Protein AF-A0A169NFD3-F1 (afdb_monomer)

Sequence (484 aa):
MNQFDVLPVTAMCRRVFERGDHVLIGVSTGNSYFNQERLGALLVWAERHFSLIDVMYVDTHIDTMLVACGLTPDEARRRTKGMLKDVRRRLRRALERVAASEHPRFRVRPLSEYETLPGYQEVLRRAEPDLARSGLLSRAAEEQVHDLLMSQTPGPPGSASAAQWSAGLAYLRAELPFLLNTPGILDVPSSVACYHKSMPVVRELFQGLGSLDRDPRQGFLVVRPPAPAPSAGSQPAAPPLPGRNTVTLTAQYDEISSDYTDVERVFSTYRGLIEVPSLLHALGPVEGASVLDIGCGSGAYARLLRQQGAARVLGVDLSPGMIDTARRLEEADPLGVRYEVHDAADMPVLGAFDVAVAVAVLHYADSRETLARMLRRVRSNLADGGRFLAYVGNPRLPSGTAQMNGLVVNRPDDPRDGDPSPLTIPTTPPTTLPARYWSCETIEAALGETGFGPVVWEPMKGVPSYAGEPVNLLLSARAETVPA

Structure (mmCIF, N/CA/C/O backbone):
data_AF-A0A169NFD3-F1
#
_entry.id   AF-A0A169NFD3-F1
#
loop_
_atom_site.group_PDB
_atom_site.id
_atom_site.type_symbol
_atom_site.label_atom_id
_atom_site.label_alt_id
_atom_site.label_comp_id
_atom_site.label_asym_id
_atom_site.label_entity_id
_atom_site.label_seq_id
_atom_site.pdbx_PDB_ins_code
_atom_site.Cartn_x
_atom_site.Cartn_y
_atom_site.Cartn_z
_atom_site.occupancy
_atom_site.B_iso_or_equiv
_atom_site.auth_seq_id
_atom_site.auth_comp_id
_atom_site.auth_asym_id
_atom_site.auth_atom_id
_atom_site.pdbx_PDB_model_num
ATOM 1 N N . MET A 1 1 ? 32.217 -12.702 -15.961 1.00 43.69 1 MET A N 1
ATOM 2 C CA . MET A 1 1 ? 30.889 -13.247 -16.322 1.00 43.69 1 MET A CA 1
ATOM 3 C C . MET A 1 1 ? 29.863 -12.212 -15.902 1.00 43.69 1 MET A C 1
ATOM 5 O O . MET A 1 1 ? 29.781 -11.931 -14.717 1.00 43.69 1 MET A O 1
ATOM 9 N N . ASN A 1 2 ? 29.190 -11.566 -16.859 1.00 52.66 2 ASN A N 1
ATOM 10 C CA . ASN A 1 2 ? 28.282 -10.440 -16.607 1.00 52.66 2 ASN A CA 1
ATOM 11 C C . ASN A 1 2 ? 26.998 -10.941 -15.940 1.00 52.66 2 ASN A C 1
ATOM 13 O O . ASN A 1 2 ? 26.029 -11.272 -16.619 1.00 52.66 2 ASN A O 1
ATOM 17 N N . GLN A 1 3 ? 27.028 -11.070 -14.620 1.00 73.12 3 GLN A N 1
ATOM 18 C CA . GLN A 1 3 ? 25.873 -11.461 -13.828 1.00 73.12 3 GLN A CA 1
ATOM 19 C C . GLN A 1 3 ? 25.040 -10.202 -13.572 1.00 73.12 3 GLN A C 1
ATOM 21 O O . GLN A 1 3 ? 25.598 -9.173 -13.210 1.00 73.12 3 GLN A O 1
ATOM 26 N N . PHE A 1 4 ? 23.737 -10.256 -13.829 1.00 84.31 4 PHE A N 1
ATOM 27 C CA . PHE A 1 4 ? 22.779 -9.258 -13.357 1.00 84.31 4 PHE A CA 1
ATOM 28 C C . PHE A 1 4 ? 21.959 -9.895 -12.240 1.00 84.31 4 PHE A C 1
ATOM 30 O O . PHE A 1 4 ? 21.624 -11.079 -12.326 1.00 84.31 4 PHE A O 1
ATOM 37 N N . ASP A 1 5 ? 21.585 -9.098 -11.246 1.00 85.31 5 ASP A N 1
ATOM 38 C CA . ASP A 1 5 ? 20.490 -9.443 -10.351 1.00 85.31 5 ASP A CA 1
ATOM 39 C C . ASP A 1 5 ? 19.188 -9.240 -11.127 1.00 85.31 5 ASP A C 1
ATOM 41 O O . ASP A 1 5 ? 18.846 -8.114 -11.510 1.00 85.31 5 ASP A O 1
ATOM 45 N N . VAL A 1 6 ? 18.486 -10.343 -11.387 1.00 88.94 6 VAL A N 1
ATOM 46 C CA . VAL A 1 6 ? 17.196 -10.361 -12.083 1.00 88.94 6 VAL A CA 1
ATOM 47 C C . VAL A 1 6 ? 16.106 -10.615 -11.055 1.00 88.94 6 VAL A C 1
ATOM 49 O O . VAL A 1 6 ? 16.029 -11.694 -10.468 1.00 88.94 6 VAL A O 1
ATOM 52 N N . LEU A 1 7 ? 15.260 -9.615 -10.837 1.00 86.12 7 LEU A N 1
ATOM 53 C CA . LEU A 1 7 ? 14.230 -9.624 -9.806 1.00 86.12 7 LEU A CA 1
ATOM 54 C C . LEU A 1 7 ? 12.849 -9.516 -10.468 1.00 86.12 7 LEU A C 1
ATOM 56 O O . LEU A 1 7 ? 12.423 -8.414 -10.830 1.00 86.12 7 LEU A O 1
ATOM 60 N N . PRO A 1 8 ? 12.136 -10.642 -10.660 1.00 81.81 8 PRO A N 1
ATOM 61 C CA . PRO A 1 8 ? 10.745 -10.608 -11.082 1.00 81.81 8 PRO A CA 1
ATOM 62 C C . PRO A 1 8 ? 9.873 -9.970 -10.006 1.00 81.81 8 PRO A C 1
ATOM 64 O O . PRO A 1 8 ? 9.947 -10.345 -8.839 1.00 81.81 8 PRO A O 1
ATOM 67 N N . VAL A 1 9 ? 9.021 -9.030 -10.414 1.00 74.75 9 VAL A N 1
ATOM 68 C CA . VAL A 1 9 ? 8.203 -8.233 -9.482 1.00 74.75 9 VAL A CA 1
ATOM 69 C C . VAL A 1 9 ? 7.138 -9.078 -8.767 1.00 74.75 9 VAL A C 1
ATOM 71 O O . VAL A 1 9 ? 6.791 -8.791 -7.624 1.00 74.75 9 VAL A O 1
ATOM 74 N N . THR A 1 10 ? 6.653 -10.150 -9.402 1.00 75.38 10 THR A N 1
ATOM 75 C CA . THR A 1 10 ? 5.755 -11.149 -8.800 1.00 75.38 10 THR A CA 1
ATOM 76 C C . THR A 1 10 ? 6.086 -12.567 -9.254 1.00 75.38 10 THR A C 1
ATOM 78 O O . THR A 1 10 ? 6.840 -12.779 -10.209 1.00 75.38 10 THR A O 1
ATOM 81 N N . ALA A 1 11 ? 5.451 -13.561 -8.624 1.00 73.25 11 ALA A N 1
ATOM 82 C CA . ALA A 1 11 ? 5.491 -14.949 -9.082 1.00 73.25 11 ALA A CA 1
ATOM 83 C C . ALA A 1 11 ? 4.959 -15.117 -10.520 1.00 73.25 11 ALA A C 1
ATOM 85 O O . ALA A 1 11 ? 5.454 -15.963 -11.261 1.00 73.25 11 ALA A O 1
ATOM 86 N N . MET A 1 12 ? 3.995 -14.292 -10.953 1.00 76.25 12 MET A N 1
ATOM 87 C CA . MET A 1 12 ? 3.541 -14.301 -12.347 1.00 76.25 12 MET A CA 1
ATOM 88 C C . MET A 1 12 ? 4.632 -13.784 -13.288 1.00 76.25 12 MET A C 1
ATOM 90 O O . MET A 1 12 ? 4.921 -14.437 -14.287 1.00 76.25 12 MET A O 1
ATOM 94 N N . CYS A 1 13 ? 5.292 -12.672 -12.945 1.00 82.25 13 CYS A N 1
ATOM 95 C CA . CYS A 1 13 ? 6.423 -12.161 -13.725 1.00 82.25 13 CYS A CA 1
ATOM 96 C C . CYS A 1 13 ? 7.539 -13.201 -13.851 1.00 82.25 13 CYS A C 1
ATOM 98 O O . CYS A 1 13 ? 8.139 -13.318 -14.914 1.00 82.25 13 CYS A O 1
ATOM 100 N N . ARG A 1 14 ? 7.788 -13.980 -12.788 1.00 86.19 14 ARG A N 1
ATOM 101 C CA . ARG A 1 14 ? 8.749 -15.090 -12.810 1.00 86.19 14 ARG A CA 1
ATOM 102 C C . ARG A 1 14 ? 8.348 -16.158 -13.828 1.00 86.19 14 ARG A C 1
ATOM 104 O O . ARG A 1 14 ? 9.173 -16.523 -14.651 1.00 86.19 14 ARG A O 1
ATOM 111 N N . ARG A 1 15 ? 7.080 -16.584 -13.841 1.00 83.25 15 ARG A N 1
ATOM 112 C CA . ARG A 1 15 ? 6.584 -17.562 -14.826 1.00 83.25 15 ARG A CA 1
ATOM 113 C C . ARG A 1 15 ? 6.674 -17.061 -16.265 1.00 83.25 15 ARG A C 1
ATOM 115 O O . ARG A 1 15 ? 6.973 -17.846 -17.153 1.00 83.25 15 ARG A O 1
ATOM 122 N N . VAL A 1 16 ? 6.392 -15.779 -16.512 1.00 90.06 16 VAL A N 1
ATOM 123 C CA . VAL A 1 16 ? 6.540 -15.183 -17.853 1.00 90.06 16 VAL A CA 1
ATOM 124 C C . VAL A 1 16 ? 8.017 -15.122 -18.249 1.00 90.06 16 VAL A C 1
ATOM 126 O O . VAL A 1 16 ? 8.364 -15.474 -19.370 1.00 90.06 16 VAL A O 1
ATOM 129 N N . PHE A 1 17 ? 8.897 -14.746 -17.319 1.00 93.81 17 PHE A N 1
ATOM 130 C CA . PHE A 1 17 ? 10.342 -14.742 -17.540 1.00 93.81 17 PHE A CA 1
ATOM 131 C C . PHE A 1 17 ? 10.889 -16.132 -17.888 1.00 93.81 17 PHE A C 1
ATOM 133 O O . PHE A 1 17 ? 11.638 -16.261 -18.850 1.00 93.81 17 PHE A O 1
ATOM 140 N N . GLU A 1 18 ? 10.474 -17.168 -17.158 1.00 92.50 18 GLU A N 1
ATOM 141 C CA . GLU A 1 18 ? 10.912 -18.555 -17.368 1.00 92.50 18 GLU A CA 1
ATOM 142 C C . GLU A 1 18 ? 10.519 -19.125 -18.743 1.00 92.50 18 GLU A C 1
ATOM 144 O O . GLU A 1 18 ? 11.152 -20.074 -19.198 1.00 92.50 18 GLU A O 1
ATOM 149 N N . ARG A 1 19 ? 9.523 -18.544 -19.433 1.00 94.94 19 ARG A N 1
ATOM 150 C CA . ARG A 1 19 ? 9.173 -18.935 -20.812 1.00 94.94 19 ARG A CA 1
ATOM 151 C C . ARG A 1 19 ? 10.223 -18.504 -21.835 1.00 94.94 19 ARG A C 1
ATOM 153 O O . ARG A 1 19 ? 10.388 -19.184 -22.838 1.00 94.94 19 ARG A O 1
ATOM 160 N N . GLY A 1 20 ? 10.911 -17.383 -21.601 1.00 96.19 20 GLY A N 1
ATOM 161 C CA . GLY A 1 20 ? 11.964 -16.894 -22.498 1.00 96.19 20 GLY A CA 1
ATOM 162 C C . GLY A 1 20 ? 11.483 -16.483 -23.899 1.00 96.19 20 GLY A C 1
ATOM 163 O O . GLY A 1 20 ? 12.270 -16.488 -24.847 1.00 96.19 20 GLY A O 1
ATOM 164 N N . ASP A 1 21 ? 10.204 -16.129 -24.064 1.00 97.50 21 ASP A N 1
ATOM 165 C CA . ASP A 1 21 ? 9.649 -15.778 -25.380 1.00 97.50 21 ASP A CA 1
ATOM 166 C C . ASP A 1 21 ? 10.197 -14.430 -25.877 1.00 97.50 21 ASP A C 1
ATOM 168 O O . ASP A 1 21 ? 10.830 -14.349 -26.932 1.00 97.50 21 ASP A O 1
ATOM 172 N N . HIS A 1 22 ? 9.980 -13.365 -25.100 1.00 98.19 22 HIS A N 1
ATOM 173 C CA . HIS A 1 22 ? 10.340 -12.004 -25.486 1.00 98.19 22 HIS A CA 1
ATOM 174 C C . HIS A 1 22 ? 10.688 -11.117 -24.282 1.00 98.19 22 HIS A C 1
ATOM 176 O O . HIS A 1 22 ? 10.088 -11.230 -23.208 1.00 98.19 22 HIS A O 1
ATOM 182 N N . VAL A 1 23 ? 11.624 -10.185 -24.485 1.00 97.75 23 VAL A N 1
ATOM 183 C CA . VAL A 1 23 ? 11.928 -9.094 -23.547 1.00 97.75 23 VAL A CA 1
ATOM 184 C C . VAL A 1 23 ? 11.872 -7.738 -24.240 1.00 97.75 23 VAL A C 1
ATOM 186 O O . VAL A 1 23 ? 12.431 -7.560 -25.321 1.00 97.75 23 VAL A O 1
ATOM 189 N N . LEU A 1 24 ? 11.252 -6.766 -23.569 1.00 97.69 24 LEU A N 1
ATOM 190 C CA . LEU A 1 24 ? 11.317 -5.355 -23.930 1.00 97.69 24 LEU A CA 1
ATOM 191 C C . LEU A 1 24 ? 12.258 -4.608 -22.978 1.00 97.69 24 LEU A C 1
ATOM 193 O O . LEU A 1 24 ? 11.986 -4.473 -21.782 1.00 97.69 24 LEU A O 1
ATOM 197 N N . ILE A 1 25 ? 13.357 -4.085 -23.511 1.00 95.44 25 ILE A N 1
ATOM 198 C CA . ILE A 1 25 ? 14.355 -3.320 -22.761 1.00 95.44 25 ILE A CA 1
ATOM 199 C C . ILE A 1 25 ? 14.090 -1.825 -22.945 1.00 95.44 25 ILE A C 1
ATOM 201 O O . ILE A 1 25 ? 14.360 -1.272 -24.012 1.00 95.44 25 ILE A O 1
ATOM 205 N N . GLY A 1 26 ? 13.601 -1.163 -21.894 1.00 91.25 26 GLY A N 1
ATOM 206 C CA . GLY A 1 26 ? 13.402 0.287 -21.883 1.00 91.25 26 GLY A CA 1
ATOM 207 C C . GLY A 1 26 ? 14.703 1.048 -21.610 1.00 91.25 26 GLY A C 1
ATOM 208 O O . GLY A 1 26 ? 15.366 0.824 -20.595 1.00 91.25 26 GLY A O 1
ATOM 209 N N . VAL A 1 27 ? 15.067 1.977 -22.495 1.00 88.75 27 VAL A N 1
ATOM 210 C CA . VAL A 1 27 ? 16.268 2.818 -22.392 1.00 88.75 27 VAL A CA 1
ATOM 211 C C . VAL A 1 27 ? 15.863 4.286 -22.316 1.00 88.75 27 VAL A C 1
ATOM 213 O O . VAL A 1 27 ? 15.471 4.904 -23.306 1.00 88.75 27 VAL A O 1
ATOM 216 N N . SER A 1 28 ? 16.003 4.865 -21.125 1.00 83.38 28 SER A N 1
ATOM 217 C CA . SER A 1 28 ? 15.714 6.282 -20.900 1.00 83.38 28 SER A CA 1
ATOM 218 C C . SER A 1 28 ? 16.809 7.166 -21.507 1.00 83.38 28 SER A C 1
ATOM 220 O O . SER A 1 28 ? 18.003 7.025 -21.208 1.00 83.38 28 SER A O 1
ATOM 222 N N . THR A 1 29 ? 16.401 8.088 -22.376 1.00 80.38 29 THR A N 1
ATOM 223 C CA . THR A 1 29 ? 17.306 8.991 -23.089 1.00 80.38 29 THR A CA 1
ATOM 224 C C . THR A 1 29 ? 17.923 10.012 -22.131 1.00 80.38 29 THR A C 1
ATOM 226 O O . THR A 1 29 ? 17.227 10.746 -21.439 1.00 80.38 29 THR A O 1
ATOM 229 N N . GLY A 1 30 ? 19.258 10.078 -22.097 1.00 71.75 30 GLY A N 1
ATOM 230 C CA . GLY A 1 30 ? 20.009 10.973 -21.205 1.00 71.75 30 GLY A CA 1
ATOM 231 C C . GLY A 1 30 ? 20.330 10.408 -19.820 1.00 71.75 30 GLY A C 1
ATOM 232 O O . GLY A 1 30 ? 21.049 11.054 -19.062 1.00 71.75 30 GLY A O 1
ATOM 233 N N . ASN A 1 31 ? 19.876 9.197 -19.499 1.00 77.12 31 ASN A N 1
ATOM 234 C CA . ASN A 1 31 ? 20.186 8.551 -18.229 1.00 77.12 31 ASN A CA 1
ATOM 235 C C . ASN A 1 31 ? 21.605 7.938 -18.248 1.00 77.12 31 ASN A C 1
ATOM 237 O O . ASN A 1 31 ? 21.942 7.105 -19.097 1.00 77.12 31 ASN A O 1
ATOM 241 N N . SER A 1 32 ? 22.450 8.342 -17.293 1.00 78.19 32 SER A N 1
ATOM 242 C CA . SER A 1 32 ? 23.847 7.895 -17.172 1.00 78.19 32 SER A CA 1
ATOM 243 C C . SER A 1 32 ? 23.992 6.410 -16.827 1.00 78.19 32 SER A C 1
ATOM 245 O O . SER A 1 32 ? 25.041 5.824 -17.104 1.00 78.19 32 SER A O 1
ATOM 247 N N . TYR A 1 33 ? 22.939 5.777 -16.293 1.00 81.19 33 TYR A N 1
ATOM 248 C CA . TYR A 1 33 ? 22.897 4.339 -16.049 1.00 81.19 33 TYR A CA 1
ATOM 249 C C . TYR A 1 33 ? 23.160 3.544 -17.336 1.00 81.19 33 TYR A C 1
ATOM 251 O O . TYR A 1 33 ? 23.926 2.579 -17.317 1.00 81.19 33 TYR A O 1
ATOM 259 N N . PHE A 1 34 ? 22.577 3.966 -18.462 1.00 84.31 34 PHE A N 1
ATOM 260 C CA . PHE A 1 34 ? 22.719 3.317 -19.768 1.00 84.31 34 PHE A CA 1
ATOM 261 C C . PHE A 1 34 ? 24.000 3.771 -20.483 1.00 84.31 34 PHE A C 1
ATOM 263 O O . PHE A 1 34 ? 23.990 4.354 -21.574 1.00 84.31 34 PHE A O 1
ATOM 270 N N . ASN A 1 35 ? 25.141 3.533 -19.838 1.00 86.38 35 ASN A N 1
ATOM 271 C CA . ASN A 1 35 ? 26.441 3.669 -20.482 1.00 86.38 35 ASN A CA 1
ATOM 272 C C . ASN A 1 35 ? 26.688 2.501 -21.462 1.00 86.38 35 ASN A C 1
ATOM 274 O O . ASN A 1 35 ? 25.994 1.484 -21.441 1.00 86.38 35 ASN A O 1
ATOM 278 N N . GLN A 1 36 ? 27.672 2.658 -22.351 1.00 84.06 36 GLN A N 1
ATOM 279 C CA . GLN A 1 36 ? 27.926 1.697 -23.430 1.00 84.06 36 GLN A CA 1
ATOM 280 C C . GLN A 1 36 ? 28.286 0.292 -22.919 1.00 84.06 36 GLN A C 1
ATOM 282 O O . GLN A 1 36 ? 27.887 -0.703 -23.521 1.00 84.06 36 GLN A O 1
ATOM 287 N N . GLU A 1 37 ? 29.037 0.199 -21.822 1.00 86.25 37 GLU A N 1
ATOM 288 C CA . GLU A 1 37 ? 29.413 -1.079 -21.218 1.00 86.25 37 GLU A CA 1
ATOM 289 C C . GLU A 1 37 ? 28.190 -1.810 -20.668 1.00 86.25 37 GLU A C 1
ATOM 291 O O . GLU A 1 37 ? 27.961 -2.971 -21.007 1.00 86.25 37 GLU A O 1
ATOM 296 N N . ARG A 1 38 ? 27.362 -1.103 -19.893 1.00 88.12 38 ARG A N 1
ATOM 297 C CA . ARG A 1 38 ? 26.169 -1.665 -19.264 1.00 88.12 38 ARG A CA 1
ATOM 298 C C . ARG A 1 38 ? 25.118 -2.074 -20.284 1.00 88.12 38 ARG A C 1
ATOM 300 O O . ARG A 1 38 ? 24.544 -3.147 -20.146 1.00 88.12 38 ARG A O 1
ATOM 307 N N . LEU A 1 39 ? 24.909 -1.265 -21.324 1.00 89.06 39 LEU A N 1
ATOM 308 C CA . LEU A 1 39 ? 24.040 -1.634 -22.443 1.00 89.06 39 LEU A CA 1
ATOM 309 C C . LEU A 1 39 ? 24.542 -2.904 -23.135 1.00 89.06 39 LEU A C 1
ATOM 311 O O . LEU A 1 39 ? 23.761 -3.824 -23.334 1.00 89.06 39 LEU A O 1
ATOM 315 N N . GLY A 1 40 ? 25.840 -3.000 -23.440 1.00 89.12 40 GLY A N 1
ATOM 316 C CA . GLY A 1 40 ? 26.407 -4.214 -24.034 1.00 89.12 40 GLY A CA 1
ATOM 317 C C . GLY A 1 40 ? 26.205 -5.446 -23.146 1.00 89.12 40 GLY A C 1
ATOM 318 O O . GLY A 1 40 ? 25.756 -6.482 -23.623 1.00 89.12 40 GLY A O 1
ATOM 319 N N . ALA A 1 41 ? 26.468 -5.322 -21.843 1.00 89.44 41 ALA A N 1
ATOM 320 C CA . ALA A 1 41 ? 26.253 -6.406 -20.890 1.00 89.44 41 ALA A CA 1
ATOM 321 C C . ALA A 1 41 ? 24.781 -6.838 -20.813 1.00 89.44 41 ALA A C 1
ATOM 323 O O . ALA A 1 41 ? 24.503 -8.036 -20.793 1.00 89.44 41 ALA A O 1
ATOM 324 N N . LEU A 1 42 ? 23.853 -5.878 -20.792 1.00 91.00 42 LEU A N 1
ATOM 325 C CA . LEU A 1 42 ? 22.417 -6.136 -20.723 1.00 91.00 42 LEU A CA 1
ATOM 326 C C . LEU A 1 42 ? 21.910 -6.850 -21.981 1.00 91.00 42 LEU A C 1
ATOM 328 O O . LEU A 1 42 ? 21.117 -7.778 -21.874 1.00 91.00 42 LEU A O 1
ATOM 332 N N . LEU A 1 43 ? 22.408 -6.473 -23.162 1.00 90.69 43 LEU A N 1
ATOM 333 C CA . LEU A 1 43 ? 22.057 -7.142 -24.417 1.00 90.69 43 LEU A CA 1
ATOM 334 C C . LEU A 1 43 ? 22.601 -8.576 -24.480 1.00 90.69 43 LEU A C 1
ATOM 336 O O . LEU A 1 43 ? 21.872 -9.470 -24.894 1.00 90.69 43 LEU A O 1
ATOM 340 N N . VAL A 1 44 ? 23.829 -8.821 -24.005 1.00 89.69 44 VAL A N 1
ATOM 341 C CA . VAL A 1 44 ? 24.377 -10.189 -23.878 1.00 89.69 44 VAL A CA 1
ATOM 342 C C . VAL A 1 44 ? 23.559 -11.026 -22.893 1.00 89.69 44 VAL A C 1
ATOM 344 O O . VAL A 1 44 ? 23.352 -12.217 -23.112 1.00 89.69 44 VAL A O 1
ATOM 347 N N . TRP A 1 45 ? 23.102 -10.430 -21.789 1.00 91.25 45 TRP A N 1
ATOM 348 C CA . TRP A 1 45 ? 22.206 -11.111 -20.857 1.00 91.25 45 TRP A CA 1
ATOM 349 C C . TRP A 1 45 ? 20.876 -11.460 -21.533 1.00 91.25 45 TRP A C 1
ATOM 351 O O . TRP A 1 45 ? 20.460 -12.614 -21.468 1.00 91.25 45 TRP A O 1
ATOM 361 N N . ALA A 1 46 ? 20.253 -10.507 -22.226 1.00 92.31 46 ALA A N 1
ATOM 362 C CA . ALA A 1 46 ? 18.977 -10.715 -22.901 1.00 92.31 46 ALA A CA 1
ATOM 363 C C . ALA A 1 46 ? 19.063 -11.806 -23.983 1.00 92.31 46 ALA A C 1
ATOM 365 O O . ALA A 1 46 ? 18.214 -12.690 -24.026 1.00 92.31 46 ALA A O 1
ATOM 366 N N . GLU A 1 47 ? 20.136 -11.817 -24.781 1.00 90.44 47 GLU A N 1
ATOM 367 C CA . GLU A 1 47 ? 20.379 -12.832 -25.817 1.00 90.44 47 GLU A CA 1
ATOM 368 C C . GLU A 1 47 ? 20.356 -14.272 -25.285 1.00 90.44 47 GLU A C 1
ATOM 370 O O . GLU A 1 47 ? 19.960 -15.202 -25.985 1.00 90.44 47 GLU A O 1
ATOM 375 N N . ARG A 1 48 ? 20.809 -14.463 -24.041 1.00 90.38 48 ARG A N 1
ATOM 376 C CA . ARG A 1 48 ? 20.903 -15.781 -23.401 1.00 90.38 48 ARG A CA 1
ATOM 377 C C . ARG A 1 48 ? 19.576 -16.279 -22.842 1.00 90.38 48 ARG A C 1
ATOM 379 O O . ARG A 1 48 ? 19.468 -17.470 -22.576 1.00 90.38 48 ARG A O 1
ATOM 386 N N . HIS A 1 49 ? 18.620 -15.383 -22.605 1.00 92.88 49 HIS A N 1
ATOM 387 C CA . HIS A 1 49 ? 17.385 -15.699 -21.884 1.00 92.88 49 HIS A CA 1
ATOM 388 C C . HIS A 1 49 ? 16.132 -15.597 -22.753 1.00 92.88 49 HIS A C 1
ATOM 390 O O . HIS A 1 49 ? 15.107 -16.147 -22.363 1.00 92.88 49 HIS A O 1
ATOM 396 N N . PHE A 1 50 ? 16.190 -14.908 -23.898 1.00 94.94 50 PHE A N 1
ATOM 397 C CA . PHE A 1 50 ? 15.002 -14.622 -24.701 1.00 94.94 50 PHE A CA 1
ATOM 398 C C . PHE A 1 50 ? 15.188 -14.939 -26.183 1.00 94.94 50 PHE A C 1
ATOM 400 O O . PHE A 1 50 ? 16.258 -14.733 -26.760 1.00 94.94 50 PHE A O 1
ATOM 407 N N . SER A 1 51 ? 14.108 -15.406 -26.806 1.00 93.81 51 SER A N 1
ATOM 408 C CA . SER A 1 51 ? 14.064 -15.745 -28.232 1.00 93.81 51 SER A CA 1
ATOM 409 C C . SER A 1 51 ? 13.959 -14.504 -29.123 1.00 93.81 51 SER A C 1
ATOM 411 O O . SER A 1 51 ? 14.522 -14.481 -30.220 1.00 93.81 51 SER A O 1
ATOM 413 N N . LEU A 1 52 ? 13.281 -13.458 -28.638 1.00 95.00 52 LEU A N 1
ATOM 414 C CA . LEU A 1 52 ? 13.156 -12.159 -29.295 1.00 95.00 52 LEU A CA 1
ATOM 415 C C . LEU A 1 52 ? 13.439 -11.016 -28.305 1.00 95.00 52 LEU A C 1
ATOM 417 O O . LEU A 1 52 ? 13.000 -11.049 -27.156 1.00 95.00 52 LEU A O 1
ATOM 421 N N . ILE A 1 53 ? 14.181 -10.003 -28.750 1.00 95.06 53 ILE A N 1
ATOM 422 C CA . ILE A 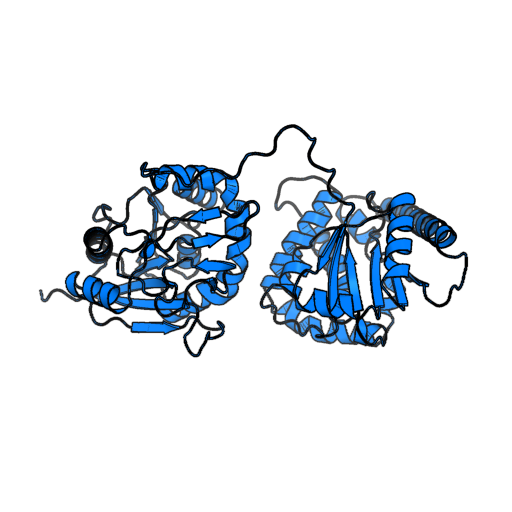1 53 ? 14.610 -8.871 -27.930 1.00 95.06 53 ILE A CA 1
ATOM 423 C C . ILE A 1 53 ? 14.255 -7.566 -28.638 1.00 95.06 53 ILE A C 1
ATOM 425 O O . ILE A 1 53 ? 14.864 -7.215 -29.653 1.00 95.06 53 ILE A O 1
ATOM 429 N N . ASP A 1 54 ? 13.346 -6.801 -28.046 1.00 95.25 54 ASP A N 1
ATOM 430 C CA . ASP A 1 54 ? 13.066 -5.433 -28.459 1.00 95.25 54 ASP A CA 1
ATOM 431 C C . ASP A 1 54 ? 13.736 -4.450 -27.486 1.00 95.25 54 ASP A C 1
ATOM 433 O O . ASP A 1 54 ? 13.630 -4.549 -26.264 1.00 95.25 54 ASP A O 1
ATOM 437 N N . VAL A 1 55 ? 14.460 -3.475 -28.031 1.00 94.50 55 VAL A N 1
ATOM 438 C CA . VAL A 1 55 ? 15.063 -2.370 -27.284 1.00 94.50 55 VAL A CA 1
ATOM 439 C C . VAL A 1 55 ? 14.343 -1.095 -27.679 1.00 94.50 55 VAL A C 1
ATOM 441 O O . VAL A 1 55 ? 14.430 -0.638 -28.822 1.00 94.50 55 VAL A O 1
ATOM 444 N N . MET A 1 56 ? 13.646 -0.511 -26.716 1.00 94.62 56 MET A N 1
ATOM 445 C CA . MET A 1 56 ? 12.895 0.720 -26.890 1.00 94.62 56 MET A CA 1
ATOM 446 C C . MET A 1 56 ? 13.654 1.866 -26.238 1.00 94.62 56 MET A C 1
ATOM 448 O O . MET A 1 56 ? 13.955 1.812 -25.046 1.00 94.62 56 MET A O 1
ATOM 452 N N . TYR A 1 57 ? 13.951 2.916 -26.999 1.00 90.94 57 TYR A N 1
ATOM 453 C CA . TYR A 1 57 ? 14.464 4.162 -26.431 1.00 90.94 57 TYR A CA 1
ATOM 454 C C . TYR A 1 57 ? 13.435 5.272 -26.577 1.00 90.94 57 TYR A C 1
ATOM 456 O O . TYR A 1 57 ? 12.785 5.400 -27.613 1.00 90.94 57 TYR A O 1
ATOM 464 N N . VAL A 1 58 ? 13.298 6.086 -25.537 1.00 85.06 58 VAL A N 1
ATOM 465 C CA . VAL A 1 58 ? 12.294 7.151 -25.528 1.00 85.06 58 VAL A CA 1
ATOM 466 C C . VAL A 1 58 ? 12.776 8.324 -26.362 1.00 85.06 58 VAL A C 1
ATOM 468 O O . VAL A 1 58 ? 13.891 8.810 -26.161 1.00 85.06 58 VAL A O 1
ATOM 471 N N . ASP A 1 59 ? 11.955 8.772 -27.303 1.00 87.94 59 ASP A N 1
ATOM 472 C CA . ASP A 1 59 ? 12.218 9.931 -28.156 1.00 87.94 59 ASP A CA 1
ATOM 473 C C . ASP A 1 59 ? 11.070 10.944 -28.209 1.00 87.94 59 ASP A C 1
ATOM 475 O O . ASP A 1 59 ? 11.248 12.027 -28.767 1.00 87.94 59 ASP A O 1
ATOM 479 N N . THR A 1 60 ? 9.939 10.630 -27.580 1.00 81.81 60 THR A N 1
ATOM 480 C CA . THR A 1 60 ? 8.782 11.514 -27.432 1.00 81.81 60 THR A CA 1
ATOM 481 C C . THR A 1 60 ? 8.815 12.249 -26.089 1.00 81.81 60 THR A C 1
ATOM 483 O O . THR A 1 60 ? 9.491 11.841 -25.145 1.00 81.81 60 THR A O 1
ATOM 486 N N . HIS A 1 61 ? 8.138 13.400 -26.019 1.00 79.56 61 HIS A N 1
ATOM 487 C CA . HIS A 1 61 ? 7.950 14.236 -24.818 1.00 79.56 61 HIS A CA 1
ATOM 488 C C . HIS A 1 61 ? 9.215 14.789 -24.116 1.00 79.56 61 HIS A C 1
ATOM 490 O O . HIS A 1 61 ? 9.091 15.530 -23.140 1.00 79.56 61 HIS A O 1
ATOM 496 N N . ILE A 1 62 ? 10.429 14.514 -24.612 1.00 78.06 62 ILE A N 1
ATOM 497 C CA . ILE A 1 62 ? 11.696 14.981 -24.011 1.00 78.06 62 ILE A CA 1
ATOM 498 C C . ILE A 1 62 ? 11.819 16.507 -24.056 1.00 78.06 62 ILE A C 1
ATOM 500 O O . ILE A 1 62 ? 12.185 17.136 -23.067 1.00 78.06 62 ILE A O 1
ATOM 504 N N . ASP A 1 63 ? 11.538 17.115 -25.204 1.00 78.56 63 ASP A N 1
ATOM 505 C CA . ASP A 1 63 ? 11.627 18.562 -25.384 1.00 78.56 63 ASP A CA 1
ATOM 506 C C . ASP A 1 63 ? 10.580 19.300 -24.544 1.00 78.56 63 ASP A C 1
ATOM 508 O O . ASP A 1 63 ? 10.905 20.290 -23.895 1.00 78.56 63 ASP A O 1
ATOM 512 N N . THR A 1 64 ? 9.360 18.766 -24.486 1.00 76.94 64 THR A N 1
ATOM 513 C CA . THR A 1 64 ? 8.258 19.266 -23.655 1.00 76.94 64 THR A CA 1
ATOM 514 C C . THR A 1 64 ? 8.643 19.233 -22.177 1.00 76.94 64 THR A C 1
ATOM 516 O O . THR A 1 64 ? 8.471 20.228 -21.475 1.00 76.94 64 THR A O 1
ATOM 519 N N . MET A 1 65 ? 9.246 18.132 -21.720 1.00 72.81 65 MET A N 1
ATOM 520 C CA . MET A 1 65 ? 9.776 18.004 -20.363 1.00 72.81 65 MET A CA 1
ATOM 521 C C . MET A 1 65 ? 10.886 19.025 -20.081 1.00 72.81 65 MET A C 1
ATOM 523 O O . MET A 1 65 ? 10.863 19.706 -19.062 1.00 72.81 65 MET A O 1
ATOM 527 N N . LEU A 1 66 ? 11.843 19.186 -20.999 1.00 77.00 66 LEU A N 1
ATOM 528 C CA . LEU A 1 66 ? 12.938 20.146 -20.843 1.00 77.00 66 LEU A CA 1
ATOM 529 C C . LEU A 1 66 ? 12.442 21.599 -20.796 1.00 77.00 66 LEU A C 1
ATOM 531 O O . LEU A 1 66 ? 12.961 22.383 -20.003 1.00 77.00 66 LEU A O 1
ATOM 535 N N . VAL A 1 67 ? 11.438 21.951 -21.606 1.00 76.81 67 VAL A N 1
ATOM 536 C CA . VAL A 1 67 ? 10.782 23.268 -21.548 1.00 76.81 67 VAL A CA 1
ATOM 537 C C . VAL A 1 67 ? 10.083 23.459 -20.206 1.00 76.81 67 VAL A C 1
ATOM 539 O O . VAL A 1 67 ? 10.239 24.504 -19.581 1.00 76.81 67 VAL A O 1
ATOM 542 N N . ALA A 1 68 ? 9.368 22.442 -19.722 1.00 68.81 68 ALA A N 1
ATOM 543 C CA . ALA A 1 68 ? 8.717 22.500 -18.419 1.00 68.81 68 ALA A CA 1
ATOM 544 C C . ALA A 1 68 ? 9.728 22.639 -17.262 1.00 68.81 68 ALA A C 1
ATOM 546 O O . ALA A 1 68 ? 9.447 23.301 -16.268 1.00 68.81 68 ALA A O 1
ATOM 547 N N . CYS A 1 69 ? 10.935 22.090 -17.413 1.00 68.38 69 CYS A N 1
ATOM 548 C CA . CYS A 1 69 ? 12.070 22.284 -16.505 1.00 68.38 69 CYS A CA 1
ATOM 549 C C . CYS A 1 69 ? 12.808 23.630 -16.684 1.00 68.38 69 CYS A C 1
ATOM 551 O O . CYS A 1 69 ? 13.859 23.828 -16.077 1.00 68.38 69 CYS A O 1
ATOM 553 N N . GLY A 1 70 ? 12.286 24.559 -17.493 1.00 74.44 70 GLY A N 1
ATOM 554 C CA . GLY A 1 70 ? 12.776 25.939 -17.585 1.00 74.44 70 GLY A CA 1
ATOM 555 C C . GLY A 1 70 ? 13.722 26.242 -18.750 1.00 74.44 70 GLY A C 1
ATOM 556 O O . GLY A 1 70 ? 14.272 27.341 -18.798 1.00 74.44 70 GLY A O 1
ATOM 557 N N . LEU A 1 71 ? 13.927 25.318 -19.699 1.00 78.69 71 LEU A N 1
ATOM 558 C CA . LEU A 1 71 ? 14.686 25.618 -20.921 1.00 78.69 71 LEU A CA 1
ATOM 559 C C . LEU A 1 71 ? 13.823 26.379 -21.931 1.00 78.69 71 LEU A C 1
ATOM 561 O O . LEU A 1 71 ? 12.625 26.131 -22.070 1.00 78.69 71 LEU A O 1
ATOM 565 N N . THR A 1 72 ? 14.448 27.242 -22.735 1.00 87.25 72 THR A N 1
ATOM 566 C CA . THR A 1 72 ? 13.752 27.802 -23.900 1.00 87.25 72 THR A CA 1
ATOM 567 C C . THR A 1 72 ? 13.451 26.696 -24.927 1.00 87.25 72 THR A C 1
ATOM 569 O O . THR A 1 72 ? 14.214 25.727 -25.034 1.00 87.25 72 THR A O 1
ATOM 572 N N . PRO A 1 73 ? 12.392 26.823 -25.751 1.00 89.00 73 PRO A N 1
ATOM 573 C CA . PRO A 1 73 ? 12.075 25.827 -26.777 1.00 89.00 73 PRO A CA 1
ATOM 574 C C . PRO A 1 73 ? 13.244 25.504 -27.724 1.00 89.00 73 PRO A C 1
ATOM 576 O O . PRO A 1 73 ? 13.433 24.350 -28.108 1.00 89.00 73 PRO A O 1
ATOM 579 N N . ASP A 1 74 ? 14.071 26.492 -28.079 1.00 88.56 74 ASP A N 1
ATOM 580 C CA . ASP A 1 74 ? 15.252 26.282 -28.928 1.00 88.56 74 ASP A CA 1
ATOM 581 C C . ASP A 1 74 ? 16.378 25.512 -28.228 1.00 88.56 74 ASP A C 1
ATOM 583 O O . ASP A 1 74 ? 17.065 24.691 -28.847 1.00 88.56 74 ASP A O 1
ATOM 587 N N . GLU A 1 75 ? 16.598 25.757 -26.939 1.00 86.25 75 GLU A N 1
ATOM 588 C CA . GLU A 1 75 ? 17.562 25.000 -26.138 1.00 86.25 75 GLU A CA 1
ATOM 589 C C . GLU A 1 75 ? 17.089 23.566 -25.911 1.00 86.25 75 GLU A C 1
ATOM 591 O O . GLU A 1 75 ? 17.867 22.631 -26.120 1.00 86.25 75 GLU A O 1
ATOM 596 N N . ALA A 1 76 ? 15.810 23.379 -25.576 1.00 83.31 76 ALA A N 1
ATOM 597 C CA . ALA A 1 76 ? 15.193 22.069 -25.404 1.00 83.31 76 ALA A CA 1
ATOM 598 C C . ALA A 1 76 ? 15.287 21.225 -26.686 1.00 83.31 76 ALA A C 1
ATOM 600 O O . ALA A 1 76 ? 15.738 20.077 -26.634 1.00 83.31 76 ALA A O 1
ATOM 601 N N . ARG A 1 77 ? 14.980 21.803 -27.858 1.00 89.31 77 ARG A N 1
ATOM 602 C CA . ARG A 1 77 ? 15.143 21.136 -29.164 1.00 89.31 77 ARG A CA 1
ATOM 603 C C . ARG A 1 77 ? 16.590 20.724 -29.435 1.00 89.31 77 ARG A C 1
ATOM 605 O O . ARG A 1 77 ? 16.853 19.579 -29.815 1.00 89.31 77 ARG A O 1
ATOM 612 N N . ARG A 1 78 ? 17.549 21.638 -29.237 1.00 88.94 78 ARG A N 1
ATOM 613 C CA . ARG A 1 78 ? 18.981 21.361 -29.463 1.00 88.94 78 ARG A CA 1
ATOM 614 C C . ARG A 1 78 ? 19.499 20.266 -28.530 1.00 88.94 78 ARG A C 1
ATOM 616 O O . ARG A 1 78 ? 20.179 19.348 -28.994 1.00 88.94 78 ARG A O 1
ATOM 623 N N . ARG A 1 79 ? 19.143 20.327 -27.244 1.00 85.88 79 ARG A N 1
ATOM 624 C CA . ARG A 1 79 ? 19.535 19.337 -26.232 1.00 85.88 79 ARG A CA 1
ATOM 625 C C . ARG A 1 79 ? 18.927 17.965 -26.521 1.00 85.88 79 ARG A C 1
ATOM 627 O O . ARG A 1 79 ? 19.670 16.986 -26.559 1.00 85.88 79 ARG A O 1
ATOM 634 N N . THR A 1 80 ? 17.635 17.907 -26.842 1.00 85.44 80 THR A N 1
ATOM 635 C CA . THR A 1 80 ? 16.935 16.673 -27.241 1.00 85.44 80 THR A CA 1
ATOM 636 C C . THR A 1 80 ? 17.614 16.014 -28.439 1.00 85.44 80 THR A C 1
ATOM 638 O O . THR A 1 80 ? 17.972 14.837 -28.385 1.00 85.44 80 THR A O 1
ATOM 641 N N . LYS A 1 81 ? 17.916 16.783 -29.496 1.00 90.81 81 LYS A N 1
ATOM 642 C CA . LYS A 1 81 ? 18.645 16.280 -30.674 1.00 90.81 81 LYS A CA 1
ATOM 643 C C . LYS A 1 81 ? 20.010 15.683 -30.304 1.00 90.81 81 LYS A C 1
ATOM 645 O O . LYS A 1 81 ? 20.396 14.646 -30.847 1.00 90.81 81 LYS A O 1
ATOM 650 N N . GLY A 1 82 ? 20.737 16.321 -29.385 1.00 89.06 82 GLY A N 1
ATOM 651 C CA . GLY A 1 82 ? 22.010 15.822 -28.861 1.00 89.06 82 GLY A CA 1
ATOM 652 C C . GLY A 1 82 ? 21.865 14.499 -28.104 1.00 89.06 82 GLY A C 1
ATOM 653 O O . GLY A 1 82 ? 22.578 13.540 -28.409 1.00 89.06 82 GLY A O 1
ATOM 654 N N . MET A 1 83 ? 20.909 14.423 -27.175 1.00 87.25 83 MET A N 1
ATOM 655 C CA . MET A 1 83 ? 20.636 13.221 -26.378 1.00 87.25 83 MET A CA 1
ATOM 656 C C . MET A 1 83 ? 20.205 12.039 -27.260 1.00 87.25 83 MET A C 1
ATOM 658 O O . MET A 1 83 ? 20.723 10.934 -27.098 1.00 87.25 83 MET A O 1
ATOM 662 N N . LEU A 1 84 ? 19.344 12.278 -28.257 1.00 91.12 84 LEU A N 1
ATOM 663 C CA . LEU A 1 84 ? 18.908 11.254 -29.214 1.00 91.12 84 LEU A CA 1
ATOM 664 C C . LEU A 1 84 ? 20.052 10.749 -30.099 1.00 91.12 84 LEU A C 1
ATOM 666 O O . LEU A 1 84 ? 20.169 9.549 -30.359 1.00 91.12 84 LEU A O 1
ATOM 670 N N . LYS A 1 85 ? 20.939 11.644 -30.552 1.00 92.06 85 LYS A N 1
ATOM 671 C CA . LYS A 1 85 ? 22.135 11.241 -31.306 1.00 92.06 85 LYS A CA 1
ATOM 672 C C . LYS A 1 85 ? 23.040 10.342 -30.461 1.00 92.06 85 LYS A C 1
ATOM 674 O O . LYS A 1 85 ? 23.587 9.368 -30.982 1.00 92.06 85 LYS A O 1
ATOM 679 N N . ASP A 1 86 ? 23.195 10.659 -29.178 1.00 88.81 86 ASP A N 1
ATOM 680 C CA . ASP A 1 86 ? 24.048 9.902 -28.270 1.00 88.81 86 ASP A CA 1
ATOM 681 C C . ASP A 1 86 ? 23.464 8.529 -27.908 1.00 88.81 86 ASP A C 1
ATOM 683 O O . ASP A 1 86 ? 24.160 7.526 -28.068 1.00 88.81 86 ASP A O 1
ATOM 687 N N . VAL A 1 87 ? 22.185 8.443 -27.518 1.00 89.62 87 VAL A N 1
ATOM 688 C CA . VAL A 1 87 ? 21.551 7.153 -27.180 1.00 89.62 87 VAL A CA 1
ATOM 689 C C . VAL A 1 87 ? 21.564 6.196 -28.378 1.00 89.62 87 VAL A C 1
ATOM 691 O O . VAL A 1 87 ? 21.995 5.052 -28.241 1.00 89.62 87 VAL A O 1
ATOM 694 N N . ARG A 1 88 ? 21.251 6.684 -29.590 1.00 91.94 88 ARG A N 1
ATOM 695 C CA . ARG A 1 88 ? 21.331 5.893 -30.834 1.00 91.94 88 ARG A CA 1
ATOM 696 C C . ARG A 1 88 ? 22.748 5.398 -31.111 1.00 91.94 88 ARG A C 1
ATOM 698 O O . ARG A 1 88 ? 22.940 4.264 -31.543 1.00 91.94 88 ARG A O 1
ATOM 705 N N . ARG A 1 89 ? 23.763 6.237 -30.868 1.00 92.31 89 ARG A N 1
ATOM 706 C CA . ARG A 1 89 ? 25.173 5.848 -31.013 1.00 92.31 89 ARG A CA 1
ATOM 707 C C . ARG A 1 89 ? 25.554 4.758 -30.015 1.00 92.31 89 ARG A C 1
ATOM 709 O O . ARG A 1 89 ? 26.181 3.785 -30.426 1.00 92.31 89 ARG A O 1
ATOM 716 N N . ARG A 1 90 ? 25.189 4.909 -28.739 1.00 90.75 90 ARG A N 1
ATOM 717 C CA . ARG A 1 90 ? 25.479 3.919 -27.691 1.00 90.75 90 ARG A CA 1
ATOM 718 C C . ARG A 1 90 ? 24.810 2.581 -27.988 1.00 90.75 90 ARG A C 1
ATOM 720 O O . ARG A 1 90 ? 25.485 1.562 -27.913 1.00 90.75 90 ARG A O 1
ATOM 727 N N . LEU A 1 91 ? 23.538 2.592 -28.391 1.00 90.12 91 LEU A N 1
ATOM 728 C CA . LEU A 1 91 ? 22.797 1.388 -28.770 1.00 90.12 91 LEU A CA 1
ATOM 729 C C . LEU A 1 91 ? 23.432 0.678 -29.966 1.00 90.12 91 LEU A C 1
ATOM 731 O O . LEU A 1 91 ? 23.692 -0.517 -29.884 1.00 90.12 91 LEU A O 1
ATOM 735 N N . ARG A 1 92 ? 23.788 1.412 -31.030 1.00 89.44 92 ARG A N 1
ATOM 736 C CA . ARG A 1 92 ? 24.504 0.838 -32.182 1.00 89.44 92 ARG A CA 1
ATOM 737 C C . ARG A 1 92 ? 25.798 0.142 -31.756 1.00 89.44 92 ARG A C 1
ATOM 739 O O . ARG A 1 92 ? 26.020 -1.009 -32.106 1.00 89.44 92 ARG A O 1
ATOM 746 N N . ARG A 1 93 ? 26.623 0.818 -30.950 1.00 88.38 93 ARG A N 1
ATOM 747 C CA . ARG A 1 93 ? 27.886 0.259 -30.441 1.00 88.38 93 ARG A CA 1
ATOM 748 C C . ARG A 1 93 ? 27.688 -0.919 -29.486 1.00 88.38 93 ARG A C 1
ATOM 750 O O . ARG A 1 93 ? 28.551 -1.786 -29.413 1.00 88.38 93 ARG A O 1
ATOM 757 N N . ALA A 1 94 ? 26.604 -0.931 -28.716 1.00 88.19 94 ALA A N 1
ATOM 758 C CA . ALA A 1 94 ? 26.274 -2.042 -27.833 1.00 88.19 94 ALA A CA 1
ATOM 759 C C . ALA A 1 94 ? 25.844 -3.276 -28.641 1.00 88.19 94 ALA A C 1
ATOM 761 O O . ALA A 1 94 ? 26.312 -4.370 -28.347 1.00 88.19 94 ALA A O 1
ATOM 762 N N . LEU A 1 95 ? 25.045 -3.093 -29.698 1.00 85.56 95 LEU A N 1
ATOM 763 C CA . LEU A 1 95 ? 24.628 -4.167 -30.607 1.00 85.56 95 LEU A CA 1
ATOM 764 C C . LEU A 1 95 ? 25.805 -4.775 -31.379 1.00 85.56 95 LEU A C 1
ATOM 766 O O . LEU A 1 95 ? 25.865 -5.991 -31.513 1.00 85.56 95 LEU A O 1
ATOM 770 N N . GLU A 1 96 ? 26.778 -3.961 -31.812 1.00 83.81 96 GLU A N 1
ATOM 771 C CA . GLU A 1 96 ? 28.021 -4.441 -32.451 1.00 83.81 96 GLU A CA 1
ATOM 772 C C . GLU A 1 96 ? 28.773 -5.479 -31.590 1.00 83.81 96 GLU A C 1
ATOM 774 O O . GLU A 1 96 ? 29.505 -6.302 -32.128 1.00 83.81 96 GLU A O 1
ATOM 779 N N . ARG A 1 97 ? 28.593 -5.471 -30.258 1.00 74.44 97 ARG A N 1
ATOM 780 C CA . ARG A 1 97 ? 29.237 -6.427 -29.336 1.00 74.44 97 ARG A CA 1
ATOM 781 C C . ARG A 1 97 ? 28.502 -7.760 -29.196 1.00 74.44 97 ARG A C 1
ATOM 783 O O . ARG A 1 97 ? 29.097 -8.707 -28.694 1.00 74.44 97 ARG A O 1
ATOM 790 N N . VAL A 1 98 ? 27.230 -7.815 -29.579 1.00 74.81 98 VAL A N 1
ATOM 791 C CA . VAL A 1 98 ? 26.366 -9.005 -29.458 1.00 74.81 98 VAL A CA 1
ATOM 792 C C . VAL A 1 98 ? 26.138 -9.651 -30.833 1.00 74.81 98 VAL A C 1
ATOM 794 O O . VAL A 1 98 ? 25.906 -10.846 -30.942 1.00 74.81 98 VAL A O 1
ATOM 797 N N . ALA A 1 99 ? 26.311 -8.886 -31.914 1.00 59.34 99 ALA A N 1
ATOM 798 C CA . ALA A 1 99 ? 26.043 -9.302 -33.286 1.00 59.34 99 ALA A CA 1
ATOM 799 C C . ALA A 1 99 ? 27.256 -9.930 -34.008 1.00 59.34 99 ALA A C 1
ATOM 801 O O . ALA A 1 99 ? 27.663 -9.451 -35.065 1.00 59.34 99 ALA A O 1
ATOM 802 N N . ALA A 1 100 ? 27.820 -11.022 -33.476 1.00 54.22 100 ALA A N 1
ATOM 803 C CA . ALA A 1 100 ? 28.695 -11.897 -34.275 1.00 54.22 100 ALA A CA 1
ATOM 804 C C . ALA A 1 100 ? 27.908 -12.966 -35.066 1.00 54.22 100 ALA A C 1
ATOM 806 O O . ALA A 1 100 ? 28.437 -13.537 -36.016 1.00 54.22 100 ALA A O 1
ATOM 807 N N . SER A 1 101 ? 26.635 -13.206 -34.736 1.00 47.38 101 SER A N 1
ATOM 808 C CA . SER A 1 101 ? 25.769 -14.121 -35.486 1.00 47.38 101 SER A CA 1
ATOM 809 C C . SER A 1 101 ? 24.291 -13.762 -35.302 1.00 47.38 101 SER A C 1
ATOM 811 O O . SER A 1 101 ? 23.744 -13.892 -34.213 1.00 47.38 101 SER A O 1
ATOM 813 N N . GLU A 1 102 ? 23.669 -13.345 -36.406 1.00 51.47 102 GLU A N 1
ATOM 814 C CA . GLU A 1 102 ? 22.223 -13.220 -36.641 1.00 51.47 102 GLU A CA 1
ATOM 815 C C . GLU A 1 102 ? 21.497 -12.006 -36.013 1.00 51.47 102 GLU A C 1
ATOM 817 O O . GLU A 1 102 ? 21.031 -11.993 -34.874 1.00 51.47 102 GLU A O 1
ATOM 822 N N . HIS A 1 103 ? 21.254 -11.010 -36.874 1.00 56.03 103 HIS A N 1
ATOM 823 C CA . HIS A 1 103 ? 20.410 -9.834 -36.642 1.00 56.03 103 HIS A CA 1
ATOM 824 C C . HIS A 1 103 ? 18.881 -10.042 -36.449 1.00 56.03 103 HIS A C 1
ATOM 826 O O . HIS A 1 103 ? 18.255 -9.070 -36.026 1.00 56.03 103 HIS A O 1
ATOM 832 N N . PRO A 1 104 ? 18.209 -11.190 -36.717 1.00 64.19 104 PRO A N 1
ATOM 833 C CA . PRO A 1 104 ? 16.745 -11.229 -36.704 1.00 64.19 104 PRO A CA 1
ATOM 834 C C . PRO A 1 104 ? 16.135 -11.208 -35.292 1.00 64.19 104 PRO A C 1
ATOM 836 O O . PRO A 1 104 ? 14.949 -10.906 -35.161 1.00 64.19 104 PRO A O 1
ATOM 839 N N . ARG A 1 105 ? 16.921 -11.490 -34.239 1.00 85.19 105 ARG A N 1
ATOM 840 C CA . ARG A 1 105 ? 16.433 -11.545 -32.846 1.00 85.19 105 ARG A CA 1
ATOM 841 C C . ARG A 1 105 ? 16.399 -10.193 -32.132 1.00 85.19 105 ARG A C 1
ATOM 843 O O . ARG A 1 105 ? 15.700 -10.077 -31.134 1.00 85.19 105 ARG A O 1
ATOM 850 N N . PHE A 1 106 ? 17.130 -9.187 -32.619 1.00 89.31 106 PHE A N 1
ATOM 851 C CA . PHE A 1 106 ? 17.192 -7.861 -31.997 1.00 89.31 106 PHE A CA 1
ATOM 852 C C . PHE A 1 106 ? 16.464 -6.820 -32.837 1.00 89.31 106 PHE A C 1
ATOM 854 O O . PHE A 1 106 ? 16.793 -6.595 -34.002 1.00 89.31 106 PHE A O 1
ATOM 861 N N . ARG A 1 107 ? 15.528 -6.112 -32.214 1.00 91.50 107 ARG A N 1
ATOM 862 C CA . ARG A 1 107 ? 14.799 -4.994 -32.812 1.00 91.50 107 ARG A CA 1
ATOM 863 C C . ARG A 1 107 ? 15.032 -3.762 -31.958 1.00 91.50 107 ARG A C 1
ATOM 865 O O . ARG A 1 107 ? 14.814 -3.789 -30.757 1.00 91.50 107 ARG A O 1
ATOM 872 N N . VAL A 1 108 ? 15.517 -2.678 -32.553 1.00 92.50 108 VAL A N 1
ATOM 873 C CA . VAL A 1 108 ? 15.741 -1.424 -31.823 1.00 92.50 108 VAL A CA 1
ATOM 874 C C . VAL A 1 108 ? 14.920 -0.335 -32.468 1.00 92.50 108 VAL A C 1
ATOM 876 O O . VAL A 1 108 ? 15.148 -0.010 -33.632 1.00 92.50 108 VAL A O 1
ATOM 879 N N . ARG A 1 109 ? 13.973 0.216 -31.711 1.00 92.88 109 ARG A N 1
ATOM 880 C CA . ARG A 1 109 ? 13.016 1.201 -32.216 1.00 92.88 109 ARG A CA 1
ATOM 881 C C . ARG A 1 109 ? 12.820 2.338 -31.210 1.00 92.88 109 ARG A C 1
ATOM 883 O O . ARG A 1 109 ? 12.895 2.102 -30.001 1.00 92.88 109 ARG A O 1
ATOM 890 N N . PRO A 1 110 ? 12.625 3.576 -31.684 1.00 95.00 110 PRO A N 1
ATOM 891 C CA . PRO A 1 110 ? 12.139 4.657 -30.840 1.00 95.00 110 PRO A CA 1
ATOM 892 C C . PRO A 1 110 ? 10.716 4.377 -30.336 1.00 95.00 110 PRO A C 1
ATOM 894 O O . PRO A 1 110 ? 9.958 3.661 -30.991 1.00 95.00 110 PRO A O 1
ATOM 897 N N . LEU A 1 111 ? 10.341 4.981 -29.207 1.00 92.94 111 LEU A N 1
ATOM 898 C CA . LEU A 1 111 ? 8.975 4.918 -28.675 1.00 92.94 111 LEU A CA 1
ATOM 899 C C . LEU A 1 111 ? 7.940 5.431 -29.695 1.00 92.94 111 LEU A C 1
ATOM 901 O O . LEU A 1 111 ? 6.914 4.784 -29.897 1.00 92.94 111 LEU A O 1
ATOM 905 N N . SER A 1 112 ? 8.257 6.520 -30.403 1.00 93.38 112 SER A N 1
ATOM 906 C CA . SER A 1 112 ? 7.387 7.132 -31.420 1.00 93.38 112 SER A CA 1
ATOM 907 C C . SER A 1 112 ? 6.945 6.179 -32.538 1.00 93.38 112 SER A C 1
ATOM 909 O O . SER A 1 112 ? 5.845 6.314 -33.069 1.00 93.38 112 SER A O 1
ATOM 911 N N . GLU A 1 113 ? 7.761 5.184 -32.898 1.00 94.31 113 GLU A N 1
ATOM 912 C CA . GLU A 1 113 ? 7.378 4.193 -33.909 1.00 94.31 113 GLU A CA 1
ATOM 913 C C . GLU A 1 113 ? 6.268 3.268 -33.399 1.00 94.31 113 GLU A C 1
ATOM 915 O O . GLU A 1 113 ? 5.353 2.927 -34.152 1.00 94.31 113 GLU A O 1
ATOM 920 N N . TYR A 1 114 ? 6.302 2.890 -32.118 1.00 93.50 114 TYR A N 1
ATOM 921 C CA . TYR A 1 114 ? 5.272 2.034 -31.534 1.00 93.50 114 TYR A CA 1
ATOM 922 C C . TYR A 1 114 ? 3.945 2.756 -31.336 1.00 93.50 114 TYR A C 1
ATOM 924 O O . TYR A 1 114 ? 2.899 2.120 -31.442 1.00 93.50 114 TYR A O 1
ATOM 932 N N . GLU A 1 115 ? 3.970 4.073 -31.117 1.00 91.00 115 GLU A N 1
ATOM 933 C CA . GLU A 1 115 ? 2.757 4.889 -31.005 1.00 91.00 115 GLU A CA 1
ATOM 934 C C . GLU A 1 115 ? 1.873 4.781 -32.256 1.00 91.00 115 GLU A C 1
ATOM 936 O O . GLU A 1 115 ? 0.660 4.939 -32.176 1.00 91.00 115 GLU A O 1
ATOM 941 N N . THR A 1 116 ? 2.442 4.442 -33.414 1.00 91.81 116 THR A N 1
ATOM 942 C CA . THR A 1 116 ? 1.675 4.254 -34.655 1.00 91.81 116 THR A CA 1
ATOM 943 C C . THR A 1 116 ? 1.014 2.877 -34.781 1.00 91.81 116 THR A C 1
ATOM 945 O O . THR A 1 116 ? 0.196 2.670 -35.679 1.00 91.81 116 THR A O 1
ATOM 948 N N . LEU A 1 117 ? 1.341 1.921 -33.902 1.00 93.88 117 LEU A N 1
ATOM 949 C CA . LEU A 1 117 ? 0.831 0.555 -33.992 1.00 93.88 117 LEU A CA 1
ATOM 950 C C . LEU A 1 117 ? -0.625 0.462 -33.502 1.00 93.88 117 LEU A C 1
ATOM 952 O O . LEU A 1 117 ? -0.936 0.950 -32.411 1.00 93.88 117 LEU A O 1
ATOM 956 N N . PRO A 1 118 ? -1.513 -0.254 -34.222 1.00 94.06 118 PRO A N 1
ATOM 957 C CA . PRO A 1 118 ? -2.898 -0.447 -33.790 1.00 94.06 118 PRO A CA 1
ATOM 958 C C . PRO A 1 118 ? -3.020 -1.083 -32.399 1.00 94.06 118 PRO A C 1
ATOM 960 O O . PRO A 1 118 ? -3.850 -0.655 -31.601 1.00 94.06 118 PRO A O 1
ATOM 963 N N . GLY A 1 119 ? -2.165 -2.063 -32.081 1.00 92.62 119 GLY A N 1
ATOM 964 C CA . GLY A 1 119 ? -2.156 -2.717 -30.769 1.00 92.62 119 GLY A CA 1
ATOM 965 C C . GLY A 1 119 ? -1.793 -1.762 -29.630 1.00 92.62 119 GLY A C 1
ATOM 966 O O . GLY A 1 119 ? -2.397 -1.823 -28.564 1.00 92.62 119 GLY A O 1
ATOM 967 N N . TYR A 1 120 ? -0.868 -0.826 -29.866 1.00 94.06 120 TYR A N 1
ATOM 968 C CA . TYR A 1 120 ? -0.504 0.203 -28.890 1.00 94.06 120 TYR A CA 1
ATOM 969 C C . TYR A 1 120 ? -1.677 1.153 -28.616 1.00 94.06 120 TYR A C 1
ATOM 971 O O . TYR A 1 120 ? -2.038 1.388 -27.462 1.00 94.06 120 TYR A O 1
ATOM 979 N N . GLN A 1 121 ? -2.312 1.648 -29.682 1.00 93.56 121 GLN A N 1
ATOM 980 C CA . GLN A 1 121 ? -3.458 2.554 -29.582 1.00 93.56 121 GLN A CA 1
ATOM 981 C C . GLN A 1 121 ? -4.661 1.889 -28.903 1.00 93.56 121 GLN A C 1
ATOM 983 O O . GLN A 1 121 ? -5.329 2.511 -28.080 1.00 93.56 121 GLN A O 1
ATOM 988 N N . GLU A 1 122 ? -4.911 0.609 -29.182 1.00 91.06 122 GLU A N 1
ATOM 989 C CA . GLU A 1 122 ? -5.989 -0.143 -28.538 1.00 91.06 122 GLU A CA 1
ATOM 990 C C . GLU A 1 122 ? -5.755 -0.323 -27.033 1.00 91.06 122 GLU A C 1
ATOM 992 O O . GLU A 1 122 ? -6.688 -0.159 -26.245 1.00 91.06 122 GLU A O 1
ATOM 997 N N . VAL A 1 123 ? -4.520 -0.615 -26.611 1.00 89.56 123 VAL A N 1
ATOM 998 C CA . VAL A 1 123 ? -4.181 -0.723 -25.183 1.00 89.56 123 VAL A CA 1
ATOM 999 C C . VAL A 1 123 ? -4.382 0.617 -24.476 1.00 89.56 123 VAL A C 1
ATOM 1001 O O . VAL A 1 123 ? -5.002 0.644 -23.414 1.00 89.56 123 VAL A O 1
ATOM 1004 N N . LEU A 1 124 ? -3.939 1.731 -25.074 1.00 86.06 124 LEU A N 1
ATOM 1005 C CA . LEU A 1 124 ? -4.197 3.065 -24.520 1.00 86.06 124 LEU A CA 1
ATOM 1006 C C . LEU A 1 124 ? -5.692 3.356 -24.400 1.00 86.06 124 LEU A C 1
ATOM 1008 O O . LEU A 1 124 ? -6.147 3.748 -23.328 1.00 86.06 124 LEU A O 1
ATOM 1012 N N . ARG A 1 125 ? -6.463 3.111 -25.463 1.00 86.94 125 ARG A N 1
ATOM 1013 C CA . ARG A 1 125 ? -7.911 3.353 -25.492 1.00 86.94 125 ARG A CA 1
ATOM 1014 C C . ARG A 1 125 ? -8.654 2.560 -24.413 1.00 86.94 125 ARG A 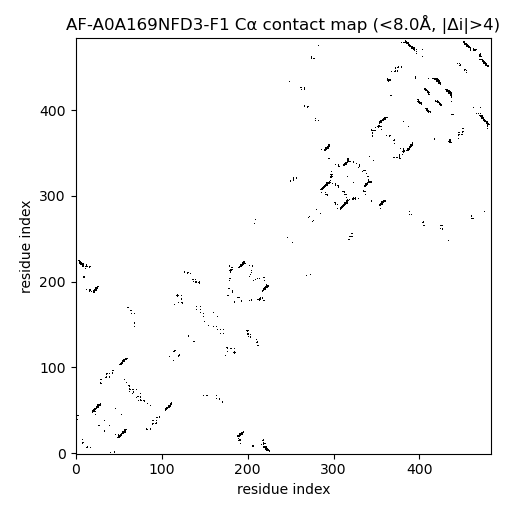C 1
ATOM 1016 O O . ARG A 1 125 ? -9.633 3.049 -23.854 1.00 86.94 125 ARG A O 1
ATOM 1023 N N . ARG A 1 126 ? -8.215 1.329 -24.121 1.00 83.19 126 ARG A N 1
ATOM 1024 C CA . ARG A 1 126 ? -8.774 0.506 -23.033 1.00 83.19 126 ARG A CA 1
ATOM 1025 C C . ARG A 1 126 ? -8.363 1.003 -21.655 1.00 83.19 126 ARG A C 1
ATOM 1027 O O . ARG A 1 126 ? -9.185 0.983 -20.749 1.00 83.19 126 ARG A O 1
ATOM 1034 N N . ALA A 1 127 ? -7.118 1.444 -21.509 1.00 75.62 127 ALA A N 1
ATOM 1035 C CA . ALA A 1 127 ? -6.591 1.921 -20.239 1.00 75.62 127 ALA A CA 1
ATOM 1036 C C . ALA A 1 127 ? -7.118 3.315 -19.858 1.00 75.62 127 ALA A C 1
ATOM 1038 O O . ALA A 1 127 ? -7.203 3.632 -18.677 1.00 75.62 127 ALA A O 1
ATOM 1039 N N . GLU A 1 128 ? -7.486 4.155 -20.828 1.00 74.00 128 GLU A N 1
ATOM 1040 C CA . GLU A 1 128 ? -7.876 5.555 -20.611 1.00 74.00 128 GLU A CA 1
ATOM 1041 C C . GLU A 1 128 ? -9.032 5.774 -19.621 1.00 74.00 128 GLU A C 1
ATOM 1043 O O . GLU A 1 128 ? -8.867 6.593 -18.713 1.00 74.00 128 GLU A O 1
ATOM 1048 N N . PRO A 1 129 ? -10.182 5.077 -19.729 1.00 67.94 129 PRO A N 1
ATOM 1049 C CA . PRO A 1 129 ? -11.278 5.244 -18.777 1.00 67.94 129 PRO A CA 1
ATOM 1050 C C . PRO A 1 129 ? -10.873 4.897 -17.344 1.00 67.94 129 PRO A C 1
ATOM 1052 O O . PRO A 1 129 ? -11.360 5.505 -16.394 1.00 67.94 129 PRO A O 1
ATOM 1055 N N . ASP A 1 130 ? -9.982 3.924 -17.179 1.00 60.91 130 ASP A N 1
ATOM 1056 C CA . ASP A 1 130 ? -9.536 3.468 -15.868 1.00 60.91 130 ASP A CA 1
ATOM 1057 C C . ASP A 1 130 ? -8.423 4.354 -15.323 1.00 60.91 130 ASP A C 1
ATOM 1059 O O . ASP A 1 130 ? -8.451 4.679 -14.146 1.00 60.91 130 ASP A O 1
ATOM 1063 N N . LEU A 1 131 ? -7.530 4.871 -16.168 1.00 61.41 131 LEU A N 1
ATOM 1064 C CA . LEU A 1 131 ? -6.588 5.930 -15.800 1.00 61.41 131 LEU A CA 1
ATOM 1065 C C . LEU A 1 131 ? -7.302 7.207 -15.342 1.00 61.41 131 LEU A C 1
ATOM 1067 O O . LEU A 1 131 ? -6.845 7.860 -14.411 1.00 61.41 131 LEU A O 1
ATOM 1071 N N . ALA A 1 132 ? -8.434 7.548 -15.961 1.00 56.84 132 ALA A N 1
ATOM 1072 C CA . ALA A 1 132 ? -9.238 8.705 -15.574 1.00 56.84 132 ALA A CA 1
ATOM 1073 C C . ALA A 1 132 ? -10.014 8.498 -14.257 1.00 56.84 132 ALA A C 1
ATOM 1075 O O . ALA A 1 132 ? -10.370 9.474 -13.600 1.00 56.84 132 ALA A O 1
ATOM 1076 N N . ARG A 1 133 ? -10.295 7.243 -13.873 1.00 48.41 133 ARG A N 1
ATOM 1077 C CA . ARG A 1 133 ? -11.084 6.884 -12.676 1.00 48.41 133 ARG A CA 1
ATOM 1078 C C . ARG A 1 133 ? -10.238 6.388 -11.500 1.00 48.41 133 ARG A C 1
ATOM 1080 O O . ARG A 1 133 ? -10.681 6.466 -10.357 1.00 48.41 133 ARG A O 1
ATOM 1087 N N . SER A 1 134 ? -9.042 5.868 -11.757 1.00 48.28 134 SER A N 1
ATOM 1088 C CA . SER A 1 134 ? -8.188 5.224 -10.761 1.00 48.28 134 SER A CA 1
ATOM 1089 C C . SER A 1 134 ? -7.312 6.242 -10.032 1.00 48.28 134 SER A C 1
ATOM 1091 O O . SER A 1 134 ? -6.209 6.556 -10.477 1.00 48.28 134 SER A O 1
ATOM 1093 N N . GLY A 1 135 ? -7.726 6.646 -8.830 1.00 46.06 135 GLY A N 1
ATOM 1094 C CA . GLY A 1 135 ? -6.912 7.489 -7.944 1.00 46.06 135 GLY A CA 1
ATOM 1095 C C . GLY A 1 135 ? -5.548 6.895 -7.535 1.00 46.06 135 GLY A C 1
ATOM 1096 O O . GLY A 1 135 ? -4.663 7.643 -7.134 1.00 46.06 135 GLY A O 1
ATOM 1097 N N . LEU A 1 136 ? -5.339 5.577 -7.657 1.00 39.19 136 LEU A N 1
ATOM 1098 C CA . LEU A 1 136 ? -4.095 4.891 -7.255 1.00 39.19 136 LEU A CA 1
ATOM 1099 C C . LEU A 1 136 ? -3.004 4.947 -8.313 1.00 39.19 136 LEU A C 1
ATOM 1101 O O . LEU A 1 136 ? -1.876 5.326 -8.014 1.00 39.19 136 LEU A O 1
ATOM 1105 N N . LEU A 1 137 ? -3.357 4.646 -9.564 1.00 49.25 137 LEU A N 1
ATOM 1106 C CA . LEU A 1 137 ? -2.503 4.948 -10.710 1.00 49.25 137 LEU A CA 1
ATOM 1107 C C . LEU A 1 137 ? -2.194 6.440 -10.790 1.00 49.25 137 LEU A C 1
ATOM 1109 O O . LEU A 1 137 ? -1.069 6.766 -11.135 1.00 49.25 137 LEU A O 1
ATOM 1113 N N . SER A 1 138 ? -3.118 7.326 -10.397 1.00 49.66 138 SER A N 1
ATOM 1114 C CA . SER A 1 138 ? -2.836 8.761 -10.282 1.00 49.66 138 SER A CA 1
ATOM 1115 C C . SER A 1 138 ? -1.779 9.067 -9.221 1.00 49.66 138 SER A C 1
ATOM 1117 O O . SER A 1 138 ? -0.831 9.766 -9.539 1.00 49.66 138 SER A O 1
ATOM 1119 N N . ARG A 1 139 ? -1.838 8.482 -8.014 1.00 53.72 139 ARG A N 1
ATOM 1120 C CA . ARG A 1 139 ? -0.810 8.695 -6.970 1.00 53.72 139 ARG A CA 1
ATOM 1121 C C . ARG A 1 139 ? 0.542 8.049 -7.285 1.00 53.72 139 ARG A C 1
ATOM 1123 O O . ARG A 1 139 ? 1.582 8.654 -7.053 1.00 53.72 139 ARG A O 1
ATOM 1130 N N . ALA A 1 140 ? 0.553 6.839 -7.841 1.00 57.09 140 ALA A N 1
ATOM 1131 C CA . ALA A 1 140 ? 1.786 6.192 -8.293 1.00 57.09 140 ALA A CA 1
ATOM 1132 C C . ALA A 1 140 ? 2.387 6.921 -9.509 1.00 57.09 140 ALA A C 1
ATOM 1134 O O . ALA A 1 140 ? 3.608 7.028 -9.631 1.00 57.09 140 ALA A O 1
ATOM 1135 N N . ALA A 1 141 ? 1.536 7.463 -10.387 1.00 57.06 141 ALA A N 1
ATOM 1136 C CA . ALA A 1 141 ? 1.949 8.387 -11.433 1.00 57.06 141 ALA A CA 1
ATOM 1137 C C . ALA A 1 141 ? 2.478 9.696 -10.841 1.00 57.06 141 ALA A C 1
ATOM 1139 O O . ALA A 1 141 ? 3.483 10.187 -11.332 1.00 57.06 141 ALA A O 1
ATOM 1140 N N . GLU A 1 142 ? 1.872 10.230 -9.777 1.00 56.72 142 GLU A N 1
ATOM 1141 C CA . GLU A 1 142 ? 2.345 11.414 -9.045 1.00 56.72 142 GLU A CA 1
ATOM 1142 C C . GLU A 1 142 ? 3.736 11.215 -8.466 1.00 56.72 142 GLU A C 1
ATOM 1144 O O . GLU A 1 142 ? 4.628 12.010 -8.760 1.00 56.72 142 GLU A O 1
ATOM 1149 N N . GLU A 1 143 ? 3.957 10.121 -7.741 1.00 61.00 143 GLU A N 1
ATOM 1150 C CA . GLU A 1 143 ? 5.270 9.759 -7.203 1.00 61.00 143 GLU A CA 1
ATOM 1151 C C . GLU A 1 143 ? 6.296 9.580 -8.331 1.00 61.00 143 GLU A C 1
ATOM 1153 O O . GLU A 1 143 ? 7.389 10.143 -8.288 1.00 61.00 143 GLU A O 1
ATOM 1158 N N . GLN A 1 144 ? 5.938 8.857 -9.394 1.00 61.97 144 GLN A N 1
ATOM 1159 C CA . GLN A 1 144 ? 6.859 8.600 -10.498 1.00 61.97 144 GLN A CA 1
ATOM 1160 C C . GLN A 1 144 ? 7.182 9.851 -11.322 1.00 61.97 144 GLN A C 1
ATOM 1162 O O . GLN A 1 144 ? 8.324 10.029 -11.750 1.00 61.97 144 GLN A O 1
ATOM 1167 N N . VAL A 1 145 ? 6.199 10.717 -11.560 1.00 61.12 145 VAL A N 1
ATOM 1168 C CA . VAL A 1 145 ? 6.397 11.997 -12.245 1.00 61.12 145 VAL A CA 1
ATOM 1169 C C . VAL A 1 145 ? 7.215 12.938 -11.369 1.00 61.12 145 VAL A C 1
ATOM 1171 O O . VAL A 1 145 ? 8.115 13.600 -11.881 1.00 61.12 145 VAL A O 1
ATOM 1174 N N . HIS A 1 146 ? 6.981 12.954 -10.057 1.00 62.47 146 HIS A N 1
ATOM 1175 C CA . HIS A 1 146 ? 7.805 13.704 -9.116 1.00 62.47 146 HIS A CA 1
ATOM 1176 C C . HIS A 1 146 ? 9.268 13.235 -9.154 1.00 62.47 146 HIS A C 1
ATOM 1178 O O . HIS A 1 146 ? 10.163 14.055 -9.357 1.00 62.47 146 HIS A O 1
ATOM 1184 N N . ASP A 1 147 ? 9.525 11.928 -9.059 1.00 63.41 147 ASP A N 1
ATOM 1185 C CA . ASP A 1 147 ? 10.874 11.355 -9.154 1.00 63.41 147 ASP A CA 1
ATOM 1186 C C . ASP A 1 147 ? 11.557 11.687 -10.490 1.00 63.41 147 ASP A C 1
ATOM 1188 O O . ASP A 1 147 ? 12.748 12.025 -10.535 1.00 63.41 147 ASP A O 1
ATOM 1192 N N . LEU A 1 148 ? 10.801 11.624 -11.591 1.00 64.06 148 LEU A N 1
ATOM 1193 C CA . LEU A 1 148 ? 11.279 11.988 -12.921 1.00 64.06 148 LEU A CA 1
ATOM 1194 C C . LEU A 1 148 ? 11.692 13.466 -12.976 1.00 64.06 148 LEU A C 1
ATOM 1196 O O . LEU A 1 148 ? 12.785 13.772 -13.459 1.00 64.06 148 LEU A O 1
ATOM 1200 N N . LEU A 1 149 ? 10.865 14.369 -12.445 1.00 62.03 149 LEU A N 1
ATOM 1201 C CA . LEU A 1 149 ? 11.126 15.810 -12.410 1.00 62.03 149 LEU A CA 1
ATOM 1202 C C . LEU A 1 149 ? 12.322 16.157 -11.516 1.00 62.03 149 LEU A C 1
ATOM 1204 O O . LEU A 1 149 ? 13.215 16.890 -11.947 1.00 62.03 149 LEU A O 1
ATOM 1208 N N . MET A 1 150 ? 12.401 15.576 -10.315 1.00 61.00 150 MET A N 1
ATOM 1209 C CA . MET A 1 150 ? 13.501 15.820 -9.373 1.00 61.00 150 MET A CA 1
ATOM 1210 C C . MET A 1 150 ? 14.851 15.331 -9.904 1.00 61.00 150 MET A C 1
ATOM 1212 O O . MET A 1 150 ? 15.892 15.902 -9.577 1.00 61.00 150 MET A O 1
ATOM 1216 N N . SER A 1 151 ? 14.855 14.315 -10.774 1.00 62.59 151 SER A N 1
ATOM 1217 C CA . SER A 1 151 ? 16.077 13.859 -11.446 1.00 62.59 151 SER A CA 1
ATOM 1218 C C . SER A 1 151 ? 16.628 14.860 -12.476 1.00 62.59 151 SER A C 1
ATOM 1220 O O . SER A 1 151 ? 17.820 14.820 -12.784 1.00 62.59 151 SER A O 1
ATOM 1222 N N . GLN A 1 152 ? 15.782 15.756 -13.001 1.00 58.34 152 GLN A N 1
ATOM 1223 C CA . GLN A 1 152 ? 16.146 16.765 -14.004 1.00 58.34 152 GLN A CA 1
ATOM 1224 C C . GLN A 1 152 ? 16.394 18.144 -13.380 1.00 58.34 152 GLN A C 1
ATOM 1226 O O . GLN A 1 152 ? 17.226 18.907 -13.879 1.00 58.34 152 GLN A O 1
ATOM 1231 N N . THR A 1 153 ? 15.672 18.493 -12.312 1.00 59.69 153 THR A N 1
ATOM 1232 C CA . THR A 1 153 ? 15.782 19.788 -11.626 1.00 59.69 153 THR A CA 1
ATOM 1233 C C . THR A 1 153 ? 15.497 19.604 -10.131 1.00 59.69 153 THR A C 1
ATOM 1235 O O . THR A 1 153 ? 14.335 19.470 -9.752 1.00 59.69 153 THR A O 1
ATOM 1238 N N . PRO A 1 154 ? 16.525 19.579 -9.265 1.00 53.25 154 PRO A N 1
ATOM 1239 C CA . PRO A 1 154 ? 16.327 19.427 -7.826 1.00 53.25 154 PRO A CA 1
ATOM 1240 C C . PRO A 1 154 ? 15.582 20.636 -7.239 1.00 53.25 154 PRO A C 1
ATOM 1242 O O . PRO A 1 154 ? 16.015 21.773 -7.425 1.00 53.25 154 PRO A O 1
ATOM 1245 N N . GLY A 1 155 ? 14.488 20.396 -6.514 1.00 48.44 155 GLY A N 1
ATOM 1246 C CA . GLY A 1 155 ? 13.695 21.418 -5.825 1.00 48.44 155 GLY A CA 1
ATOM 1247 C C . GLY A 1 155 ? 12.979 20.849 -4.591 1.00 48.44 155 GLY A C 1
ATOM 1248 O O . GLY A 1 155 ? 13.035 19.640 -4.364 1.00 48.44 155 GLY A O 1
ATOM 1249 N N . PRO A 1 156 ? 12.340 21.687 -3.754 1.00 39.53 156 PRO A N 1
ATOM 1250 C CA . PRO A 1 156 ? 11.602 21.207 -2.587 1.00 39.53 156 PRO A CA 1
ATOM 1251 C C . PRO A 1 156 ? 10.388 20.340 -3.000 1.00 39.53 156 PRO A C 1
ATOM 1253 O O . PRO A 1 156 ? 9.784 20.615 -4.045 1.00 39.53 156 PRO A O 1
ATOM 1256 N N . PRO A 1 157 ? 10.007 19.316 -2.206 1.00 39.00 157 PRO A N 1
ATOM 1257 C CA . PRO A 1 157 ? 8.872 18.433 -2.501 1.00 39.00 157 PRO A CA 1
ATOM 1258 C C . PRO A 1 157 ? 7.570 19.220 -2.724 1.00 39.00 157 PRO A C 1
ATOM 1260 O O . PRO A 1 157 ? 7.279 20.149 -1.974 1.00 39.00 157 PRO A O 1
ATOM 1263 N N . GLY A 1 158 ? 6.789 18.870 -3.754 1.00 43.12 158 GLY A N 1
ATOM 1264 C CA . GLY A 1 158 ? 5.494 19.516 -4.049 1.00 43.12 158 GLY A CA 1
ATOM 1265 C C . GLY A 1 158 ? 5.552 20.827 -4.854 1.00 43.12 158 GLY A C 1
ATOM 1266 O O . GLY A 1 158 ? 4.530 21.480 -5.035 1.00 43.12 158 GLY A O 1
ATOM 1267 N N . SER A 1 159 ? 6.721 21.212 -5.376 1.00 48.16 159 SER A N 1
ATOM 1268 C CA . SER A 1 159 ? 6.937 22.467 -6.125 1.00 48.16 159 SER A CA 1
ATOM 1269 C C . SER A 1 159 ? 6.703 22.396 -7.646 1.00 48.16 159 SER A C 1
ATOM 1271 O O . SER A 1 159 ? 6.962 23.372 -8.354 1.00 48.16 159 SER A O 1
ATOM 1273 N N . ALA A 1 160 ? 6.234 21.262 -8.179 1.00 54.88 160 ALA A N 1
ATOM 1274 C CA . ALA A 1 160 ? 6.058 21.086 -9.620 1.00 54.88 160 ALA A CA 1
ATOM 1275 C C . ALA A 1 160 ? 4.905 21.952 -10.163 1.00 54.88 160 ALA A C 1
ATOM 1277 O O . ALA A 1 160 ? 3.763 21.855 -9.721 1.00 54.88 160 ALA A O 1
ATOM 1278 N N . SER A 1 161 ? 5.193 22.779 -11.167 1.00 59.66 161 SER A N 1
ATOM 1279 C CA . SER A 1 161 ? 4.180 23.551 -11.893 1.00 59.66 161 SER A CA 1
ATOM 1280 C C . SER A 1 161 ? 3.234 22.646 -12.694 1.00 59.66 161 SER A C 1
ATOM 1282 O O . SER A 1 161 ? 3.596 21.541 -13.102 1.00 59.66 161 SER A O 1
ATOM 1284 N N . ALA A 1 162 ? 2.039 23.145 -13.024 1.00 54.34 162 ALA A N 1
ATOM 1285 C CA . ALA A 1 162 ? 1.072 22.423 -13.859 1.00 54.34 162 ALA A CA 1
ATOM 1286 C C . ALA A 1 162 ? 1.647 21.994 -15.229 1.00 54.34 162 ALA A C 1
ATOM 1288 O O . ALA A 1 162 ? 1.278 20.947 -15.761 1.00 54.34 162 ALA A O 1
ATOM 1289 N N . ALA A 1 163 ? 2.587 22.768 -15.786 1.00 59.25 163 ALA A N 1
ATOM 1290 C CA . ALA A 1 163 ? 3.281 22.424 -17.027 1.00 59.25 163 ALA A CA 1
ATOM 1291 C C . ALA A 1 163 ? 4.250 21.239 -16.848 1.00 59.25 163 ALA A C 1
ATOM 1293 O O . ALA A 1 163 ? 4.279 20.342 -17.689 1.00 59.25 163 ALA A O 1
ATOM 1294 N N . GLN A 1 164 ? 5.002 21.203 -15.742 1.00 61.84 164 GLN A N 1
ATOM 1295 C CA . GLN A 1 164 ? 5.891 20.085 -15.382 1.00 61.84 164 GLN A CA 1
ATOM 1296 C C . GLN A 1 164 ? 5.105 18.808 -15.109 1.00 61.84 164 GLN A C 1
ATOM 1298 O O . GLN A 1 164 ? 5.470 17.735 -15.587 1.00 61.84 164 GLN A O 1
ATOM 1303 N N . TRP A 1 165 ? 3.986 18.950 -14.407 1.00 57.53 165 TRP A N 1
ATOM 1304 C CA . TRP A 1 165 ? 3.053 17.868 -14.144 1.00 57.53 165 TRP A CA 1
ATOM 1305 C C . TRP A 1 165 ? 2.499 17.253 -15.438 1.00 57.53 165 TRP A C 1
ATOM 1307 O O . TRP A 1 165 ? 2.630 16.052 -15.671 1.00 57.53 165 TRP A O 1
ATOM 1317 N N . SER A 1 166 ? 1.956 18.093 -16.325 1.00 59.09 166 SER A N 1
ATOM 1318 C CA . SER A 1 166 ? 1.406 17.665 -17.617 1.00 59.09 166 SER A CA 1
ATOM 1319 C C . SER A 1 166 ? 2.453 16.966 -18.496 1.00 59.09 166 SER A C 1
ATOM 1321 O O . SER A 1 166 ? 2.185 15.907 -19.068 1.00 59.09 166 SER A O 1
ATOM 1323 N N . ALA A 1 167 ? 3.679 17.500 -18.546 1.00 63.78 167 ALA A N 1
ATOM 1324 C CA . ALA A 1 167 ? 4.776 16.898 -19.302 1.00 63.78 167 ALA A CA 1
ATOM 1325 C C . ALA A 1 167 ? 5.189 15.520 -18.753 1.00 63.78 167 ALA A C 1
ATOM 1327 O O . ALA A 1 167 ? 5.437 14.595 -19.529 1.00 63.78 167 ALA A O 1
ATOM 1328 N N . GLY A 1 168 ? 5.245 15.360 -17.428 1.00 63.88 168 GLY A N 1
ATOM 1329 C CA . GLY A 1 168 ? 5.557 14.076 -16.798 1.00 63.88 168 GLY A CA 1
ATOM 1330 C C . GLY A 1 168 ? 4.476 13.027 -16.990 1.00 63.88 168 GLY A C 1
ATOM 1331 O O . GLY A 1 168 ? 4.794 11.877 -17.297 1.00 63.88 168 GLY A O 1
ATOM 1332 N N . LEU A 1 169 ? 3.207 13.418 -16.891 1.00 66.31 169 LEU A N 1
ATOM 1333 C CA . LEU A 1 169 ? 2.098 12.501 -17.127 1.00 66.31 169 LEU A CA 1
ATOM 1334 C C . LEU A 1 169 ? 2.070 12.015 -18.582 1.00 66.31 169 LEU A C 1
ATOM 1336 O O . LEU A 1 169 ? 1.845 10.831 -18.822 1.00 66.31 169 LEU A O 1
ATOM 1340 N N . ALA A 1 170 ? 2.351 12.897 -19.547 1.00 68.06 170 ALA A N 1
ATOM 1341 C CA . ALA A 1 170 ? 2.467 12.520 -20.955 1.00 68.06 170 ALA A CA 1
ATOM 1342 C C . ALA A 1 170 ? 3.592 11.494 -21.184 1.00 68.06 170 ALA A C 1
ATOM 1344 O O . ALA A 1 170 ? 3.377 10.492 -21.862 1.00 68.06 170 ALA A O 1
ATOM 1345 N N . TYR A 1 171 ? 4.756 11.698 -20.554 1.00 68.88 171 TYR A N 1
ATOM 1346 C CA . TYR A 1 171 ? 5.879 10.757 -20.610 1.00 68.88 171 TYR A CA 1
ATOM 1347 C C . TYR A 1 171 ? 5.494 9.376 -20.053 1.00 68.88 171 TYR A C 1
ATOM 1349 O O . TYR A 1 171 ? 5.714 8.356 -20.702 1.00 68.88 171 TYR A O 1
ATOM 1357 N N . LEU A 1 172 ? 4.871 9.331 -18.871 1.00 74.44 172 LEU A N 1
ATOM 1358 C CA . LEU A 1 172 ? 4.438 8.079 -18.247 1.00 74.44 172 LEU A CA 1
ATOM 1359 C C . LEU A 1 172 ? 3.366 7.359 -19.076 1.00 74.44 172 LEU A C 1
ATOM 1361 O O . LEU A 1 172 ? 3.423 6.143 -19.263 1.00 74.44 172 LEU A O 1
ATOM 1365 N N . ARG A 1 173 ? 2.391 8.117 -19.589 1.00 78.00 173 ARG A N 1
ATOM 1366 C CA . ARG A 1 173 ? 1.295 7.600 -20.412 1.00 78.00 173 ARG A CA 1
ATOM 1367 C C . ARG A 1 173 ? 1.812 6.941 -21.690 1.00 78.00 173 ARG A C 1
ATOM 1369 O O . ARG A 1 173 ? 1.224 5.953 -22.115 1.00 78.00 173 ARG A O 1
ATOM 1376 N N . ALA A 1 174 ? 2.902 7.444 -22.268 1.00 82.25 174 ALA A N 1
ATOM 1377 C CA . ALA A 1 174 ? 3.506 6.858 -23.460 1.00 82.25 174 ALA A CA 1
ATOM 1378 C C . ALA A 1 174 ? 4.189 5.496 -23.188 1.00 82.25 174 ALA A C 1
ATOM 1380 O O . ALA A 1 174 ? 4.231 4.624 -24.050 1.00 82.25 174 ALA A O 1
ATOM 1381 N N . GLU A 1 175 ? 4.694 5.257 -21.976 1.00 85.62 175 GLU A N 1
ATOM 1382 C CA . GLU A 1 175 ? 5.330 3.975 -21.625 1.00 85.62 175 GLU A CA 1
ATOM 1383 C C . GLU A 1 175 ? 4.333 2.925 -21.098 1.00 85.62 175 GLU A C 1
ATOM 1385 O O . GLU A 1 175 ? 4.587 1.719 -21.185 1.00 85.62 175 GLU A O 1
ATOM 1390 N N . LEU A 1 176 ? 3.182 3.363 -20.575 1.00 85.56 176 LEU A N 1
ATOM 1391 C CA . LEU A 1 176 ? 2.191 2.503 -19.923 1.00 85.56 176 LEU A CA 1
ATOM 1392 C C . LEU A 1 176 ? 1.728 1.291 -20.759 1.00 85.56 176 LEU A C 1
ATOM 1394 O O . LEU A 1 176 ? 1.627 0.204 -20.182 1.00 85.56 176 LEU A O 1
ATOM 1398 N N . PRO A 1 177 ? 1.477 1.390 -22.081 1.00 91.50 177 PRO A N 1
ATOM 1399 C CA . PRO A 1 177 ? 0.987 0.253 -22.864 1.00 91.50 177 PRO A CA 1
ATOM 1400 C C . PRO A 1 177 ? 1.883 -0.983 -22.789 1.00 91.50 177 PRO A C 1
ATOM 1402 O O . PRO A 1 177 ? 1.390 -2.111 -22.752 1.00 91.50 177 PRO A O 1
ATOM 1405 N N . PHE A 1 178 ? 3.196 -0.787 -22.677 1.00 93.19 178 PHE A N 1
ATOM 1406 C CA . PHE A 1 178 ? 4.159 -1.880 -22.565 1.00 93.19 178 PHE A CA 1
ATOM 1407 C C . PHE A 1 178 ? 4.181 -2.540 -21.189 1.00 93.19 178 PHE A C 1
ATOM 1409 O O . PHE A 1 178 ? 4.570 -3.702 -21.065 1.00 93.19 178 PHE A O 1
ATOM 1416 N N . LEU A 1 179 ? 3.737 -1.827 -20.154 1.00 89.75 179 LEU A N 1
ATOM 1417 C CA . LEU A 1 179 ? 3.535 -2.398 -18.825 1.00 89.75 179 LEU A CA 1
ATOM 1418 C C . LEU A 1 179 ? 2.251 -3.234 -18.759 1.00 89.75 179 LEU A C 1
ATOM 1420 O O . LEU A 1 179 ? 2.161 -4.139 -17.932 1.00 89.75 179 LEU A O 1
ATOM 1424 N N . LEU A 1 180 ? 1.282 -2.952 -19.635 1.00 89.25 180 LEU A N 1
ATOM 1425 C CA . LEU A 1 180 ? -0.024 -3.607 -19.647 1.00 89.25 180 LEU A CA 1
ATOM 1426 C C . LEU A 1 180 ? -0.087 -4.809 -20.592 1.00 89.25 180 LEU A C 1
ATOM 1428 O O . LEU A 1 180 ? -0.563 -5.871 -20.190 1.00 89.25 180 LEU A O 1
ATOM 1432 N N . ASN A 1 181 ? 0.357 -4.657 -21.844 1.00 93.88 181 ASN A N 1
ATOM 1433 C CA . ASN A 1 181 ? 0.145 -5.677 -22.870 1.00 93.88 181 ASN A CA 1
ATOM 1434 C C . ASN A 1 181 ? 1.125 -5.587 -24.056 1.00 93.88 181 ASN A C 1
ATOM 1436 O O . ASN A 1 181 ? 0.721 -5.487 -25.214 1.00 93.88 181 ASN A O 1
ATOM 1440 N N . THR A 1 182 ? 2.430 -5.692 -23.799 1.00 97.12 182 THR A N 1
ATOM 1441 C CA . THR A 1 182 ? 3.412 -5.896 -24.880 1.00 97.12 182 THR A CA 1
ATOM 1442 C C . THR A 1 182 ? 3.079 -7.106 -25.778 1.00 97.12 182 THR A C 1
ATOM 1444 O O . THR A 1 182 ? 3.238 -6.964 -26.991 1.00 97.12 182 THR A O 1
ATOM 1447 N N . PRO A 1 183 ? 2.581 -8.260 -25.265 1.00 96.38 183 PRO A N 1
ATOM 1448 C CA . PRO A 1 183 ? 2.182 -9.399 -26.096 1.00 96.38 183 PRO A CA 1
ATOM 1449 C C . PRO A 1 183 ? 1.203 -9.042 -27.215 1.00 96.38 183 PRO A C 1
ATOM 1451 O O . PRO A 1 183 ? 1.423 -9.425 -28.357 1.00 96.38 183 PRO A O 1
ATOM 1454 N N . GLY A 1 184 ? 0.155 -8.275 -26.909 1.00 94.50 184 GLY A N 1
ATOM 1455 C CA . GLY A 1 184 ? -0.828 -7.821 -27.891 1.00 94.50 184 GLY A CA 1
ATOM 1456 C C . GLY A 1 184 ? -0.333 -6.684 -28.787 1.00 94.50 184 GLY A C 1
ATOM 1457 O O . GLY A 1 184 ? -0.778 -6.575 -29.925 1.00 94.50 184 GLY A O 1
ATOM 1458 N N . ILE A 1 185 ? 0.595 -5.848 -28.308 1.00 95.88 185 ILE A N 1
ATOM 1459 C CA . ILE A 1 185 ? 1.167 -4.746 -29.102 1.00 95.88 185 ILE A CA 1
ATOM 1460 C C . ILE A 1 185 ? 2.101 -5.275 -30.193 1.00 95.88 185 ILE A C 1
ATOM 1462 O O . ILE A 1 185 ? 2.070 -4.778 -31.319 1.00 95.88 185 ILE A O 1
ATOM 1466 N N . LEU A 1 186 ? 2.942 -6.255 -29.853 1.00 95.00 186 LEU A N 1
ATOM 1467 C CA . LEU A 1 186 ? 4.000 -6.769 -30.731 1.00 95.00 186 LEU A CA 1
ATOM 1468 C C . LEU A 1 186 ? 3.690 -8.137 -31.342 1.00 95.00 186 LEU A C 1
ATOM 1470 O O . LEU A 1 186 ? 4.525 -8.654 -32.082 1.00 95.00 186 LEU A O 1
ATOM 1474 N N . ASP A 1 187 ? 2.519 -8.696 -31.037 1.00 94.50 187 ASP A N 1
ATOM 1475 C CA . ASP A 1 187 ? 2.092 -10.035 -31.451 1.00 94.50 187 ASP A CA 1
ATOM 1476 C C . ASP A 1 187 ? 3.121 -11.116 -31.069 1.00 94.50 187 ASP A C 1
ATOM 1478 O O . ASP A 1 187 ? 3.647 -11.858 -31.899 1.00 94.50 187 ASP A O 1
ATOM 1482 N N . VAL A 1 188 ? 3.463 -11.160 -29.776 1.00 96.06 188 VAL A N 1
ATOM 1483 C CA . VAL A 1 188 ? 4.409 -12.134 -29.202 1.00 96.06 188 VAL A CA 1
ATOM 1484 C C . VAL A 1 188 ? 3.720 -13.042 -28.174 1.00 96.06 188 VAL A C 1
ATOM 1486 O O . VAL A 1 188 ? 2.781 -12.600 -27.505 1.00 96.06 188 VAL A O 1
ATOM 1489 N N . PRO A 1 189 ? 4.165 -14.305 -27.990 1.00 96.50 189 PRO A N 1
ATOM 1490 C CA . PRO A 1 189 ? 3.478 -15.260 -27.111 1.00 96.50 189 PRO A CA 1
ATOM 1491 C C . PRO A 1 189 ? 3.404 -14.822 -25.643 1.00 96.50 189 PRO A C 1
ATOM 1493 O O . PRO A 1 189 ? 2.368 -14.981 -24.995 1.00 96.50 189 PRO A O 1
ATOM 1496 N N . SER A 1 190 ? 4.489 -14.259 -25.115 1.00 97.38 190 SER A N 1
ATOM 1497 C CA . SER A 1 190 ? 4.557 -13.621 -23.802 1.00 97.38 190 SER A CA 1
ATOM 1498 C C . SER A 1 190 ? 5.718 -12.632 -23.773 1.00 97.38 190 SER A C 1
ATOM 1500 O O . SER A 1 190 ? 6.586 -12.691 -24.637 1.00 97.38 190 SER A O 1
ATOM 1502 N N . SER A 1 191 ? 5.721 -11.680 -22.841 1.00 98.19 191 SER A N 1
ATOM 1503 C CA . SER A 1 191 ? 6.747 -10.634 -22.803 1.00 98.19 191 SER A CA 1
ATOM 1504 C C . SER A 1 191 ? 7.039 -10.186 -21.382 1.00 98.19 191 SER A C 1
ATOM 1506 O O . SER A 1 191 ? 6.115 -9.970 -20.598 1.00 98.19 191 SER A O 1
ATOM 1508 N N . VAL A 1 192 ? 8.312 -9.952 -21.072 1.00 96.88 192 VAL A N 1
ATOM 1509 C CA . VAL A 1 192 ? 8.709 -9.181 -19.890 1.00 96.88 192 VAL A CA 1
ATOM 1510 C C . VAL A 1 192 ? 9.256 -7.815 -20.291 1.00 96.88 192 VAL A C 1
ATOM 1512 O O . VAL A 1 192 ? 10.174 -7.715 -21.098 1.00 96.88 192 VAL A O 1
ATOM 1515 N N . ALA A 1 193 ? 8.729 -6.746 -19.699 1.00 95.50 193 ALA A N 1
ATOM 1516 C CA . ALA A 1 193 ? 9.400 -5.449 -19.723 1.00 95.50 193 ALA A CA 1
ATOM 1517 C C . ALA A 1 193 ? 10.510 -5.449 -18.662 1.00 95.50 193 ALA A C 1
ATOM 1519 O O . ALA A 1 193 ? 10.319 -5.984 -17.569 1.00 95.50 193 ALA A O 1
ATOM 1520 N N . CYS A 1 194 ? 11.674 -4.873 -18.955 1.00 91.56 194 CYS A N 1
ATOM 1521 C CA . CYS A 1 194 ? 12.758 -4.806 -17.979 1.00 91.56 194 CYS A CA 1
ATOM 1522 C C . CYS A 1 194 ? 13.337 -3.401 -17.826 1.00 91.56 194 CYS A C 1
ATOM 1524 O O . CYS A 1 194 ? 13.532 -2.668 -18.801 1.00 91.56 194 CYS A O 1
ATOM 1526 N N . TYR A 1 195 ? 13.641 -3.050 -16.578 1.00 88.38 195 TYR A N 1
ATOM 1527 C CA . TYR A 1 195 ? 14.278 -1.791 -16.219 1.00 88.38 195 TYR A CA 1
ATOM 1528 C C . TYR A 1 195 ? 15.166 -1.962 -14.987 1.00 88.38 195 TYR A C 1
ATOM 1530 O O . TYR A 1 195 ? 15.069 -2.940 -14.258 1.00 88.38 195 TYR A O 1
ATOM 1538 N N . HIS A 1 196 ? 16.047 -1.004 -14.724 1.00 83.12 196 HIS A N 1
ATOM 1539 C CA . HIS A 1 196 ? 17.048 -1.126 -13.659 1.00 83.12 196 HIS A CA 1
ATOM 1540 C C . HIS A 1 196 ? 16.589 -0.687 -12.270 1.00 83.12 196 HIS A C 1
ATOM 1542 O O . HIS A 1 196 ? 17.322 -0.844 -11.292 1.00 83.12 196 HIS A O 1
ATOM 1548 N N . LYS A 1 197 ? 15.390 -0.111 -12.187 1.00 80.69 197 LYS A N 1
ATOM 1549 C CA . LYS A 1 197 ? 14.761 0.356 -10.954 1.00 80.69 197 LYS A CA 1
ATOM 1550 C C . LYS A 1 197 ? 13.348 -0.197 -10.874 1.00 80.69 197 LYS A C 1
ATOM 1552 O O . LYS A 1 197 ? 12.687 -0.358 -11.898 1.00 80.69 197 LYS A O 1
ATOM 1557 N N . SER A 1 198 ? 12.890 -0.429 -9.649 1.00 73.81 198 SER A N 1
ATOM 1558 C CA . SER A 1 198 ? 11.465 -0.585 -9.375 1.00 73.81 198 SER A CA 1
ATOM 1559 C C . SER A 1 198 ? 10.801 0.784 -9.490 1.00 73.81 198 SER A C 1
ATOM 1561 O O . SER A 1 198 ? 11.272 1.732 -8.868 1.00 73.81 198 SER A O 1
ATOM 1563 N N . MET A 1 199 ? 9.735 0.889 -10.281 1.00 74.81 199 MET A N 1
ATOM 1564 C CA . MET A 1 199 ? 8.985 2.136 -10.471 1.00 74.81 199 MET A CA 1
ATOM 1565 C C . MET A 1 199 ? 7.680 2.081 -9.668 1.00 74.81 199 MET A C 1
ATOM 1567 O O . MET A 1 199 ? 7.085 1.000 -9.608 1.00 74.81 199 MET A O 1
ATOM 1571 N N . PRO A 1 200 ? 7.209 3.196 -9.079 1.00 68.00 200 PRO A N 1
ATOM 1572 C CA . PRO A 1 200 ? 5.940 3.229 -8.355 1.00 68.00 200 PRO A CA 1
ATOM 1573 C C . PRO A 1 200 ? 4.771 2.662 -9.169 1.00 68.00 200 PRO A C 1
ATOM 1575 O O . PRO A 1 200 ? 4.090 1.760 -8.687 1.00 68.00 200 PRO A O 1
ATOM 1578 N N . VAL A 1 201 ? 4.626 3.061 -10.443 1.00 70.31 201 VAL A N 1
ATOM 1579 C CA . VAL A 1 201 ? 3.571 2.531 -11.327 1.00 70.31 201 VAL A CA 1
ATOM 1580 C C . VAL A 1 201 ? 3.687 1.021 -11.546 1.00 70.31 201 VAL A C 1
ATOM 1582 O O . VAL A 1 201 ? 2.685 0.332 -11.656 1.00 70.31 201 VAL A O 1
ATOM 1585 N N . VAL A 1 202 ? 4.906 0.473 -11.594 1.00 74.38 202 VAL A N 1
ATOM 1586 C CA . VAL A 1 202 ? 5.131 -0.964 -11.808 1.00 74.38 202 VAL A CA 1
ATOM 1587 C C . VAL A 1 202 ? 4.751 -1.750 -10.565 1.00 74.38 202 VAL A C 1
ATOM 1589 O O . VAL A 1 202 ? 4.156 -2.817 -10.686 1.00 74.38 202 VAL A O 1
ATOM 1592 N N . ARG A 1 203 ? 5.068 -1.235 -9.373 1.00 70.94 203 ARG A N 1
ATOM 1593 C CA . ARG A 1 203 ? 4.602 -1.849 -8.125 1.00 70.94 203 ARG A CA 1
ATOM 1594 C C . ARG A 1 203 ? 3.079 -1.864 -8.092 1.00 70.94 203 ARG A C 1
ATOM 1596 O O . ARG A 1 203 ? 2.506 -2.923 -7.887 1.00 70.94 203 ARG A O 1
ATOM 1603 N N . GLU A 1 204 ? 2.436 -0.746 -8.412 1.00 68.50 204 GLU A N 1
ATOM 1604 C CA . GLU A 1 204 ? 0.973 -0.665 -8.423 1.00 68.50 204 GLU A CA 1
ATOM 1605 C C . GLU A 1 204 ? 0.340 -1.604 -9.465 1.00 68.50 204 GLU A C 1
ATOM 1607 O O . GLU A 1 204 ? -0.582 -2.349 -9.152 1.00 68.50 204 GLU A O 1
ATOM 1612 N N . LEU A 1 205 ? 0.875 -1.651 -10.689 1.00 69.94 205 LEU A N 1
ATOM 1613 C CA . LEU A 1 205 ? 0.341 -2.483 -11.776 1.00 69.94 205 LEU A CA 1
ATOM 1614 C C . LEU A 1 205 ? 0.549 -3.989 -11.580 1.00 69.94 205 LEU A C 1
ATOM 1616 O O . LEU A 1 205 ? -0.254 -4.791 -12.056 1.00 69.94 205 LEU A O 1
ATOM 1620 N N . PHE A 1 206 ? 1.666 -4.394 -10.970 1.00 68.38 206 PHE A N 1
ATOM 1621 C CA . PHE A 1 206 ? 2.035 -5.809 -10.871 1.00 68.38 206 PHE A CA 1
ATOM 1622 C C . PHE A 1 206 ? 1.822 -6.395 -9.478 1.00 68.38 206 PHE A C 1
ATOM 1624 O O . PHE A 1 206 ? 1.618 -7.602 -9.389 1.00 68.38 206 PHE A O 1
ATOM 1631 N N . GLN A 1 207 ? 1.888 -5.586 -8.421 1.00 61.69 207 GLN A N 1
ATOM 1632 C CA . GLN A 1 207 ? 1.736 -6.002 -7.020 1.00 61.69 207 GLN A CA 1
ATOM 1633 C C . GLN A 1 207 ? 0.480 -5.408 -6.362 1.00 61.69 207 GLN A C 1
ATOM 1635 O O . GLN A 1 207 ? 0.033 -5.949 -5.354 1.00 61.69 207 GLN A O 1
ATOM 1640 N N . GLY A 1 208 ? -0.077 -4.321 -6.908 1.00 44.91 208 GLY A N 1
ATOM 1641 C CA . GLY A 1 208 ? -1.297 -3.676 -6.417 1.00 44.91 208 GLY A CA 1
ATOM 1642 C C . GLY A 1 208 ? -2.589 -4.303 -6.957 1.00 44.91 208 GLY A C 1
ATOM 1643 O O . GLY A 1 208 ? -2.575 -5.159 -7.842 1.00 44.91 208 GLY A O 1
ATOM 1644 N N . LEU A 1 209 ? -3.731 -3.857 -6.420 1.00 41.03 209 LEU A N 1
ATOM 1645 C CA . LEU A 1 209 ? -5.092 -4.267 -6.818 1.00 41.03 209 LEU A CA 1
ATOM 1646 C C . LEU A 1 209 ? -5.640 -3.411 -7.981 1.00 41.03 209 LEU A C 1
ATOM 1648 O O . LEU A 1 209 ? -6.847 -3.183 -8.071 1.00 41.03 209 LEU A O 1
ATOM 1652 N N . GLY A 1 210 ? -4.760 -2.870 -8.832 1.00 43.34 210 GLY A N 1
ATOM 1653 C CA . GLY A 1 210 ? -5.132 -1.932 -9.891 1.00 43.34 210 GLY A CA 1
ATOM 1654 C C . GLY A 1 210 ? -6.235 -2.474 -10.810 1.00 43.34 210 GLY A C 1
ATOM 1655 O O . GLY A 1 210 ? -6.229 -3.642 -11.188 1.00 43.34 210 GLY A O 1
ATOM 1656 N N . SER A 1 211 ? -7.173 -1.606 -11.202 1.00 47.34 211 SER A N 1
ATOM 1657 C CA . SER A 1 211 ? -8.294 -1.942 -12.094 1.00 47.34 211 SER A CA 1
ATOM 1658 C C . SER A 1 211 ? -7.904 -2.061 -13.570 1.00 47.34 211 SER A C 1
ATOM 1660 O O . SER A 1 211 ? -8.759 -2.369 -14.395 1.00 47.34 211 SER A O 1
ATOM 1662 N N . LEU A 1 212 ? -6.646 -1.769 -13.922 1.00 60.03 212 LEU A N 1
ATOM 1663 C CA . LEU A 1 212 ? -6.180 -1.859 -15.301 1.00 60.03 212 LEU A CA 1
ATOM 1664 C C . LEU A 1 212 ? -6.014 -3.324 -15.701 1.00 60.03 212 LEU A C 1
ATOM 1666 O O . LEU A 1 212 ? -5.169 -4.034 -15.157 1.00 60.03 212 LEU A O 1
ATOM 1670 N N . ASP A 1 213 ? -6.812 -3.740 -16.683 1.00 66.31 213 ASP A N 1
ATOM 1671 C CA . ASP A 1 213 ? -6.775 -5.077 -17.271 1.00 66.31 213 ASP A CA 1
ATOM 1672 C C . ASP A 1 213 ? -5.414 -5.326 -17.944 1.00 66.31 213 ASP A C 1
ATOM 1674 O O . ASP A 1 213 ? -5.144 -4.912 -19.076 1.00 66.31 213 ASP A O 1
ATOM 1678 N N . ARG A 1 214 ? -4.507 -5.942 -17.183 1.00 83.88 214 ARG A N 1
ATOM 1679 C CA . ARG A 1 214 ? -3.161 -6.313 -17.618 1.00 83.88 214 ARG A CA 1
ATOM 1680 C C . ARG A 1 214 ? -3.201 -7.708 -18.222 1.00 83.88 214 ARG A C 1
ATOM 1682 O O . ARG A 1 214 ? -3.675 -8.652 -17.590 1.00 83.88 214 ARG A O 1
ATOM 1689 N N . ASP A 1 215 ? -2.584 -7.871 -19.390 1.00 86.88 215 ASP A N 1
ATOM 1690 C CA . ASP A 1 215 ? -2.499 -9.184 -20.024 1.00 86.88 215 ASP A CA 1
ATOM 1691 C C . ASP A 1 215 ? -1.696 -10.146 -19.118 1.00 86.88 215 ASP A C 1
ATOM 1693 O O . ASP A 1 215 ? -0.576 -9.827 -18.697 1.00 86.88 215 ASP A O 1
ATOM 1697 N N . PRO A 1 216 ? -2.220 -11.341 -18.791 1.00 84.69 216 PRO A N 1
ATOM 1698 C CA . PRO A 1 216 ? -1.541 -12.292 -17.911 1.00 84.69 216 PRO A CA 1
ATOM 1699 C C . PRO A 1 216 ? -0.207 -12.803 -18.479 1.00 84.69 216 PRO A C 1
ATOM 1701 O O . PRO A 1 216 ? 0.602 -13.348 -17.728 1.00 84.69 216 PRO A O 1
ATOM 1704 N N . ARG A 1 217 ? 0.040 -12.618 -19.782 1.00 93.50 217 ARG A N 1
ATOM 1705 C CA . ARG A 1 217 ? 1.284 -12.960 -20.488 1.00 93.50 217 ARG A CA 1
ATOM 1706 C C . ARG A 1 217 ? 2.316 -11.825 -20.445 1.00 93.50 217 ARG A C 1
ATOM 1708 O O . ARG A 1 217 ? 3.408 -11.989 -20.985 1.00 93.50 217 ARG A O 1
ATOM 1715 N N . GLN A 1 218 ? 1.990 -10.693 -19.822 1.00 94.44 218 GLN A N 1
ATOM 1716 C CA . GLN A 1 218 ? 2.907 -9.585 -19.563 1.00 94.44 218 GLN A CA 1
ATOM 1717 C C . GLN A 1 218 ? 3.586 -9.750 -18.194 1.00 94.44 218 GLN A C 1
ATOM 1719 O O . GLN A 1 218 ? 2.932 -10.030 -17.192 1.00 94.44 218 GLN A O 1
ATOM 1724 N N . GLY A 1 219 ? 4.896 -9.523 -18.121 1.00 90.75 219 GLY A N 1
ATOM 1725 C CA . GLY A 1 219 ? 5.672 -9.492 -16.879 1.00 90.75 219 GLY A CA 1
ATOM 1726 C C . GLY A 1 219 ? 6.539 -8.238 -16.753 1.00 90.75 219 GLY A C 1
ATOM 1727 O O . GLY A 1 219 ? 6.700 -7.480 -17.710 1.00 90.75 219 GLY A O 1
ATOM 1728 N N . PHE A 1 220 ? 7.135 -8.038 -15.577 1.00 93.44 220 PHE A N 1
ATOM 1729 C CA . PHE A 1 220 ? 8.147 -7.006 -15.351 1.00 93.44 220 PHE A CA 1
ATOM 1730 C C . PHE A 1 220 ? 9.332 -7.546 -14.547 1.00 93.44 220 PHE A C 1
ATOM 1732 O O . PHE A 1 220 ? 9.146 -8.250 -13.546 1.00 93.44 220 PHE A O 1
ATOM 1739 N N . LEU A 1 221 ? 10.542 -7.184 -14.973 1.00 90.44 221 LEU A N 1
ATOM 1740 C CA . LEU A 1 221 ? 11.804 -7.526 -14.323 1.00 90.44 221 LEU A CA 1
ATOM 1741 C C . LEU A 1 221 ? 12.564 -6.266 -13.910 1.00 90.44 221 LEU A C 1
ATOM 1743 O O . LEU A 1 221 ? 12.827 -5.388 -14.735 1.00 90.44 221 LEU A O 1
ATOM 1747 N N . VAL A 1 222 ? 13.008 -6.223 -12.655 1.00 89.25 222 VAL A N 1
ATOM 1748 C CA . VAL A 1 222 ? 14.070 -5.300 -12.253 1.00 89.25 222 VAL A CA 1
ATOM 1749 C C . VAL A 1 222 ? 15.413 -5.977 -12.523 1.00 89.25 222 VAL A C 1
ATOM 1751 O O . VAL A 1 222 ? 15.695 -7.033 -11.961 1.00 89.25 222 VAL A O 1
ATOM 1754 N N . VAL A 1 223 ? 16.228 -5.387 -13.399 1.00 87.75 223 VAL A N 1
ATOM 1755 C CA . VAL A 1 223 ? 17.515 -5.943 -13.848 1.00 87.75 223 VAL A CA 1
ATOM 1756 C C . VAL A 1 223 ? 18.631 -4.956 -13.537 1.00 87.75 223 VAL A C 1
ATOM 1758 O O . VAL A 1 223 ? 18.732 -3.892 -14.149 1.00 87.75 223 VAL A O 1
ATOM 1761 N N . ARG A 1 224 ? 19.486 -5.288 -12.568 1.00 85.38 224 ARG A N 1
ATOM 1762 C CA . ARG A 1 224 ? 20.550 -4.391 -12.089 1.00 85.38 224 ARG A CA 1
ATOM 1763 C C . ARG A 1 224 ? 21.878 -5.128 -11.898 1.00 85.38 224 ARG A C 1
ATOM 1765 O O . ARG A 1 224 ? 21.867 -6.349 -11.781 1.00 85.38 224 ARG A O 1
ATOM 1772 N N . PRO A 1 225 ? 23.026 -4.425 -11.902 1.00 79.62 225 PRO A N 1
ATOM 1773 C CA . PRO A 1 225 ? 24.297 -5.055 -11.571 1.00 79.62 225 PRO A CA 1
ATOM 1774 C C . PRO A 1 225 ? 24.234 -5.695 -10.174 1.00 79.62 225 PRO A C 1
ATOM 1776 O O . PRO A 1 225 ? 23.499 -5.171 -9.331 1.00 79.62 225 PRO A O 1
ATOM 1779 N N . PRO A 1 226 ? 25.000 -6.768 -9.918 1.00 73.06 226 PRO A N 1
ATOM 1780 C CA . PRO A 1 226 ? 25.030 -7.423 -8.621 1.00 73.06 226 PRO A CA 1
ATOM 1781 C C . PRO A 1 226 ? 25.505 -6.432 -7.570 1.00 73.06 226 PRO A C 1
ATOM 1783 O O . PRO A 1 226 ? 26.414 -5.634 -7.833 1.00 73.06 226 PRO A O 1
ATOM 1786 N N . ALA A 1 227 ? 24.913 -6.481 -6.380 1.00 55.53 227 ALA A N 1
ATOM 1787 C CA . ALA A 1 227 ? 25.474 -5.753 -5.252 1.00 55.53 227 ALA A CA 1
ATOM 1788 C C . ALA A 1 227 ? 26.937 -6.203 -5.029 1.00 55.53 227 ALA A C 1
ATOM 1790 O O . ALA A 1 227 ? 27.231 -7.396 -5.168 1.00 55.53 227 ALA A O 1
ATOM 1791 N N . PRO A 1 228 ? 27.875 -5.289 -4.715 1.00 42.22 228 PRO A N 1
ATOM 1792 C CA . PRO A 1 228 ? 29.218 -5.699 -4.329 1.00 42.22 228 PRO A CA 1
ATOM 1793 C C . PRO A 1 228 ? 29.120 -6.673 -3.151 1.00 42.22 228 PRO A C 1
ATOM 1795 O O . PRO A 1 228 ? 28.352 -6.441 -2.216 1.00 42.22 228 PRO A O 1
ATOM 1798 N N . ALA A 1 229 ? 29.868 -7.778 -3.219 1.00 36.62 229 ALA A N 1
ATOM 1799 C CA . ALA A 1 229 ? 29.903 -8.749 -2.135 1.00 36.62 229 ALA A CA 1
ATOM 1800 C C . ALA A 1 229 ? 30.277 -8.030 -0.826 1.00 36.62 229 ALA A C 1
ATOM 1802 O O . ALA A 1 229 ? 31.196 -7.202 -0.845 1.00 36.62 229 ALA A O 1
ATOM 1803 N N . PRO A 1 230 ? 29.596 -8.314 0.298 1.00 32.78 230 PRO A N 1
ATOM 1804 C CA . PRO A 1 230 ? 29.999 -7.762 1.581 1.00 32.78 230 PRO A CA 1
ATOM 1805 C C . PRO A 1 230 ? 31.458 -8.149 1.842 1.00 32.78 230 PRO A C 1
ATOM 1807 O O . PRO A 1 230 ? 31.854 -9.300 1.643 1.00 32.78 230 PRO A O 1
ATOM 1810 N N . SER A 1 231 ? 32.275 -7.174 2.241 1.00 31.72 231 SER A N 1
ATOM 1811 C CA . SER A 1 231 ? 33.672 -7.398 2.607 1.00 31.72 231 SER A CA 1
ATOM 1812 C C . SER A 1 231 ? 33.756 -8.513 3.648 1.00 31.72 231 SER A C 1
ATOM 1814 O O . SER A 1 231 ? 33.081 -8.451 4.676 1.00 31.72 231 SER A O 1
ATOM 1816 N N . ALA A 1 232 ? 34.575 -9.532 3.382 1.00 33.94 232 ALA A N 1
ATOM 1817 C CA . ALA A 1 232 ? 34.853 -10.619 4.312 1.00 33.94 232 ALA A CA 1
ATOM 1818 C C . ALA A 1 232 ? 35.492 -10.049 5.589 1.00 33.94 232 ALA A C 1
ATOM 1820 O O . ALA A 1 232 ? 36.695 -9.813 5.643 1.00 33.94 232 ALA A O 1
ATOM 1821 N N . GLY A 1 233 ? 34.662 -9.747 6.585 1.00 33.06 233 GLY A N 1
ATOM 1822 C CA . GLY A 1 233 ? 35.113 -9.076 7.801 1.00 33.06 233 GLY A CA 1
ATOM 1823 C C . GLY A 1 233 ? 34.009 -8.571 8.726 1.00 33.06 233 GLY A C 1
ATOM 1824 O O . GLY A 1 233 ? 34.283 -7.681 9.514 1.00 33.06 233 GLY A O 1
ATOM 1825 N N . SER A 1 234 ? 32.787 -9.100 8.628 1.00 27.95 234 SER A N 1
ATOM 1826 C CA . SER A 1 234 ? 31.735 -8.992 9.653 1.00 27.95 234 SER A CA 1
ATOM 1827 C C . SER A 1 234 ? 30.474 -9.705 9.161 1.00 27.95 234 SER A C 1
ATOM 1829 O O . SER A 1 234 ? 29.517 -9.091 8.701 1.00 27.95 234 SER A O 1
ATOM 1831 N N . GLN A 1 235 ? 30.455 -11.037 9.241 1.00 25.31 235 GLN A N 1
ATOM 1832 C CA . GLN A 1 235 ? 29.168 -11.715 9.390 1.00 25.31 235 GLN A CA 1
ATOM 1833 C C . GLN A 1 235 ? 28.698 -11.425 10.819 1.00 25.31 235 GLN A C 1
ATOM 1835 O O . GLN A 1 235 ? 29.389 -11.846 11.751 1.00 25.31 235 GLN A O 1
ATOM 1840 N N . PRO A 1 236 ? 27.572 -10.728 11.048 1.00 28.22 236 PRO A N 1
ATOM 1841 C CA . PRO A 1 236 ? 26.909 -10.889 12.322 1.00 28.22 236 PRO A CA 1
ATOM 1842 C C . PRO A 1 236 ? 26.450 -12.346 12.374 1.00 28.22 236 PRO A C 1
ATOM 1844 O O . PRO A 1 236 ? 25.744 -12.828 11.484 1.00 28.22 236 PRO A O 1
ATOM 1847 N N . ALA A 1 237 ? 26.921 -13.069 13.387 1.00 27.52 237 ALA A N 1
ATOM 1848 C CA . ALA A 1 237 ? 26.344 -14.348 13.755 1.00 27.52 237 ALA A CA 1
ATOM 1849 C C . ALA A 1 237 ? 24.820 -14.188 13.868 1.00 27.52 237 ALA A C 1
ATOM 1851 O O . ALA A 1 237 ? 24.342 -13.132 14.293 1.00 27.52 237 ALA A O 1
ATOM 1852 N N . ALA A 1 238 ? 24.066 -15.230 13.505 1.00 26.14 238 ALA A N 1
ATOM 1853 C CA . ALA A 1 238 ? 22.655 -15.304 13.858 1.00 26.14 238 ALA A CA 1
ATOM 1854 C C . ALA A 1 238 ? 22.523 -14.948 15.350 1.00 26.14 238 ALA A C 1
ATOM 1856 O O . ALA A 1 238 ? 23.221 -15.566 16.165 1.00 26.14 238 ALA A O 1
ATOM 1857 N N . PRO A 1 239 ? 21.725 -13.929 15.721 1.00 27.12 239 PRO A N 1
ATOM 1858 C CA . PRO A 1 239 ? 21.602 -13.572 17.119 1.00 27.12 239 PRO A CA 1
ATOM 1859 C C . PRO A 1 239 ? 21.046 -14.795 17.859 1.00 27.12 239 PRO A C 1
ATOM 1861 O O . PRO A 1 239 ? 20.103 -15.428 17.369 1.00 27.12 239 PRO A O 1
ATOM 1864 N N . PRO A 1 240 ? 21.632 -15.183 19.005 1.00 23.58 240 PRO A N 1
ATOM 1865 C CA . PRO A 1 240 ? 21.010 -16.189 19.846 1.00 23.58 240 PRO A CA 1
ATOM 1866 C C . PRO A 1 240 ? 19.610 -15.693 20.209 1.00 23.58 240 PRO A C 1
ATOM 1868 O O . PRO A 1 240 ? 19.420 -14.496 20.435 1.00 23.58 240 PRO A O 1
ATOM 1871 N N . LEU A 1 241 ? 18.638 -16.608 20.260 1.00 23.14 241 LEU A N 1
ATOM 1872 C CA . LEU A 1 241 ? 17.313 -16.325 20.809 1.00 23.14 241 LEU A CA 1
ATOM 1873 C C . LEU A 1 241 ? 17.499 -15.577 22.141 1.00 23.14 241 LEU A C 1
ATOM 1875 O O . LEU A 1 241 ? 18.122 -16.143 23.048 1.00 23.14 241 LEU A O 1
ATOM 1879 N N . PRO A 1 242 ? 17.031 -14.323 22.280 1.00 24.59 242 PRO A N 1
ATOM 1880 C CA . PRO A 1 242 ? 17.177 -13.618 23.536 1.00 24.59 242 PRO A CA 1
ATOM 1881 C C . PRO A 1 242 ? 16.328 -14.337 24.582 1.00 24.59 242 PRO A C 1
ATOM 1883 O O . PRO A 1 242 ? 15.102 -14.418 24.494 1.00 24.59 242 PRO A O 1
ATOM 1886 N N . GLY A 1 243 ? 17.014 -14.896 25.577 1.00 24.06 243 GLY A N 1
ATOM 1887 C CA . GLY A 1 243 ? 16.393 -15.303 26.824 1.00 24.06 243 GLY A CA 1
ATOM 1888 C C . GLY A 1 243 ? 15.692 -14.106 27.464 1.00 24.06 243 GLY A C 1
ATOM 1889 O O . GLY A 1 243 ? 16.166 -12.978 27.346 1.00 24.06 243 GLY A O 1
ATOM 1890 N N . ARG A 1 244 ? 14.555 -14.390 28.113 1.00 24.89 244 ARG A N 1
ATOM 1891 C CA . ARG A 1 244 ? 13.739 -13.502 28.961 1.00 24.89 244 ARG A CA 1
ATOM 1892 C C . ARG A 1 244 ? 14.467 -12.216 29.379 1.00 24.89 244 ARG A C 1
ATOM 1894 O O . ARG A 1 244 ? 15.146 -12.229 30.395 1.00 24.89 244 ARG A O 1
ATOM 1901 N N . ASN A 1 245 ? 14.291 -11.130 28.630 1.00 22.56 245 ASN A N 1
ATOM 1902 C CA . ASN A 1 245 ? 14.554 -9.770 29.090 1.00 22.56 245 ASN A CA 1
ATOM 1903 C C . ASN A 1 245 ? 13.606 -8.812 28.362 1.00 22.56 245 ASN A C 1
ATOM 1905 O O . ASN A 1 245 ? 13.500 -8.808 27.138 1.00 22.56 245 ASN A O 1
ATOM 1909 N N . THR A 1 246 ? 12.867 -8.062 29.167 1.00 26.55 246 THR A N 1
ATOM 1910 C CA . THR A 1 246 ? 11.757 -7.177 28.826 1.00 26.55 246 THR A CA 1
ATOM 1911 C C . THR A 1 246 ? 12.264 -5.950 28.061 1.00 26.55 246 THR A C 1
ATOM 1913 O O . THR A 1 246 ? 12.775 -5.016 28.671 1.00 26.55 246 THR A O 1
ATOM 1916 N N . VAL A 1 247 ? 12.141 -5.943 26.732 1.00 25.62 247 VAL A N 1
ATOM 1917 C CA . VAL A 1 247 ? 12.227 -4.713 25.924 1.00 25.62 247 VAL A CA 1
ATOM 1918 C C . VAL A 1 247 ? 10.821 -4.114 25.876 1.00 25.62 247 VAL A C 1
ATOM 1920 O O . VAL A 1 247 ? 9.869 -4.798 25.503 1.00 25.62 247 VAL A O 1
ATOM 1923 N N . THR A 1 248 ? 10.660 -2.875 26.336 1.00 31.17 248 THR A N 1
ATOM 1924 C CA . THR A 1 248 ? 9.364 -2.189 26.431 1.00 31.17 248 THR A CA 1
ATOM 1925 C C . THR A 1 248 ? 8.864 -1.766 25.047 1.00 31.17 248 THR A C 1
ATOM 1927 O O . THR A 1 248 ? 9.628 -1.211 24.261 1.00 31.17 248 THR A O 1
ATOM 1930 N N . LEU A 1 249 ? 7.566 -1.972 24.776 1.00 33.81 249 LEU A N 1
ATOM 1931 C CA . LEU A 1 249 ? 6.870 -1.598 23.528 1.00 33.81 249 LEU A CA 1
ATOM 1932 C C . LEU A 1 249 ? 7.210 -0.175 23.043 1.00 33.81 249 LEU A C 1
ATOM 1934 O O . LEU A 1 249 ? 7.410 0.037 21.850 1.00 33.81 249 LEU A O 1
ATOM 1938 N N . THR A 1 250 ? 7.342 0.781 23.967 1.00 30.03 250 THR A N 1
ATOM 1939 C CA . THR A 1 250 ? 7.686 2.185 23.685 1.00 30.03 250 THR A CA 1
ATOM 1940 C C . THR A 1 250 ? 9.042 2.340 22.989 1.00 30.03 250 THR A C 1
ATOM 1942 O O . THR A 1 250 ? 9.141 3.070 22.010 1.00 30.03 250 THR A O 1
ATOM 1945 N N . ALA A 1 251 ? 10.072 1.608 23.432 1.00 29.39 251 ALA A N 1
ATOM 1946 C CA . ALA A 1 251 ? 11.419 1.711 22.867 1.00 29.39 251 ALA A CA 1
ATOM 1947 C C . ALA A 1 251 ? 11.483 1.165 21.432 1.00 29.39 251 ALA A C 1
ATOM 1949 O O . ALA A 1 251 ? 12.166 1.726 20.583 1.00 29.39 251 ALA A O 1
ATOM 1950 N N . GLN A 1 252 ? 10.714 0.111 21.142 1.00 41.28 252 GLN A N 1
ATOM 1951 C CA . GLN A 1 252 ? 10.665 -0.486 19.811 1.00 41.28 252 GLN A CA 1
ATOM 1952 C C . GLN A 1 252 ? 9.926 0.414 18.805 1.00 41.28 252 GLN A C 1
ATOM 1954 O O . GLN A 1 252 ? 10.342 0.507 17.655 1.00 41.28 252 GLN A O 1
ATOM 1959 N N . TYR A 1 253 ? 8.867 1.118 19.222 1.00 39.41 253 TYR A N 1
ATOM 1960 C CA . TYR A 1 253 ? 8.169 2.080 18.358 1.00 39.41 253 TYR A CA 1
ATOM 1961 C C . TYR A 1 253 ? 8.959 3.366 18.113 1.00 39.41 253 TYR A C 1
ATOM 1963 O O . TYR A 1 253 ? 8.926 3.888 16.999 1.00 39.41 253 TYR A O 1
ATOM 1971 N N . ASP A 1 254 ? 9.702 3.849 19.109 1.00 35.50 254 ASP A N 1
ATOM 1972 C CA . ASP A 1 254 ? 10.591 5.000 18.933 1.00 35.50 254 ASP A CA 1
ATOM 1973 C C . ASP A 1 254 ? 11.773 4.660 17.998 1.00 35.50 254 ASP A C 1
ATOM 1975 O O . ASP A 1 254 ? 12.200 5.514 17.220 1.00 35.50 254 ASP A O 1
ATOM 1979 N N . GLU A 1 255 ? 12.234 3.402 17.972 1.00 36.41 255 GLU A N 1
ATOM 1980 C CA . GLU A 1 255 ? 13.176 2.897 16.959 1.00 36.41 255 GLU A CA 1
ATOM 1981 C C . GLU A 1 255 ? 12.516 2.753 15.570 1.00 36.41 255 GLU A C 1
ATOM 1983 O O . GLU A 1 255 ? 13.071 3.222 14.573 1.00 36.41 255 GLU A O 1
ATOM 1988 N N . ILE A 1 256 ? 11.291 2.210 15.487 1.00 42.16 256 ILE A N 1
ATOM 1989 C CA . ILE A 1 256 ? 10.518 2.078 14.231 1.00 42.16 256 ILE A CA 1
ATOM 1990 C C . ILE A 1 256 ? 10.112 3.443 13.646 1.00 42.16 256 ILE A C 1
ATOM 1992 O O . ILE A 1 256 ? 9.925 3.552 12.437 1.00 42.16 256 ILE A O 1
ATOM 1996 N N . SER A 1 257 ? 10.033 4.507 14.451 1.00 39.81 257 SER A N 1
ATOM 1997 C CA . SER A 1 257 ? 9.796 5.883 13.981 1.00 39.81 257 SER A CA 1
ATOM 1998 C C . SER A 1 257 ? 10.820 6.320 12.921 1.00 39.81 257 SER A C 1
ATOM 2000 O O . SER A 1 257 ? 10.475 7.023 11.970 1.00 39.81 257 SER A O 1
ATOM 2002 N N . SER A 1 258 ? 12.065 5.832 13.021 1.00 35.09 258 SER A N 1
ATOM 2003 C CA . SER A 1 258 ? 13.111 6.097 12.024 1.00 35.09 258 SER A CA 1
ATOM 2004 C C . SER A 1 258 ? 12.940 5.320 10.703 1.00 35.09 258 SER A C 1
ATOM 2006 O O . SER A 1 258 ? 13.407 5.789 9.665 1.00 35.09 258 SER A O 1
ATOM 2008 N N . ASP A 1 259 ? 12.159 4.230 10.714 1.00 47.09 259 ASP A N 1
ATOM 2009 C CA . ASP A 1 259 ? 11.848 3.340 9.579 1.00 47.09 259 ASP A CA 1
ATOM 2010 C C . ASP A 1 259 ? 10.375 3.431 9.112 1.00 47.09 259 ASP A C 1
ATOM 2012 O O . ASP A 1 259 ? 9.926 2.664 8.251 1.00 47.09 259 ASP A O 1
ATOM 2016 N N . TYR A 1 260 ? 9.602 4.388 9.645 1.00 45.38 260 TYR A N 1
ATOM 2017 C CA . TYR A 1 260 ? 8.163 4.550 9.393 1.00 45.38 260 TYR A CA 1
ATOM 2018 C C . TYR A 1 260 ? 7.820 4.606 7.897 1.00 45.38 260 TYR A C 1
ATOM 2020 O O . TYR A 1 260 ? 6.798 4.080 7.466 1.00 45.38 260 TYR A O 1
ATOM 2028 N N . THR A 1 261 ? 8.716 5.166 7.081 1.00 47.88 261 THR A N 1
ATOM 2029 C CA . THR A 1 261 ? 8.577 5.249 5.621 1.00 47.88 261 THR A CA 1
ATOM 2030 C C . THR A 1 261 ? 8.478 3.884 4.939 1.00 47.88 261 THR A C 1
ATOM 2032 O O . THR A 1 261 ? 7.725 3.745 3.978 1.00 47.88 261 THR A O 1
ATOM 2035 N N . ASP A 1 262 ? 9.220 2.875 5.405 1.00 48.62 262 ASP A N 1
ATOM 2036 C CA . ASP A 1 262 ? 9.221 1.542 4.793 1.00 48.62 262 ASP A CA 1
ATOM 2037 C C . ASP A 1 262 ? 8.053 0.684 5.291 1.00 48.62 262 ASP A C 1
ATOM 2039 O O . ASP A 1 262 ? 7.472 -0.072 4.514 1.00 48.62 262 ASP A O 1
ATOM 2043 N N . VAL A 1 263 ? 7.643 0.864 6.549 1.00 50.56 263 VAL A N 1
ATOM 2044 C CA . VAL A 1 263 ? 6.431 0.249 7.107 1.00 50.56 263 VAL A CA 1
ATOM 2045 C C . VAL A 1 263 ? 5.178 0.816 6.427 1.00 50.56 263 VAL A C 1
ATOM 2047 O O . VAL A 1 263 ? 4.381 0.058 5.874 1.00 50.56 263 VAL A O 1
ATOM 2050 N N . GLU A 1 264 ? 5.029 2.141 6.355 1.00 52.28 264 GLU A N 1
ATOM 2051 C CA . GLU A 1 264 ? 3.929 2.785 5.621 1.00 52.28 264 GLU A CA 1
ATOM 2052 C C . GLU A 1 264 ? 3.938 2.440 4.128 1.00 52.28 264 GLU A C 1
ATOM 2054 O O . GLU A 1 264 ? 2.881 2.258 3.521 1.00 52.28 264 GLU A O 1
ATOM 2059 N N . ARG A 1 265 ? 5.115 2.263 3.518 1.00 49.34 265 ARG A N 1
ATOM 2060 C CA . ARG A 1 265 ? 5.229 1.806 2.126 1.00 49.34 265 ARG A CA 1
ATOM 2061 C C . ARG A 1 265 ? 4.644 0.406 1.916 1.00 49.34 265 ARG A C 1
ATOM 2063 O O . ARG A 1 265 ? 4.090 0.163 0.849 1.00 49.34 265 ARG A O 1
ATOM 2070 N N . VAL A 1 266 ? 4.741 -0.497 2.896 1.00 47.62 266 VAL A N 1
ATOM 2071 C CA . VAL A 1 266 ? 4.125 -1.836 2.823 1.00 47.62 266 VAL A CA 1
ATOM 2072 C C . VAL A 1 266 ? 2.601 -1.752 2.979 1.00 47.62 266 VAL A C 1
ATOM 2074 O O . VAL A 1 266 ? 1.871 -2.445 2.272 1.00 47.62 266 VAL A O 1
ATOM 2077 N N . PHE A 1 267 ? 2.111 -0.880 3.865 1.00 51.31 267 PHE A N 1
ATOM 2078 C CA . PHE A 1 267 ? 0.696 -0.851 4.249 1.00 51.31 267 PHE A CA 1
ATOM 2079 C C . PHE A 1 267 ? -0.188 0.095 3.440 1.00 51.31 267 PHE A C 1
ATOM 2081 O O . PHE A 1 267 ? -1.381 -0.174 3.304 1.00 51.31 267 PHE A O 1
ATOM 2088 N N . SER A 1 268 ? 0.357 1.182 2.894 1.00 47.38 268 SER A N 1
ATOM 2089 C CA . SER A 1 268 ? -0.418 2.281 2.297 1.00 47.38 268 SER A CA 1
ATOM 2090 C C . SER A 1 268 ? -1.368 1.843 1.171 1.00 47.38 268 SER A C 1
ATOM 2092 O O . SER A 1 268 ? -2.506 2.317 1.124 1.00 47.38 268 SER A O 1
ATOM 2094 N N . THR A 1 269 ? -0.963 0.896 0.316 1.00 46.78 269 THR A N 1
ATOM 2095 C CA . THR A 1 269 ? -1.798 0.373 -0.784 1.00 46.78 269 THR A CA 1
ATOM 2096 C C . THR A 1 269 ? -2.962 -0.478 -0.266 1.00 46.78 269 THR A C 1
ATOM 2098 O O . THR A 1 269 ? -4.114 -0.219 -0.614 1.00 46.78 269 THR A O 1
ATOM 2101 N N . TYR A 1 270 ? -2.697 -1.453 0.614 1.00 53.25 270 TYR A N 1
ATOM 2102 C CA . TYR A 1 270 ? -3.752 -2.240 1.272 1.00 53.25 270 TYR A CA 1
ATOM 2103 C C . TYR A 1 270 ? -4.704 -1.333 2.059 1.00 53.25 270 TYR A C 1
ATOM 2105 O O . TYR A 1 270 ? -5.928 -1.480 1.984 1.00 53.25 270 TYR A O 1
ATOM 2113 N N . ARG A 1 271 ? -4.140 -0.346 2.764 1.00 62.03 271 ARG A N 1
ATOM 2114 C CA . ARG A 1 271 ? -4.896 0.604 3.569 1.00 62.03 271 ARG A CA 1
ATOM 2115 C C . ARG A 1 271 ? -5.882 1.397 2.718 1.00 62.03 271 ARG A C 1
ATOM 2117 O O . ARG A 1 271 ? -7.056 1.441 3.052 1.00 62.03 271 ARG A O 1
ATOM 2124 N N . GLY A 1 272 ? -5.445 1.976 1.601 1.00 47.94 272 GLY A N 1
ATOM 2125 C CA . GLY A 1 272 ? -6.313 2.793 0.744 1.00 47.94 272 GLY A CA 1
ATOM 2126 C C . GLY A 1 272 ? -7.406 2.015 -0.000 1.00 47.94 272 GLY A C 1
ATOM 2127 O O . GLY A 1 272 ? -8.477 2.564 -0.248 1.00 47.94 272 GLY A O 1
ATOM 2128 N N . LEU A 1 273 ? -7.152 0.752 -0.354 1.00 46.09 273 LEU A N 1
ATOM 2129 C CA . LEU A 1 273 ? -8.029 -0.048 -1.222 1.00 46.09 273 LEU A CA 1
ATOM 2130 C C . LEU A 1 273 ? -9.006 -0.955 -0.488 1.00 46.09 273 LEU A C 1
ATOM 2132 O O . LEU A 1 273 ? -10.089 -1.242 -0.995 1.00 46.09 273 LEU A O 1
ATOM 2136 N N . ILE A 1 274 ? -8.594 -1.446 0.674 1.00 56.75 274 ILE A N 1
ATOM 2137 C CA . ILE A 1 274 ? -9.276 -2.530 1.373 1.00 56.75 274 ILE A CA 1
ATOM 2138 C C . ILE A 1 274 ? -9.631 -2.078 2.773 1.00 56.75 274 ILE A C 1
ATOM 2140 O O . ILE A 1 274 ? -10.810 -2.070 3.122 1.00 56.75 274 ILE A O 1
ATOM 2144 N N . GLU A 1 275 ? -8.630 -1.662 3.551 1.00 70.50 275 GLU A N 1
ATOM 2145 C CA . GLU A 1 275 ? -8.814 -1.320 4.962 1.00 70.50 275 GLU A CA 1
ATOM 2146 C C . GLU A 1 275 ? -9.751 -0.120 5.107 1.00 70.50 275 GLU A C 1
ATOM 2148 O O . GLU A 1 275 ? -10.803 -0.242 5.722 1.00 7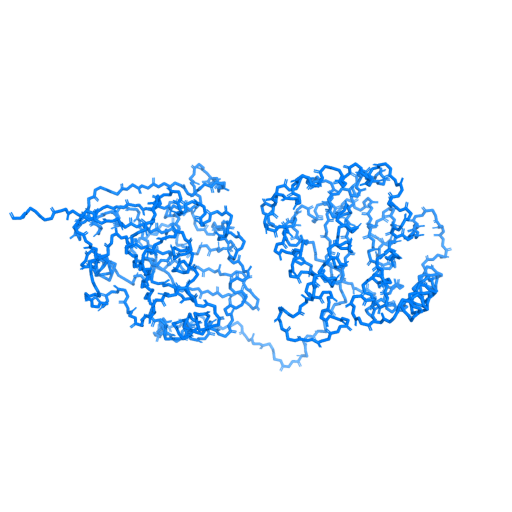0.50 275 GLU A O 1
ATOM 2153 N N . VAL A 1 276 ? -9.432 1.006 4.464 1.00 71.81 276 VAL A N 1
ATOM 2154 C CA . VAL A 1 276 ? -10.196 2.255 4.554 1.00 71.81 276 VAL A CA 1
ATOM 2155 C C . VAL A 1 276 ? -11.614 2.106 3.998 1.00 71.81 276 VAL A C 1
ATOM 2157 O O . VAL A 1 276 ? -12.545 2.444 4.727 1.00 71.81 276 VAL A O 1
ATOM 2160 N N . PRO A 1 277 ? -11.854 1.584 2.778 1.00 63.69 277 PRO A N 1
ATOM 2161 C CA . PRO A 1 277 ? -13.219 1.429 2.279 1.00 63.69 277 PRO A CA 1
ATOM 2162 C C . PRO A 1 277 ? -14.054 0.456 3.116 1.00 63.69 277 PRO A C 1
ATOM 2164 O O . PRO A 1 277 ? -15.235 0.713 3.343 1.00 63.69 277 PRO A O 1
ATOM 2167 N N . SER A 1 278 ? -13.454 -0.635 3.609 1.00 77.19 278 SER A N 1
ATOM 2168 C CA . SER A 1 278 ? -14.150 -1.580 4.492 1.00 77.19 278 SER A CA 1
ATOM 2169 C C . SER A 1 278 ? -14.463 -0.949 5.843 1.00 77.19 278 SER A C 1
ATOM 2171 O O . SER A 1 278 ? -15.582 -1.082 6.330 1.00 77.19 278 SER A O 1
ATOM 2173 N N . LEU A 1 279 ? -13.502 -0.220 6.416 1.00 83.88 279 LEU A N 1
ATOM 2174 C CA . LEU A 1 279 ? -13.655 0.479 7.684 1.00 83.88 279 LEU A CA 1
ATOM 2175 C C . LEU A 1 279 ? -14.734 1.550 7.575 1.00 83.88 279 LEU A C 1
ATOM 2177 O O . LEU A 1 279 ? -15.643 1.548 8.388 1.00 83.88 279 LEU A O 1
ATOM 2181 N N . LEU A 1 280 ? -14.700 2.417 6.560 1.00 78.94 280 LEU A N 1
ATOM 2182 C CA . LEU A 1 280 ? -15.729 3.443 6.356 1.00 78.94 280 LEU A CA 1
ATOM 2183 C C . LEU A 1 280 ? -17.109 2.832 6.089 1.00 78.94 280 LEU A C 1
ATOM 2185 O O . LEU A 1 280 ? -18.114 3.369 6.551 1.00 78.94 280 LEU A O 1
ATOM 2189 N N . HIS A 1 281 ? -17.170 1.699 5.381 1.00 81.44 281 HIS A N 1
ATOM 2190 C CA . HIS A 1 281 ? -18.422 0.980 5.175 1.00 81.44 281 HIS A CA 1
ATOM 2191 C C . HIS A 1 281 ? -19.007 0.452 6.490 1.00 81.44 281 HIS A C 1
ATOM 2193 O O . HIS A 1 281 ? -20.176 0.708 6.765 1.00 81.44 281 HIS A O 1
ATOM 2199 N N . ALA A 1 282 ? -18.201 -0.251 7.290 1.00 87.38 282 ALA A N 1
ATOM 2200 C CA . ALA A 1 282 ? -18.626 -0.815 8.571 1.00 87.38 282 ALA A CA 1
ATOM 2201 C C . ALA A 1 282 ? -18.903 0.276 9.617 1.00 87.38 282 ALA A C 1
ATOM 2203 O O . ALA A 1 282 ? -19.833 0.171 10.414 1.00 87.38 282 ALA A O 1
ATOM 2204 N N . LEU A 1 283 ? -18.115 1.355 9.600 1.00 87.06 283 LEU A N 1
ATOM 2205 C CA . LEU A 1 283 ? -18.294 2.493 10.489 1.00 87.06 283 LEU A CA 1
ATOM 2206 C C . LEU A 1 283 ? -19.602 3.215 10.184 1.00 87.06 283 LEU A C 1
ATOM 2208 O O . LEU A 1 283 ? -20.306 3.612 11.109 1.00 87.06 283 LEU A O 1
ATOM 2212 N N . GLY A 1 284 ? -19.934 3.376 8.901 1.00 86.62 284 GLY A N 1
ATOM 2213 C CA . GLY A 1 284 ? -21.015 4.236 8.437 1.00 86.62 284 GLY A CA 1
ATOM 2214 C C . GLY A 1 284 ? -20.661 5.729 8.535 1.00 86.62 284 GLY A C 1
ATOM 2215 O O . GLY A 1 284 ? -19.522 6.086 8.839 1.00 86.62 284 GLY A O 1
ATOM 2216 N N . PRO A 1 285 ? -21.629 6.632 8.292 1.00 86.00 285 PRO A N 1
ATOM 2217 C CA . PRO A 1 285 ? -21.383 8.072 8.290 1.00 86.00 285 PRO A CA 1
ATOM 2218 C C . PRO A 1 285 ? -20.820 8.589 9.622 1.00 86.00 285 PRO A C 1
ATOM 2220 O O . PRO A 1 285 ? -21.233 8.159 10.709 1.00 86.00 285 PRO A O 1
ATOM 2223 N N . VAL A 1 286 ? -19.894 9.543 9.518 1.00 92.06 286 VAL A N 1
ATOM 2224 C CA . VAL A 1 286 ? -19.270 10.251 10.651 1.00 92.06 286 VAL A CA 1
ATOM 2225 C C . VAL A 1 286 ? -19.435 11.767 10.558 1.00 92.06 286 VAL A C 1
ATOM 2227 O O . VAL A 1 286 ? -18.852 12.495 11.354 1.00 92.06 286 VAL A O 1
ATOM 2230 N N . GLU A 1 287 ? -20.228 12.258 9.605 1.00 93.56 287 GLU A N 1
ATOM 2231 C CA . GLU A 1 287 ? -20.476 13.688 9.443 1.00 93.56 287 GLU A CA 1
ATOM 2232 C C . GLU A 1 287 ? -21.066 14.286 10.727 1.00 93.56 287 GLU A C 1
ATOM 2234 O O . GLU A 1 287 ? -22.029 13.767 11.291 1.00 93.56 287 GLU A O 1
ATOM 2239 N N . GLY A 1 288 ? -20.437 15.346 11.235 1.00 96.12 288 GLY A N 1
ATOM 2240 C CA . GLY A 1 288 ? -20.821 15.990 12.491 1.00 96.12 288 GLY A CA 1
ATOM 2241 C C . GLY A 1 288 ? -20.428 15.231 13.767 1.00 96.12 288 GLY A C 1
ATOM 2242 O O . GLY A 1 288 ? -20.577 15.783 14.854 1.00 96.12 288 GLY A O 1
ATOM 2243 N N . ALA A 1 289 ? -19.893 14.011 13.668 1.00 97.75 289 ALA A N 1
ATOM 2244 C CA . ALA A 1 289 ? -19.581 13.180 14.828 1.00 97.75 289 ALA A CA 1
ATOM 2245 C C . ALA A 1 289 ? -18.290 13.613 15.539 1.00 97.75 289 ALA A C 1
ATOM 2247 O O . ALA A 1 289 ? -17.350 14.138 14.931 1.00 97.75 289 ALA A O 1
ATOM 2248 N N . SER A 1 290 ? -18.225 13.330 16.836 1.00 98.56 290 SER A N 1
ATOM 2249 C CA . SER A 1 290 ? -16.994 13.339 17.618 1.00 98.56 290 SER A CA 1
ATOM 2250 C C . SER A 1 290 ? -16.350 11.948 17.613 1.00 98.56 290 SER A C 1
ATOM 2252 O O . SER A 1 290 ? -16.988 10.948 17.941 1.00 98.56 290 SER A O 1
ATOM 2254 N N . VAL A 1 291 ? -15.075 11.882 17.230 1.00 98.56 291 VAL A N 1
ATOM 2255 C CA . VAL A 1 291 ? -14.345 10.628 17.002 1.00 98.56 291 VAL A CA 1
ATOM 2256 C C . VAL A 1 291 ? -13.098 10.543 17.884 1.00 98.56 291 VAL A C 1
ATOM 2258 O O . VAL A 1 291 ? -12.326 11.503 17.962 1.00 98.56 291 VAL A O 1
ATOM 2261 N N . LEU A 1 292 ? -12.892 9.384 18.509 1.00 98.69 292 LEU A N 1
ATOM 2262 C CA . LEU A 1 292 ? -11.656 8.991 19.184 1.00 98.69 292 LEU A CA 1
ATOM 2263 C C . LEU A 1 292 ? -10.936 7.914 18.357 1.00 98.69 292 LEU A C 1
ATOM 2265 O O . LEU A 1 292 ? -11.488 6.840 18.132 1.00 98.69 292 LEU A O 1
ATOM 2269 N N . ASP A 1 293 ? -9.718 8.194 17.906 1.00 98.00 293 ASP A N 1
ATOM 2270 C CA . ASP A 1 293 ? -8.856 7.249 17.184 1.00 98.00 293 ASP A CA 1
ATOM 2271 C C . ASP A 1 293 ? -7.796 6.696 18.148 1.00 98.00 293 ASP A C 1
ATOM 2273 O O . ASP A 1 293 ? -6.933 7.435 18.621 1.00 98.00 293 ASP A O 1
ATOM 2277 N N . ILE A 1 294 ? -7.911 5.418 18.505 1.00 97.94 294 ILE A N 1
ATOM 2278 C CA . ILE A 1 294 ? -7.102 4.745 19.527 1.00 97.94 294 ILE A CA 1
ATOM 2279 C C . ILE A 1 294 ? -5.971 3.992 18.834 1.00 97.94 294 ILE A C 1
ATOM 2281 O O . ILE A 1 294 ? -6.237 3.207 17.926 1.00 97.94 294 ILE A O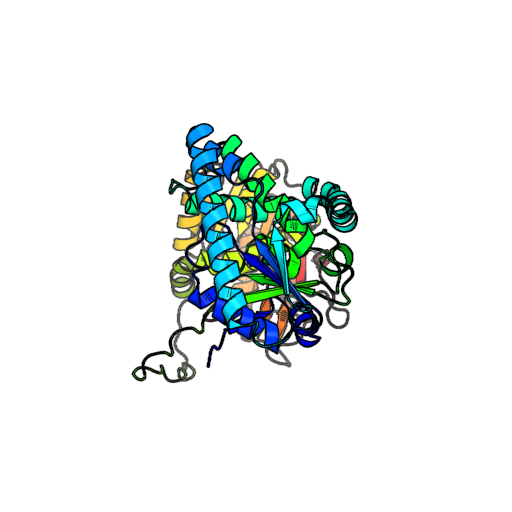 1
ATOM 2285 N N . GLY A 1 295 ? -4.733 4.194 19.292 1.00 94.50 295 GLY A N 1
ATOM 2286 C CA . GLY A 1 295 ? -3.535 3.708 18.601 1.00 94.50 295 GLY A CA 1
ATOM 2287 C C . GLY A 1 295 ? -3.363 4.405 17.252 1.00 94.50 295 GLY A C 1
ATOM 2288 O O . GLY A 1 295 ? -3.216 3.747 16.225 1.00 94.50 295 GLY A O 1
ATOM 2289 N N . CYS A 1 296 ? -3.483 5.736 17.240 1.00 89.75 296 CYS A N 1
ATOM 2290 C CA . CYS A 1 296 ? -3.612 6.508 16.006 1.00 89.75 296 CYS A CA 1
ATOM 2291 C C . CYS A 1 296 ? -2.324 6.578 15.165 1.00 89.75 296 CYS A C 1
ATOM 2293 O O . CYS A 1 296 ? -2.371 7.041 14.018 1.00 89.75 296 CYS A O 1
ATOM 2295 N N . GLY A 1 297 ? -1.173 6.150 15.701 1.00 88.50 297 GLY A N 1
ATOM 2296 C CA . GLY A 1 297 ? 0.122 6.244 15.033 1.00 88.50 297 GLY A CA 1
ATOM 2297 C C . GLY A 1 297 ? 0.419 7.675 14.575 1.00 88.50 297 GLY A C 1
ATOM 2298 O O . GLY A 1 297 ? 0.293 8.630 15.341 1.00 88.50 297 GLY A O 1
ATOM 2299 N N . SER A 1 298 ? 0.767 7.857 13.295 1.00 81.12 298 SER A N 1
ATOM 2300 C CA . SER A 1 298 ? 0.974 9.197 12.720 1.00 81.12 298 SER A CA 1
ATOM 2301 C C . SER A 1 298 ? -0.324 9.938 12.345 1.00 81.12 298 SER A C 1
ATOM 2303 O O . SER A 1 298 ? -0.269 10.933 11.620 1.00 81.12 298 SER A O 1
ATOM 2305 N N . GLY A 1 299 ? -1.496 9.443 12.753 1.00 83.31 299 GLY A N 1
ATOM 2306 C CA . GLY A 1 299 ? -2.786 10.108 12.556 1.00 83.31 299 GLY A CA 1
ATOM 2307 C C . GLY A 1 299 ? -3.478 9.856 11.213 1.00 83.31 299 GLY A C 1
ATOM 2308 O O . GLY A 1 299 ? -4.360 10.627 10.838 1.00 83.31 299 GLY A O 1
ATOM 2309 N N . ALA A 1 300 ? -3.113 8.809 10.464 1.00 79.94 300 ALA A N 1
ATOM 2310 C CA . ALA A 1 300 ? -3.692 8.547 9.139 1.00 79.94 300 ALA A CA 1
ATOM 2311 C C . ALA A 1 300 ? -5.230 8.399 9.176 1.00 79.94 300 ALA A C 1
ATOM 2313 O O . ALA A 1 300 ? -5.932 9.009 8.365 1.00 79.94 300 ALA A O 1
ATOM 2314 N N . TYR A 1 301 ? -5.756 7.642 10.146 1.00 82.88 301 TYR A N 1
ATOM 2315 C CA . TYR A 1 301 ? -7.196 7.449 10.338 1.00 82.88 301 TYR A CA 1
ATOM 2316 C C . TYR A 1 301 ? -7.877 8.679 10.921 1.00 82.88 301 TYR A C 1
ATOM 2318 O O . TYR A 1 301 ? -8.908 9.106 10.400 1.00 82.88 301 TYR A O 1
ATOM 2326 N N . ALA A 1 302 ? -7.275 9.306 11.929 1.00 89.44 302 ALA A N 1
ATOM 2327 C CA . ALA A 1 302 ? -7.785 10.542 12.499 1.00 89.44 302 ALA A CA 1
ATOM 2328 C C . ALA A 1 302 ? -7.997 11.645 11.436 1.00 89.44 302 ALA A C 1
ATOM 2330 O O . ALA A 1 302 ? -9.063 12.266 11.371 1.00 89.44 302 ALA A O 1
ATOM 2331 N N . ARG A 1 303 ? -7.018 11.844 10.542 1.00 87.38 303 ARG A N 1
ATOM 2332 C CA . ARG A 1 303 ? -7.104 12.808 9.430 1.00 87.38 303 ARG A CA 1
ATOM 2333 C C . ARG A 1 303 ? -8.152 12.411 8.397 1.00 87.38 303 ARG A C 1
ATOM 2335 O O . ARG A 1 303 ? -8.941 13.258 7.981 1.00 87.38 303 ARG A O 1
ATOM 2342 N N . LEU A 1 304 ? -8.212 11.132 8.023 1.00 83.00 304 LEU A N 1
ATOM 2343 C CA . LEU A 1 304 ? -9.245 10.615 7.125 1.00 83.00 304 LEU A CA 1
ATOM 2344 C C . LEU A 1 304 ? -10.650 10.885 7.679 1.00 83.00 304 LEU A C 1
ATOM 2346 O O . LEU A 1 304 ? -11.498 11.418 6.972 1.00 83.00 304 LEU A O 1
ATOM 2350 N N . LEU A 1 305 ? -10.904 10.546 8.943 1.00 87.12 305 LEU A N 1
ATOM 2351 C CA . LEU A 1 305 ? -12.218 10.707 9.572 1.00 87.12 305 LEU A CA 1
ATOM 2352 C C . LEU A 1 305 ? -12.615 12.184 9.661 1.00 87.12 305 LEU A C 1
ATOM 2354 O O . LEU A 1 305 ? -13.779 12.529 9.456 1.00 87.12 305 LEU A O 1
ATOM 2358 N N . ARG A 1 306 ? -11.635 13.074 9.856 1.00 91.19 306 ARG A N 1
ATOM 2359 C CA . ARG A 1 306 ? -11.843 14.520 9.768 1.00 91.19 306 ARG A CA 1
ATOM 2360 C C . ARG A 1 306 ? -12.247 14.967 8.358 1.00 91.19 306 ARG A C 1
ATOM 2362 O O . ARG A 1 306 ? -13.178 15.757 8.227 1.00 91.19 306 ARG A O 1
ATOM 2369 N N . GLN A 1 307 ? -11.611 14.430 7.315 1.00 82.00 307 GLN A N 1
ATOM 2370 C CA . GLN A 1 307 ? -11.975 14.680 5.911 1.00 82.00 307 GLN A CA 1
ATOM 2371 C C . GLN A 1 307 ? -13.347 14.098 5.532 1.00 82.00 307 GLN A C 1
ATOM 2373 O O . GLN A 1 307 ? -14.019 14.650 4.667 1.00 82.00 307 GLN A O 1
ATOM 2378 N N . GLN A 1 308 ? -13.793 13.031 6.204 1.00 82.69 308 GLN A N 1
ATOM 2379 C CA . GLN A 1 308 ? -15.142 12.461 6.061 1.00 82.69 308 GLN A CA 1
ATOM 2380 C C . GLN A 1 308 ? -16.230 13.259 6.809 1.00 82.69 308 GLN A C 1
ATOM 2382 O O . GLN A 1 308 ? -17.368 12.806 6.918 1.00 82.69 308 GLN A O 1
ATOM 2387 N N . GLY A 1 309 ? -15.900 14.443 7.333 1.00 86.56 309 GLY A N 1
ATOM 2388 C CA . GLY A 1 309 ? -16.870 15.367 7.920 1.00 86.56 309 GLY A CA 1
ATOM 2389 C C . GLY A 1 309 ? -17.049 15.251 9.432 1.00 86.56 309 GLY A C 1
ATOM 2390 O O . GLY A 1 309 ? -17.931 15.919 9.972 1.00 86.56 309 GLY A O 1
ATOM 2391 N N . ALA A 1 310 ? -16.233 14.461 10.143 1.00 96.31 310 ALA A N 1
ATOM 2392 C CA . ALA A 1 310 ? -16.262 14.448 11.607 1.00 96.31 310 ALA A CA 1
ATOM 2393 C C . ALA A 1 310 ? -16.050 15.863 12.166 1.00 96.31 310 ALA A C 1
ATOM 2395 O O . ALA A 1 310 ? -15.124 16.570 11.758 1.00 96.31 310 ALA A O 1
ATOM 2396 N N . ALA A 1 311 ? -16.897 16.287 13.106 1.00 97.69 311 ALA A N 1
ATOM 2397 C CA . ALA A 1 311 ? -16.822 17.621 13.702 1.00 97.69 311 ALA A CA 1
ATOM 2398 C C . ALA A 1 311 ? -15.580 17.781 14.584 1.00 97.69 311 ALA A C 1
ATOM 2400 O O . ALA A 1 311 ? -14.976 18.854 14.629 1.00 97.69 311 ALA A O 1
ATOM 2401 N N . ARG A 1 312 ? -15.192 16.707 15.280 1.00 97.62 312 ARG A N 1
ATOM 2402 C CA . ARG A 1 312 ? -14.025 16.675 16.163 1.00 97.62 312 ARG A CA 1
ATOM 2403 C C . ARG A 1 312 ? -13.357 15.314 16.090 1.00 97.62 312 ARG A C 1
ATOM 2405 O O . ARG A 1 312 ? -14.039 14.304 16.213 1.00 97.62 312 ARG A O 1
ATOM 2412 N N . VAL A 1 313 ? -12.031 15.298 15.990 1.00 98.50 313 VAL A N 1
ATOM 2413 C CA . VAL A 1 313 ? -11.242 14.066 16.073 1.00 98.50 313 VAL A CA 1
ATOM 2414 C C . VAL A 1 313 ? -10.108 14.241 17.081 1.00 98.50 313 VAL A C 1
ATOM 2416 O O . VAL A 1 313 ? -9.384 15.239 17.030 1.00 98.50 313 VAL A O 1
ATOM 2419 N N . LEU A 1 314 ? -9.978 13.281 17.996 1.00 98.75 314 LEU A N 1
ATOM 2420 C CA . LEU A 1 314 ? -8.839 13.137 18.902 1.00 98.75 314 LEU A CA 1
ATOM 2421 C C . LEU A 1 314 ? -8.148 11.804 18.608 1.00 98.75 314 LEU A C 1
ATOM 2423 O O . LEU A 1 314 ? -8.780 10.760 18.717 1.00 98.75 314 LEU A O 1
ATOM 2427 N N . GLY A 1 315 ? -6.872 11.845 18.238 1.00 98.31 315 GLY A N 1
ATOM 2428 C CA . GLY A 1 315 ? -6.022 10.664 18.139 1.00 98.31 315 GLY A CA 1
ATOM 2429 C C . GLY A 1 315 ? -5.214 10.459 19.417 1.00 98.31 315 GLY A C 1
ATOM 2430 O O . GLY A 1 315 ? -4.646 11.418 19.944 1.00 98.31 315 GLY A O 1
ATOM 2431 N N . VAL A 1 316 ? -5.136 9.220 19.896 1.00 98.19 316 VAL A N 1
ATOM 2432 C CA . VAL A 1 316 ? -4.287 8.836 21.028 1.00 98.19 316 VAL A CA 1
ATOM 2433 C C . VAL A 1 316 ? -3.378 7.674 20.667 1.00 98.19 316 VAL A C 1
ATOM 2435 O O . VAL A 1 316 ? -3.810 6.725 20.016 1.00 98.19 316 VAL A O 1
ATOM 2438 N N . ASP A 1 317 ? -2.125 7.737 21.101 1.00 96.44 317 ASP A N 1
ATOM 2439 C CA . ASP A 1 317 ? -1.136 6.681 20.887 1.00 96.44 317 ASP A CA 1
ATOM 2440 C C . ASP A 1 317 ? -0.170 6.604 22.075 1.00 96.44 317 ASP A C 1
ATOM 2442 O O . ASP A 1 317 ? 0.086 7.611 22.742 1.00 96.44 317 ASP A O 1
ATOM 2446 N N . LEU A 1 318 ? 0.371 5.414 22.342 1.00 94.12 318 LEU A N 1
ATOM 2447 C CA . LEU A 1 318 ? 1.338 5.199 23.418 1.00 94.12 318 LEU A CA 1
ATOM 2448 C C . LEU A 1 318 ? 2.710 5.808 23.079 1.00 94.12 318 LEU A C 1
ATOM 2450 O O . LEU A 1 318 ? 3.445 6.173 23.996 1.00 94.12 318 LEU A O 1
ATOM 2454 N N . SER A 1 319 ? 3.078 5.901 21.794 1.00 89.44 319 SER A N 1
ATOM 2455 C CA . SER A 1 319 ? 4.385 6.406 21.357 1.00 89.44 319 SER A CA 1
ATOM 2456 C C . SER A 1 319 ? 4.395 7.938 21.258 1.00 89.44 319 SER A C 1
ATOM 2458 O O . SER A 1 319 ? 3.702 8.514 20.409 1.00 89.44 319 SER A O 1
ATOM 2460 N N . PRO A 1 320 ? 5.250 8.628 22.040 1.00 90.56 320 PRO A N 1
ATOM 2461 C CA . PRO A 1 320 ? 5.476 10.059 21.869 1.00 90.56 320 PRO A CA 1
ATOM 2462 C C . PRO A 1 320 ? 5.983 10.408 20.464 1.00 90.56 320 PRO A C 1
ATOM 2464 O O . PRO A 1 320 ? 5.524 11.385 19.878 1.00 90.56 320 PRO A O 1
ATOM 2467 N N . GLY A 1 321 ? 6.868 9.584 19.885 1.00 83.56 321 GLY A N 1
ATOM 2468 C CA . GLY A 1 321 ? 7.415 9.808 18.545 1.00 83.56 321 GLY A CA 1
ATOM 2469 C C . GLY A 1 321 ? 6.361 9.768 17.431 1.00 83.56 321 GLY A C 1
ATOM 2470 O O . GLY A 1 321 ? 6.421 10.571 16.490 1.00 83.56 321 GLY A O 1
ATOM 2471 N N . MET A 1 322 ? 5.364 8.884 17.547 1.00 83.44 322 MET A N 1
ATOM 2472 C CA . MET A 1 322 ? 4.231 8.823 16.614 1.00 83.44 322 MET A CA 1
ATOM 2473 C C . MET A 1 322 ? 3.341 10.060 16.728 1.00 83.44 322 MET A C 1
ATOM 2475 O O . MET A 1 322 ? 3.027 10.687 15.714 1.00 83.44 322 MET A O 1
ATOM 2479 N N . ILE A 1 323 ? 3.023 10.476 17.956 1.00 93.38 323 ILE A N 1
ATOM 2480 C CA . ILE A 1 323 ? 2.229 11.682 18.215 1.00 93.38 323 ILE A CA 1
ATOM 2481 C C . ILE A 1 323 ? 2.946 12.946 17.734 1.00 93.38 323 ILE A C 1
ATOM 2483 O O . ILE A 1 323 ? 2.318 13.810 17.123 1.00 93.38 323 ILE A O 1
ATOM 2487 N N . ASP A 1 324 ? 4.257 13.052 17.932 1.00 87.75 324 ASP A N 1
ATOM 2488 C CA . ASP A 1 324 ? 5.044 14.168 17.405 1.00 87.75 324 ASP A CA 1
ATOM 2489 C C . ASP A 1 324 ? 5.039 14.187 15.872 1.00 87.75 324 ASP A C 1
ATOM 2491 O O . ASP A 1 324 ? 4.951 15.251 15.258 1.00 87.75 324 ASP A O 1
ATOM 2495 N N . THR A 1 325 ? 5.084 13.017 15.230 1.00 78.94 325 THR A N 1
ATOM 2496 C CA . THR A 1 325 ? 4.943 12.903 13.771 1.00 78.94 325 THR A CA 1
ATOM 2497 C C . THR A 1 325 ? 3.555 13.340 13.307 1.00 78.94 325 THR A C 1
ATOM 2499 O O . THR A 1 325 ? 3.455 14.138 12.376 1.00 78.94 325 THR A O 1
ATOM 2502 N N . ALA A 1 326 ? 2.495 12.888 13.981 1.00 79.94 326 ALA A N 1
ATOM 2503 C CA . ALA A 1 326 ? 1.120 13.279 13.687 1.00 79.94 326 ALA A CA 1
ATOM 2504 C C . ALA A 1 326 ? 0.916 14.797 13.817 1.00 79.94 326 ALA A C 1
ATOM 2506 O O . ALA A 1 326 ? 0.332 15.426 12.936 1.00 79.94 326 ALA A O 1
ATOM 2507 N N . ARG A 1 327 ? 1.471 15.405 14.873 1.00 92.25 327 ARG A N 1
ATOM 2508 C CA . ARG A 1 327 ? 1.442 16.858 15.093 1.00 92.25 327 ARG A CA 1
ATOM 2509 C C . ARG A 1 327 ? 2.179 17.622 13.999 1.00 92.25 327 ARG A C 1
ATOM 2511 O O . ARG A 1 327 ? 1.623 18.579 13.481 1.00 92.25 327 ARG A O 1
ATOM 2518 N N . ARG A 1 328 ? 3.368 17.177 13.576 1.00 79.94 328 ARG A N 1
ATOM 2519 C CA . ARG A 1 328 ? 4.088 17.812 12.453 1.00 79.94 328 ARG A CA 1
ATOM 2520 C C . ARG A 1 328 ? 3.303 17.745 11.140 1.00 79.94 328 ARG A C 1
ATOM 2522 O O . ARG A 1 328 ? 3.295 18.714 10.387 1.00 79.94 328 ARG A O 1
ATOM 2529 N N . LEU A 1 329 ? 2.644 16.619 10.857 1.00 72.62 329 LEU A N 1
ATOM 2530 C CA . LEU A 1 329 ? 1.783 16.481 9.675 1.00 72.62 329 LEU A CA 1
ATOM 2531 C C . LEU A 1 329 ? 0.557 17.399 9.759 1.00 72.62 329 LEU A C 1
ATOM 2533 O O . LEU A 1 329 ? 0.161 17.992 8.760 1.00 72.62 329 LEU A O 1
ATOM 2537 N N . GLU A 1 330 ? -0.015 17.544 10.952 1.00 85.62 330 GLU A N 1
ATOM 2538 C CA . GLU A 1 330 ? -1.117 18.466 11.221 1.00 85.62 330 GLU A CA 1
ATOM 2539 C C . GLU A 1 330 ? -0.706 19.935 11.096 1.00 85.62 330 GLU A C 1
ATOM 2541 O O . GLU A 1 330 ? -1.461 20.732 10.555 1.00 85.62 330 GLU A O 1
ATOM 2546 N N . GLU A 1 331 ? 0.492 20.302 11.546 1.00 86.00 331 GLU A N 1
ATOM 2547 C CA . GLU A 1 331 ? 1.047 21.648 11.374 1.00 86.00 331 GLU A CA 1
ATOM 2548 C C . GLU A 1 331 ? 1.313 21.974 9.898 1.00 86.00 331 GLU A C 1
ATOM 2550 O O . GLU A 1 331 ? 1.096 23.108 9.469 1.00 86.00 331 GLU A O 1
ATOM 2555 N N . ALA A 1 332 ? 1.765 20.986 9.119 1.00 69.69 332 ALA A N 1
ATOM 2556 C CA . ALA A 1 332 ? 2.049 21.146 7.696 1.00 69.69 332 ALA A CA 1
ATOM 2557 C C . ALA A 1 332 ? 0.778 21.240 6.830 1.00 69.69 332 ALA A C 1
ATOM 2559 O O . ALA A 1 332 ? 0.764 21.988 5.854 1.00 69.69 332 ALA A O 1
ATOM 2560 N N . ASP A 1 333 ? -0.275 20.495 7.178 1.00 70.81 333 ASP A N 1
ATOM 2561 C CA . ASP A 1 333 ? -1.566 20.480 6.476 1.00 70.81 333 ASP A CA 1
ATOM 2562 C C . ASP A 1 333 ? -2.730 20.418 7.492 1.00 70.81 333 ASP A C 1
ATOM 2564 O O . ASP A 1 333 ? -3.204 19.325 7.835 1.00 70.81 333 ASP A O 1
ATOM 2568 N N . PRO A 1 334 ? -3.173 21.572 8.031 1.00 89.75 334 PRO A N 1
ATOM 2569 C CA . PRO A 1 334 ? -4.127 21.609 9.137 1.00 89.75 334 PRO A CA 1
ATOM 2570 C C . PRO A 1 334 ? -5.543 21.170 8.753 1.00 89.75 334 PRO A C 1
ATOM 2572 O O . PRO A 1 334 ? -6.195 21.761 7.894 1.00 89.75 334 PRO A O 1
ATOM 2575 N N . LEU A 1 335 ? -6.069 20.187 9.485 1.00 84.31 335 LEU A N 1
ATOM 2576 C CA . LEU A 1 335 ? -7.455 19.708 9.418 1.00 84.31 335 LEU A CA 1
ATOM 2577 C C . LEU A 1 335 ? -8.222 19.949 10.738 1.00 84.31 335 LEU A C 1
ATOM 2579 O O . LEU A 1 335 ? -9.447 19.799 10.802 1.00 84.31 335 LEU A O 1
ATOM 2583 N N . GLY A 1 336 ? -7.522 20.351 11.799 1.00 93.38 336 GLY A N 1
ATOM 2584 C CA . GLY A 1 336 ? -8.045 20.556 13.147 1.00 93.38 336 GLY A CA 1
ATOM 2585 C C . GLY A 1 336 ? -8.078 19.286 14.002 1.00 93.38 336 GLY A C 1
ATOM 2586 O O . GLY A 1 336 ? -8.867 19.223 14.947 1.00 93.38 336 GLY A O 1
ATOM 2587 N N . VAL A 1 337 ? -7.273 18.272 13.673 1.00 96.25 337 VAL A N 1
ATOM 2588 C CA . VAL A 1 337 ? -7.163 17.046 14.479 1.00 96.25 337 VAL A CA 1
ATOM 2589 C C . VAL A 1 337 ? -6.274 17.303 15.695 1.00 96.25 337 VAL A C 1
ATOM 2591 O O . VAL A 1 337 ? -5.260 17.993 15.604 1.00 96.25 3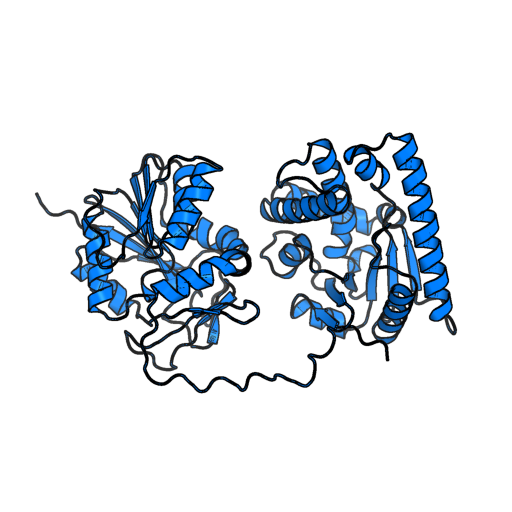37 VAL A O 1
ATOM 2594 N N . ARG A 1 338 ? -6.649 16.755 16.855 1.00 98.31 338 ARG A N 1
ATOM 2595 C CA . ARG A 1 338 ? -5.831 16.814 18.076 1.00 98.31 338 ARG A CA 1
ATOM 2596 C C . ARG A 1 338 ? -5.168 15.471 18.338 1.00 98.31 338 ARG A C 1
ATOM 2598 O O . ARG A 1 338 ? -5.759 14.438 18.043 1.00 98.31 338 ARG A O 1
ATOM 2605 N N . TYR A 1 339 ? -3.978 15.504 18.933 1.00 98.06 339 TYR A N 1
ATOM 2606 C CA . TYR A 1 339 ? -3.190 14.309 19.232 1.00 98.06 339 TYR A CA 1
ATOM 2607 C C . TYR A 1 339 ? -2.627 14.360 20.651 1.00 98.06 339 TYR A C 1
ATOM 2609 O O . TYR A 1 339 ? -2.009 15.362 21.037 1.00 98.06 339 TYR A O 1
ATOM 2617 N N . GLU A 1 340 ? -2.806 13.281 21.409 1.00 98.25 340 GLU A N 1
ATOM 2618 C CA . GLU A 1 340 ? -2.327 13.139 22.786 1.00 98.25 340 GLU A CA 1
ATOM 2619 C C . GLU A 1 340 ? -1.618 11.797 23.002 1.00 98.25 340 GLU A C 1
ATOM 2621 O O . GLU A 1 340 ? -1.977 10.790 22.400 1.00 98.25 340 GLU A O 1
ATOM 2626 N N . VAL A 1 341 ? -0.606 11.788 23.871 1.00 97.94 341 VAL A N 1
ATOM 2627 C CA . VAL A 1 341 ? 0.110 10.559 24.234 1.00 97.94 341 VAL A CA 1
ATOM 2628 C C . VAL A 1 341 ? -0.636 9.889 25.378 1.00 97.94 341 VAL A C 1
ATOM 2630 O O . VAL A 1 341 ? -0.655 10.434 26.481 1.00 97.94 341 VAL A O 1
ATOM 2633 N N . HIS A 1 342 ? -1.223 8.719 25.129 1.00 97.56 342 HIS A N 1
ATOM 2634 C CA . HIS A 1 342 ? -1.882 7.905 26.152 1.00 97.56 342 HIS A CA 1
ATOM 2635 C C . HIS A 1 342 ? -1.746 6.415 25.844 1.00 97.56 342 HIS A C 1
ATOM 2637 O O . HIS A 1 342 ? -1.913 5.986 24.705 1.00 97.56 342 HIS A O 1
ATOM 2643 N N . ASP A 1 343 ? -1.531 5.613 26.886 1.00 95.25 343 ASP A N 1
ATOM 2644 C CA . ASP A 1 343 ? -1.723 4.165 26.814 1.00 95.25 343 ASP A CA 1
ATOM 2645 C C . ASP A 1 343 ? -3.224 3.855 26.731 1.00 95.25 343 ASP A C 1
ATOM 2647 O O . ASP A 1 343 ? -3.992 4.307 27.578 1.00 95.25 343 ASP A O 1
ATOM 2651 N N . ALA A 1 344 ? -3.661 3.051 25.761 1.00 95.00 344 ALA A N 1
ATOM 2652 C CA . ALA A 1 344 ? -5.060 2.646 25.641 1.00 95.00 344 ALA A CA 1
ATOM 2653 C C . ALA A 1 344 ? -5.600 1.938 26.903 1.00 95.00 344 ALA A C 1
ATOM 2655 O O . ALA A 1 344 ? -6.792 2.045 27.193 1.00 95.00 344 ALA A O 1
ATOM 2656 N N . ALA A 1 345 ? -4.753 1.236 27.667 1.00 95.62 345 ALA A N 1
ATOM 2657 C CA . ALA A 1 345 ? -5.140 0.561 28.906 1.00 95.62 345 ALA A CA 1
ATOM 2658 C C . ALA A 1 345 ? -5.329 1.530 30.085 1.00 95.62 345 ALA A C 1
ATOM 2660 O O . ALA A 1 345 ? -6.142 1.258 30.972 1.00 95.62 345 ALA A O 1
ATOM 2661 N N . ASP A 1 346 ? -4.635 2.672 30.071 1.00 94.38 346 ASP A N 1
ATOM 2662 C CA . ASP A 1 346 ? -4.574 3.608 31.197 1.00 94.38 346 ASP A CA 1
ATOM 2663 C C . ASP A 1 346 ? -5.055 5.035 30.848 1.00 94.38 346 ASP A C 1
ATOM 2665 O O . ASP A 1 346 ? -5.106 5.890 31.735 1.00 94.38 346 ASP A O 1
ATOM 2669 N N . MET A 1 347 ? -5.525 5.291 29.617 1.00 95.81 347 MET A N 1
ATOM 2670 C CA . MET A 1 347 ? -5.965 6.619 29.156 1.00 95.81 347 MET A CA 1
ATOM 2671 C C . MET A 1 347 ? -7.096 7.199 30.020 1.00 95.81 347 MET A C 1
ATOM 2673 O O . MET A 1 347 ? -8.046 6.482 30.338 1.00 95.81 347 MET A O 1
ATOM 2677 N N . PRO A 1 348 ? -7.052 8.484 30.413 1.00 97.06 348 PRO A N 1
ATOM 2678 C CA . PRO A 1 348 ? -8.105 9.084 31.226 1.00 97.06 348 PRO A CA 1
ATOM 2679 C C . PRO A 1 348 ? -9.429 9.201 30.449 1.00 97.06 348 PRO A C 1
ATOM 2681 O O . PRO A 1 348 ? -9.541 8.832 29.279 1.00 97.06 348 PRO A O 1
ATOM 2684 N N . VAL A 1 349 ? -10.467 9.718 31.109 1.00 97.56 349 VAL A N 1
ATOM 2685 C CA . VAL A 1 349 ? -11.687 10.136 30.407 1.00 97.56 349 VAL A CA 1
ATOM 2686 C C . VAL A 1 349 ? -11.396 11.473 29.724 1.00 97.56 349 VAL A C 1
ATOM 2688 O O . VAL A 1 349 ? -11.277 12.505 30.378 1.00 97.56 349 VAL A O 1
ATOM 2691 N N . LEU A 1 350 ? -11.242 11.425 28.407 1.00 96.81 350 LEU A N 1
ATOM 2692 C CA . LEU A 1 350 ? -10.920 12.529 27.500 1.00 96.81 350 LEU A CA 1
ATOM 2693 C C . LEU A 1 350 ? -12.186 13.219 26.965 1.00 96.81 350 LEU A C 1
ATOM 2695 O O . LEU A 1 350 ? -12.133 14.338 26.453 1.00 96.81 350 LEU A O 1
ATOM 2699 N N . GLY A 1 351 ? -13.339 12.561 27.083 1.00 94.31 351 GLY A N 1
ATOM 2700 C CA . GLY A 1 351 ? -14.642 13.107 26.726 1.00 94.31 351 GLY A CA 1
ATOM 2701 C C . GLY A 1 351 ? -15.691 12.017 26.537 1.00 94.31 351 GLY A C 1
ATOM 2702 O O . GLY A 1 351 ? -15.474 10.871 26.910 1.00 94.31 351 GLY A O 1
ATOM 2703 N N . ALA A 1 352 ? -16.818 12.393 25.935 1.00 96.38 352 ALA A N 1
ATOM 2704 C CA . ALA A 1 352 ? -17.839 11.473 25.448 1.00 96.38 352 ALA A CA 1
ATOM 2705 C C . ALA A 1 352 ? -17.880 11.582 23.920 1.00 96.38 352 ALA A C 1
ATOM 2707 O O . ALA A 1 352 ? -18.305 12.606 23.386 1.00 96.38 352 ALA A O 1
ATOM 2708 N N . PHE A 1 353 ? -17.345 10.576 23.235 1.00 98.44 353 PHE A N 1
ATOM 2709 C CA . PHE A 1 353 ? -17.253 10.521 21.781 1.00 98.44 353 PHE A CA 1
ATOM 2710 C C . PHE A 1 353 ? -18.400 9.691 21.197 1.00 98.44 353 PHE A C 1
ATOM 2712 O O . PHE A 1 353 ? -18.786 8.667 21.759 1.00 98.44 353 PHE A O 1
ATOM 2719 N N . ASP A 1 354 ? -18.925 10.104 20.048 1.00 98.31 354 ASP A N 1
ATOM 2720 C CA . ASP A 1 354 ? -19.965 9.356 19.327 1.00 98.31 354 ASP A CA 1
ATOM 2721 C C . ASP A 1 354 ? -19.406 8.0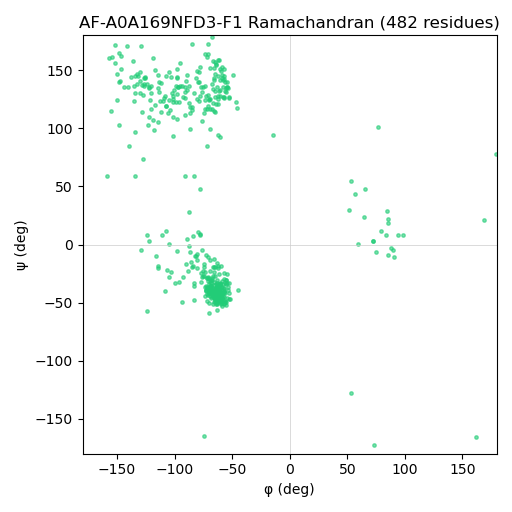67 18.707 1.00 98.31 354 ASP A C 1
ATOM 2723 O O . ASP A 1 354 ? -20.131 7.094 18.473 1.00 98.31 354 ASP A O 1
ATOM 2727 N N . VAL A 1 355 ? -18.107 8.084 18.396 1.00 98.06 355 VAL A N 1
ATOM 2728 C CA . VAL A 1 355 ? -17.391 7.021 17.697 1.00 98.06 355 VAL A CA 1
ATOM 2729 C C . VAL A 1 355 ? -16.002 6.828 18.297 1.00 98.06 355 VAL A C 1
ATOM 2731 O O . VAL A 1 355 ? -15.266 7.793 18.489 1.00 98.06 355 VAL A O 1
ATOM 2734 N N . ALA A 1 356 ? -15.610 5.574 18.500 1.00 98.25 356 ALA A N 1
ATOM 2735 C CA . ALA A 1 356 ? -14.236 5.178 18.766 1.00 98.25 356 ALA A CA 1
ATOM 2736 C C . ALA A 1 356 ? -13.774 4.166 17.712 1.00 98.25 356 ALA A C 1
ATOM 2738 O O . ALA A 1 356 ? -14.507 3.231 17.377 1.00 98.25 356 ALA A O 1
ATOM 2739 N N . VAL A 1 357 ? -12.560 4.351 17.201 1.00 97.56 357 VAL A N 1
ATOM 2740 C CA . VAL A 1 357 ? -11.927 3.450 16.235 1.00 97.56 357 VAL A CA 1
ATOM 2741 C C . VAL A 1 357 ? -10.622 2.926 16.827 1.00 97.56 357 VAL A C 1
ATOM 2743 O O . VAL A 1 357 ? -9.880 3.688 17.435 1.00 97.56 357 VAL A O 1
ATOM 2746 N N . ALA A 1 358 ? -10.352 1.629 16.676 1.00 96.06 358 ALA A N 1
ATOM 2747 C CA . ALA A 1 358 ? -9.092 1.006 17.084 1.00 96.06 358 ALA A CA 1
ATOM 2748 C C . ALA A 1 358 ? -8.573 0.080 15.975 1.00 96.06 358 ALA A C 1
ATOM 2750 O O . ALA A 1 358 ? -9.000 -1.071 15.839 1.00 96.06 358 ALA A O 1
ATOM 2751 N N . VAL A 1 359 ? -7.657 0.582 15.150 1.00 90.44 359 VAL A N 1
ATOM 2752 C CA . VAL A 1 359 ? -7.138 -0.162 13.996 1.00 90.44 359 VAL A CA 1
ATOM 2753 C C . VAL A 1 359 ? -5.901 -0.951 14.402 1.00 90.44 359 VAL A C 1
ATOM 2755 O O . VAL A 1 359 ? -4.860 -0.368 14.668 1.00 90.44 359 VAL A O 1
ATOM 2758 N N . ALA A 1 360 ? -6.006 -2.283 14.433 1.00 87.19 360 ALA A N 1
ATOM 2759 C CA . ALA A 1 360 ? -4.892 -3.171 14.753 1.00 87.19 360 ALA A CA 1
ATOM 2760 C C . ALA A 1 360 ? -4.249 -2.870 16.128 1.00 87.19 360 ALA A C 1
ATOM 2762 O O . ALA A 1 360 ? -3.035 -2.881 16.264 1.00 87.19 360 ALA A O 1
ATOM 2763 N N . VAL A 1 361 ? -5.069 -2.627 17.161 1.00 91.25 361 VAL A N 1
ATOM 2764 C CA . VAL A 1 361 ? -4.585 -2.255 18.510 1.00 91.25 361 VAL A CA 1
ATOM 2765 C C . VAL A 1 361 ? -4.755 -3.365 19.546 1.00 91.25 361 VAL A C 1
ATOM 2767 O O . VAL A 1 361 ? -3.876 -3.589 20.373 1.00 91.25 361 VAL A O 1
ATOM 2770 N N . LEU A 1 362 ? -5.881 -4.087 19.521 1.00 93.00 362 LEU A N 1
ATOM 2771 C CA . LEU A 1 362 ? -6.255 -5.008 20.610 1.00 93.00 362 LEU A CA 1
ATOM 2772 C C . LEU A 1 362 ? -5.252 -6.156 20.820 1.00 93.00 362 LEU A C 1
ATOM 2774 O O . LEU A 1 362 ? -5.121 -6.675 21.924 1.00 93.00 362 LEU A O 1
ATOM 2778 N N . HIS A 1 363 ? -4.505 -6.526 19.781 1.00 90.38 363 HIS A N 1
ATOM 2779 C CA . HIS A 1 363 ? -3.496 -7.580 19.855 1.00 90.38 363 HIS A CA 1
ATOM 2780 C C . HIS A 1 363 ? -2.229 -7.174 20.628 1.00 90.38 363 HIS A C 1
ATOM 2782 O O . HIS A 1 363 ? -1.397 -8.036 20.901 1.00 90.38 363 HIS A O 1
ATOM 2788 N N . TYR A 1 364 ? -2.068 -5.900 21.002 1.00 90.81 364 TYR A N 1
ATOM 2789 C CA . TYR A 1 364 ? -0.975 -5.458 21.876 1.00 90.81 364 TYR A CA 1
ATOM 2790 C C . TYR A 1 364 ? -1.252 -5.700 23.364 1.00 90.81 364 TYR A C 1
ATOM 2792 O O . TYR A 1 364 ? -0.331 -5.583 24.171 1.00 90.81 364 TYR A O 1
ATOM 2800 N N . ALA A 1 365 ? -2.478 -6.083 23.741 1.00 93.31 365 ALA A N 1
ATOM 2801 C CA . ALA A 1 365 ? -2.774 -6.479 25.111 1.00 93.31 365 ALA A CA 1
ATOM 2802 C C . ALA A 1 365 ? -1.950 -7.715 25.499 1.00 93.31 365 ALA A C 1
ATOM 2804 O O . ALA A 1 365 ? -2.059 -8.769 24.874 1.00 93.31 365 ALA A O 1
ATOM 2805 N N . ASP A 1 366 ? -1.136 -7.589 26.545 1.00 91.06 366 ASP A N 1
ATOM 2806 C CA . ASP A 1 366 ? -0.238 -8.639 27.034 1.00 91.06 366 ASP A CA 1
ATOM 2807 C C . ASP A 1 366 ? -0.930 -9.693 27.914 1.00 91.06 366 ASP A C 1
ATOM 2809 O O . ASP A 1 366 ? -0.368 -10.755 28.183 1.00 91.06 366 ASP A O 1
ATOM 2813 N N . SER A 1 367 ? -2.153 -9.400 28.348 1.00 94.38 367 SER A N 1
ATOM 2814 C CA . SER A 1 367 ? -2.982 -10.233 29.209 1.00 94.38 367 SER A CA 1
ATOM 2815 C C . SER A 1 367 ? -4.466 -9.925 28.990 1.00 94.38 367 SER A C 1
ATOM 2817 O O . SER A 1 367 ? -4.829 -8.855 28.493 1.00 94.38 367 SER A O 1
ATOM 2819 N N . ARG A 1 368 ? -5.344 -10.845 29.413 1.00 94.50 368 ARG A N 1
ATOM 2820 C CA . ARG A 1 368 ? -6.802 -10.644 29.342 1.00 94.50 368 ARG A CA 1
ATOM 2821 C C . ARG A 1 368 ? -7.242 -9.464 30.208 1.00 94.50 368 ARG A C 1
ATOM 2823 O O . ARG A 1 368 ? -8.169 -8.748 29.846 1.00 94.50 368 ARG A O 1
ATOM 2830 N N . GLU A 1 369 ? -6.553 -9.236 31.323 1.00 95.38 369 GLU A N 1
ATOM 2831 C CA . GLU A 1 369 ? -6.794 -8.082 32.185 1.00 95.38 369 GLU A CA 1
ATOM 2832 C C . GLU A 1 369 ? -6.458 -6.769 31.469 1.00 95.38 369 GLU A C 1
ATOM 2834 O O . GLU A 1 369 ? -7.259 -5.837 31.499 1.00 95.38 369 GLU A O 1
ATOM 2839 N N . THR A 1 370 ? -5.319 -6.697 30.773 1.00 95.88 370 THR A N 1
ATOM 2840 C CA . THR A 1 370 ? -4.962 -5.532 29.949 1.00 95.88 370 THR A CA 1
ATOM 2841 C C . THR A 1 370 ? -5.964 -5.325 28.813 1.00 95.88 370 THR A C 1
ATOM 2843 O O . THR A 1 370 ? -6.429 -4.201 28.634 1.00 95.88 370 THR A O 1
ATOM 2846 N N . LEU A 1 371 ? -6.387 -6.387 28.116 1.00 96.56 371 LEU A N 1
ATOM 2847 C CA . LEU A 1 371 ? -7.422 -6.298 27.076 1.00 96.56 371 LEU A CA 1
ATOM 2848 C C . LEU A 1 371 ? -8.731 -5.720 27.639 1.00 96.56 371 LEU A C 1
ATOM 2850 O O . LEU A 1 371 ? -9.286 -4.771 27.086 1.00 96.56 371 LEU A O 1
ATOM 2854 N N . ALA A 1 372 ? -9.191 -6.234 28.783 1.00 96.25 372 ALA A N 1
ATOM 2855 C CA . ALA A 1 372 ? -10.386 -5.734 29.456 1.00 96.25 372 ALA A CA 1
ATOM 2856 C C . ALA A 1 372 ? -10.221 -4.282 29.940 1.00 96.25 372 ALA A C 1
ATOM 2858 O O . ALA A 1 372 ? -11.165 -3.497 29.862 1.00 96.25 372 ALA A O 1
ATOM 2859 N N . ARG A 1 373 ? -9.032 -3.885 30.419 1.00 96.94 373 ARG A N 1
ATOM 2860 C CA . ARG A 1 373 ? -8.741 -2.487 30.784 1.00 96.94 373 ARG A CA 1
ATOM 2861 C C . ARG A 1 373 ? -8.818 -1.559 29.574 1.00 96.94 373 ARG A C 1
ATOM 2863 O O . ARG A 1 373 ? -9.515 -0.551 29.665 1.00 96.94 373 ARG A O 1
ATOM 2870 N N . MET A 1 374 ? -8.196 -1.924 28.450 1.00 97.75 374 MET A N 1
ATOM 2871 C CA . MET A 1 374 ? -8.265 -1.156 27.199 1.00 97.75 374 MET A CA 1
ATOM 2872 C C . MET A 1 374 ? -9.718 -0.935 26.773 1.00 97.75 374 MET A C 1
ATOM 2874 O O . MET A 1 374 ? -10.147 0.202 26.593 1.00 97.75 374 MET A O 1
ATOM 2878 N N . LEU A 1 375 ? -10.508 -2.009 26.696 1.00 97.81 375 LEU A N 1
ATOM 2879 C CA . LEU A 1 375 ? -11.919 -1.943 26.307 1.00 97.81 375 LEU A CA 1
ATOM 2880 C C . LEU A 1 375 ? -12.763 -1.118 27.286 1.00 97.81 375 LEU A C 1
ATOM 2882 O O . LEU A 1 375 ? -13.582 -0.303 26.861 1.00 97.81 375 LEU A O 1
ATOM 2886 N N . ARG A 1 376 ? -12.509 -1.231 28.594 1.00 97.44 376 ARG A N 1
ATOM 2887 C CA . ARG A 1 376 ? -13.169 -0.396 29.607 1.00 97.44 376 ARG A CA 1
ATOM 2888 C C . ARG A 1 376 ? -12.857 1.086 29.413 1.00 97.44 376 ARG A C 1
ATOM 2890 O O . ARG A 1 376 ? -13.763 1.912 29.521 1.00 97.44 376 ARG A O 1
ATOM 2897 N N . ARG A 1 377 ? -11.603 1.437 29.106 1.00 97.81 377 ARG A N 1
ATOM 2898 C CA . ARG A 1 377 ? -11.218 2.823 28.804 1.00 97.81 377 ARG A CA 1
ATOM 2899 C C . ARG A 1 377 ? -11.874 3.331 27.525 1.00 97.81 377 ARG A C 1
ATOM 2901 O O . ARG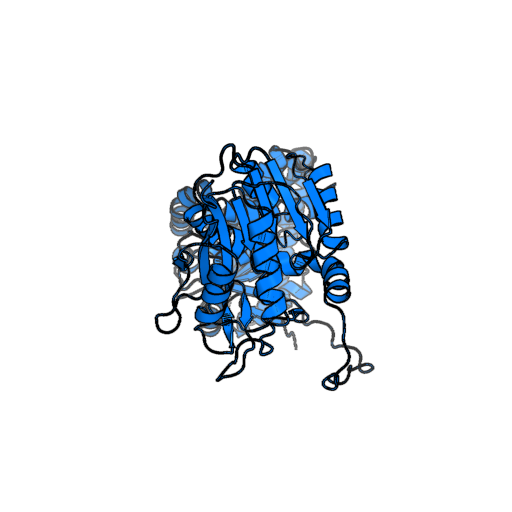 A 1 377 ? -12.343 4.470 27.525 1.00 97.81 377 ARG A O 1
ATOM 2908 N N . VAL A 1 378 ? -11.978 2.498 26.484 1.00 97.62 378 VAL A N 1
ATOM 2909 C CA . VAL A 1 378 ? -12.747 2.823 25.269 1.00 97.62 378 VAL A CA 1
ATOM 2910 C C . VAL A 1 378 ? -14.199 3.128 25.636 1.00 97.62 378 VAL A C 1
ATOM 2912 O O . VAL A 1 378 ? -14.696 4.202 25.303 1.00 97.62 378 VAL A O 1
ATOM 2915 N N . ARG A 1 379 ? -14.863 2.245 26.398 1.00 97.12 379 ARG A N 1
ATOM 2916 C CA . ARG A 1 379 ? -16.252 2.449 26.841 1.00 97.12 379 ARG A CA 1
ATOM 2917 C C . ARG A 1 379 ? -16.425 3.735 27.640 1.00 97.12 379 ARG A C 1
ATOM 2919 O O . ARG A 1 379 ? -17.402 4.444 27.418 1.00 97.12 379 ARG A O 1
ATOM 2926 N N . SER A 1 380 ? -15.515 4.031 28.570 1.00 96.81 380 SER A N 1
ATOM 2927 C CA . SER A 1 380 ? -15.589 5.238 29.412 1.00 96.81 380 SER A CA 1
ATOM 2928 C C . SER A 1 380 ? -15.432 6.540 28.626 1.00 96.81 380 SER A C 1
ATOM 2930 O O . SER A 1 380 ? -15.800 7.593 29.134 1.00 96.81 380 SER A O 1
ATOM 2932 N N . ASN A 1 381 ? -14.879 6.475 27.414 1.00 98.06 381 ASN A N 1
ATOM 2933 C CA . ASN A 1 381 ? -14.735 7.618 26.520 1.00 98.06 381 ASN A CA 1
ATOM 2934 C C . ASN A 1 381 ? -15.838 7.694 25.454 1.00 98.06 381 ASN A C 1
ATOM 2936 O O . ASN A 1 381 ? -15.898 8.664 24.705 1.00 98.06 381 ASN A O 1
ATOM 2940 N N . LEU A 1 382 ? -16.721 6.701 25.359 1.00 98.00 382 LEU A N 1
ATOM 2941 C CA . LEU A 1 382 ? -17.859 6.735 24.446 1.00 98.00 382 LEU A CA 1
ATOM 2942 C C . LEU A 1 382 ? -19.084 7.351 25.122 1.00 98.00 382 LEU A C 1
ATOM 2944 O O . LEU A 1 382 ? -19.374 7.076 26.287 1.00 98.00 382 LEU A O 1
ATOM 2948 N N . ALA A 1 383 ? -19.826 8.151 24.359 1.00 96.75 383 ALA A N 1
ATOM 2949 C CA . ALA A 1 383 ? -21.184 8.538 24.711 1.00 96.75 383 ALA A CA 1
ATOM 2950 C C . ALA A 1 383 ? -22.093 7.300 24.785 1.00 96.75 383 ALA A C 1
ATOM 2952 O O . ALA A 1 383 ? -21.807 6.255 24.189 1.00 96.75 383 ALA A O 1
ATOM 2953 N N . ASP A 1 384 ? -23.214 7.416 25.492 1.00 92.88 384 ASP A N 1
ATOM 2954 C CA . ASP A 1 384 ? -24.203 6.342 25.543 1.00 92.88 384 ASP A CA 1
ATOM 2955 C C . ASP A 1 384 ? -24.768 6.054 24.147 1.00 92.88 384 ASP A C 1
ATOM 2957 O O . ASP A 1 384 ? -25.113 6.961 23.390 1.00 92.88 384 ASP A O 1
ATOM 2961 N N . GLY A 1 385 ? -24.815 4.772 23.774 1.00 93.75 385 GLY A N 1
ATOM 2962 C CA . GLY A 1 385 ? -25.158 4.356 22.412 1.00 93.75 385 GLY A CA 1
ATOM 2963 C C . GLY A 1 385 ? -24.070 4.629 21.362 1.00 93.75 385 GLY A C 1
ATOM 2964 O O . GLY A 1 385 ? -24.296 4.342 20.180 1.00 93.75 385 GLY A O 1
ATOM 2965 N N . GLY A 1 386 ? -22.906 5.147 21.773 1.00 96.19 386 GLY A N 1
ATOM 2966 C CA . GLY A 1 386 ? -21.745 5.392 20.923 1.00 96.19 386 GLY A CA 1
ATOM 2967 C C . GLY A 1 386 ? -21.231 4.118 20.252 1.00 96.19 386 GLY A C 1
ATOM 2968 O O . GLY A 1 386 ? -21.413 3.001 20.745 1.00 96.19 386 GLY A O 1
ATOM 2969 N N . ARG A 1 387 ? -20.605 4.280 19.086 1.00 96.62 387 ARG A N 1
ATOM 2970 C CA . ARG A 1 387 ? -20.140 3.166 18.249 1.00 96.62 387 ARG A CA 1
ATOM 2971 C C . ARG A 1 387 ? -18.664 2.889 18.495 1.00 96.62 387 ARG A C 1
ATOM 2973 O O . ARG A 1 387 ? -17.856 3.811 18.486 1.00 96.62 387 ARG A O 1
ATOM 2980 N N . PHE A 1 388 ? -18.312 1.618 18.619 1.00 97.75 388 PHE A N 1
ATOM 2981 C CA . PHE A 1 388 ? -16.933 1.157 18.591 1.00 97.75 388 PHE A CA 1
ATOM 2982 C C . PHE A 1 388 ? -16.702 0.297 17.354 1.00 97.75 388 PHE A C 1
ATOM 2984 O O . PHE A 1 388 ? -17.489 -0.609 17.078 1.00 97.75 388 PHE A O 1
ATOM 2991 N N . LEU A 1 389 ? -15.629 0.583 16.623 1.00 96.88 389 LEU A N 1
ATOM 2992 C CA . LEU A 1 389 ? -15.165 -0.226 15.503 1.00 96.88 389 LEU A CA 1
ATOM 2993 C C . LEU A 1 389 ? -13.692 -0.567 15.711 1.00 96.88 389 LEU A C 1
ATOM 2995 O O . LEU A 1 389 ? -12.867 0.326 15.902 1.00 96.88 389 LEU A O 1
ATOM 2999 N N . ALA A 1 390 ? -13.344 -1.844 15.618 1.00 94.94 390 ALA A N 1
ATOM 3000 C CA . ALA A 1 390 ? -11.955 -2.270 15.611 1.00 94.94 390 ALA A CA 1
ATOM 3001 C C . ALA A 1 390 ? -11.643 -3.142 14.400 1.00 94.94 390 ALA A C 1
ATOM 3003 O O . ALA A 1 390 ? -12.449 -3.963 13.961 1.00 94.94 390 ALA A O 1
ATOM 3004 N N . TYR A 1 391 ? -10.434 -2.967 13.879 1.00 89.31 391 TYR A N 1
ATOM 3005 C CA . TYR A 1 391 ? -9.837 -3.914 12.949 1.00 89.31 391 TYR A CA 1
ATOM 3006 C C . TYR A 1 391 ? -8.925 -4.848 13.733 1.00 89.31 391 TYR A C 1
ATOM 3008 O O . TYR A 1 391 ? -7.981 -4.402 14.392 1.00 89.31 391 TYR A O 1
ATOM 3016 N N . VAL A 1 392 ? -9.189 -6.147 13.630 1.00 84.38 392 VAL A N 1
ATOM 3017 C CA . VAL A 1 392 ? -8.300 -7.197 14.121 1.00 84.38 392 VAL A CA 1
ATOM 3018 C C . VAL A 1 392 ? -7.988 -8.172 12.984 1.00 84.38 392 VAL A C 1
ATOM 3020 O O . VAL A 1 392 ? -8.833 -8.457 12.132 1.00 84.38 392 VAL A O 1
ATOM 3023 N N . GLY A 1 393 ? -6.763 -8.701 12.947 1.00 78.00 393 GLY A N 1
ATOM 3024 C CA . GLY A 1 393 ? -6.465 -9.828 12.058 1.00 78.00 393 GLY A CA 1
ATOM 3025 C C . GLY A 1 393 ? -7.357 -11.022 12.414 1.00 78.00 393 GLY A C 1
ATOM 3026 O O . GLY A 1 393 ? -7.721 -11.167 13.580 1.00 78.00 393 GLY A O 1
ATOM 3027 N N . ASN A 1 394 ? -7.721 -11.877 11.452 1.00 83.88 394 ASN A N 1
ATOM 3028 C CA . ASN A 1 394 ? -8.641 -12.984 11.741 1.00 83.88 394 ASN A CA 1
ATOM 3029 C C . ASN A 1 394 ? -7.986 -14.034 12.683 1.00 83.88 394 ASN A C 1
ATOM 3031 O O . ASN A 1 394 ? -7.004 -14.691 12.298 1.00 83.88 394 ASN A O 1
ATOM 3035 N N . PRO A 1 395 ? -8.507 -14.247 13.913 1.00 84.00 395 PRO A N 1
ATOM 3036 C CA . PRO A 1 395 ? -7.983 -15.254 14.839 1.00 84.00 395 PRO A CA 1
ATOM 3037 C C . PRO A 1 395 ? -8.161 -16.692 14.336 1.00 84.00 395 PRO A C 1
ATOM 3039 O O . PRO A 1 395 ? -7.424 -17.575 14.749 1.00 84.00 395 PRO A O 1
ATOM 3042 N N . ARG A 1 396 ? -9.063 -16.933 13.381 1.00 83.81 396 ARG A N 1
ATOM 3043 C CA . ARG A 1 396 ? -9.390 -18.274 12.868 1.00 83.81 396 ARG A CA 1
ATOM 3044 C C . ARG A 1 396 ? -8.402 -18.807 11.827 1.00 83.81 396 ARG A C 1
ATOM 3046 O O . ARG A 1 396 ? -8.497 -19.963 11.431 1.00 83.81 396 ARG A O 1
ATOM 3053 N N . LEU A 1 397 ? -7.465 -17.981 11.357 1.00 76.00 397 LEU A N 1
ATOM 3054 C CA . LEU A 1 397 ? -6.488 -18.400 10.349 1.00 76.00 397 LEU A CA 1
ATOM 3055 C C . LEU A 1 397 ? -5.314 -19.192 10.949 1.00 76.00 397 LEU A C 1
ATOM 3057 O O . LEU A 1 397 ? -4.891 -18.906 12.073 1.00 76.00 397 LEU A O 1
ATOM 3061 N N . PRO A 1 398 ? -4.725 -20.133 10.190 1.00 70.62 398 PRO A N 1
ATOM 3062 C CA . PRO A 1 398 ? -3.542 -20.863 10.629 1.00 70.62 398 PRO A CA 1
ATOM 3063 C C . PRO A 1 398 ? -2.284 -19.984 10.639 1.00 70.62 398 PRO A C 1
ATOM 3065 O O . PRO A 1 398 ? -2.223 -18.917 10.015 1.00 70.62 398 PRO A O 1
ATOM 3068 N N . SER A 1 399 ? -1.250 -20.460 11.334 1.00 73.06 399 SER A N 1
ATOM 3069 C CA . SER A 1 399 ? 0.074 -19.833 11.339 1.00 73.06 399 SER A CA 1
ATOM 3070 C C . SER A 1 399 ? 0.714 -19.774 9.957 1.00 73.06 399 SER A C 1
ATOM 3072 O O . SER A 1 399 ? 0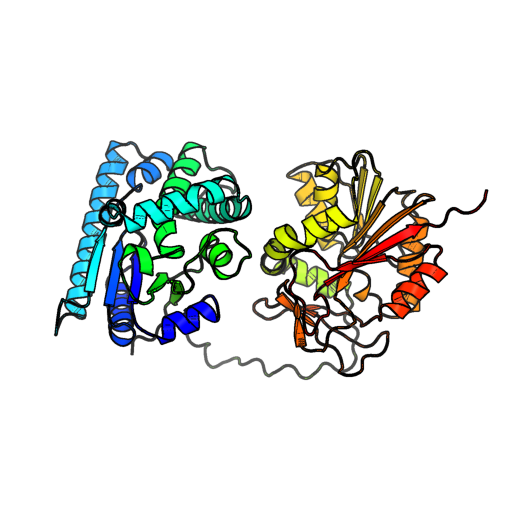.438 -20.601 9.090 1.00 73.06 399 SER A O 1
ATOM 3074 N N . GLY A 1 400 ? 1.564 -18.770 9.734 1.00 61.91 400 GLY A N 1
ATOM 3075 C CA . GLY A 1 400 ? 2.248 -18.567 8.458 1.00 61.91 400 GLY A CA 1
ATOM 3076 C C . GLY A 1 400 ? 1.335 -18.059 7.340 1.00 61.91 400 GLY A C 1
ATOM 3077 O O . GLY A 1 400 ? 1.798 -17.877 6.213 1.00 61.91 400 GLY A O 1
ATOM 3078 N N . THR A 1 401 ? 0.056 -17.790 7.630 1.00 64.19 401 THR A N 1
ATOM 3079 C CA . THR A 1 401 ? -0.851 -17.152 6.675 1.00 64.19 401 THR A CA 1
ATOM 3080 C C . THR A 1 401 ? -0.365 -15.734 6.400 1.00 64.19 401 THR A C 1
ATOM 3082 O O . THR A 1 401 ? -0.369 -14.874 7.286 1.00 64.19 401 THR A O 1
ATOM 3085 N N . ALA A 1 402 ? 0.055 -15.499 5.157 1.00 58.56 402 ALA A N 1
ATOM 3086 C CA . ALA A 1 402 ? 0.347 -14.164 4.666 1.00 58.56 402 ALA A CA 1
ATOM 3087 C C . ALA A 1 402 ? -0.964 -13.379 4.555 1.00 58.56 402 ALA A C 1
ATOM 3089 O O . ALA A 1 402 ? -1.868 -13.731 3.795 1.00 58.56 402 ALA A O 1
ATOM 3090 N N . GLN A 1 403 ? -1.057 -12.316 5.337 1.00 59.22 403 GLN A N 1
ATOM 3091 C CA . GLN A 1 403 ? -2.127 -11.342 5.278 1.00 59.22 403 GLN A CA 1
ATOM 3092 C C . GLN A 1 403 ? -2.014 -10.544 3.977 1.00 59.22 403 GLN A C 1
ATOM 3094 O O . GLN A 1 403 ? -0.923 -10.334 3.442 1.00 59.22 403 GLN A O 1
ATOM 3099 N N . MET A 1 404 ? -3.138 -10.044 3.467 1.00 49.44 404 MET A N 1
ATOM 3100 C CA . MET A 1 404 ? -3.136 -9.282 2.212 1.00 49.44 404 MET A CA 1
ATOM 3101 C C . MET A 1 404 ? -2.444 -7.913 2.339 1.00 49.44 404 MET A C 1
ATOM 3103 O O . MET A 1 404 ? -2.086 -7.299 1.341 1.00 49.44 404 MET A O 1
ATOM 3107 N N . ASN A 1 405 ? -2.197 -7.467 3.570 1.00 49.84 405 ASN A N 1
ATOM 3108 C CA . ASN A 1 405 ? -1.381 -6.300 3.885 1.00 49.84 405 ASN A CA 1
ATOM 3109 C C . ASN A 1 405 ? 0.132 -6.611 3.944 1.00 49.84 405 ASN A C 1
ATOM 3111 O O . ASN A 1 405 ? 0.916 -5.764 4.357 1.00 49.84 405 ASN A O 1
ATOM 3115 N N . GLY A 1 406 ? 0.542 -7.827 3.567 1.00 56.28 406 GLY A N 1
ATOM 3116 C CA . GLY A 1 406 ? 1.933 -8.278 3.557 1.00 56.28 406 GLY A CA 1
ATOM 3117 C C . GLY A 1 406 ? 2.439 -8.826 4.892 1.00 56.28 406 GLY A C 1
ATOM 3118 O O . GLY A 1 406 ? 3.523 -9.406 4.912 1.00 56.28 406 GLY A O 1
ATOM 3119 N N . LEU A 1 407 ? 1.680 -8.696 5.989 1.00 66.94 407 LEU A N 1
ATOM 3120 C CA . LEU A 1 407 ? 2.074 -9.256 7.283 1.00 66.94 407 LEU A CA 1
ATOM 3121 C C . LEU A 1 407 ? 2.069 -10.776 7.256 1.00 66.94 407 LEU A C 1
ATOM 3123 O O . LEU A 1 407 ? 1.118 -11.403 6.796 1.00 66.94 407 LEU A O 1
ATOM 3127 N N . VAL A 1 408 ? 3.086 -11.377 7.857 1.00 69.62 408 VAL A N 1
ATOM 3128 C CA . VAL A 1 408 ? 3.052 -12.795 8.204 1.00 69.62 408 VAL A CA 1
ATOM 3129 C C . VAL A 1 408 ? 2.685 -12.909 9.673 1.00 69.62 408 VAL A C 1
ATOM 3131 O O . VAL A 1 408 ? 3.356 -12.343 10.538 1.00 69.62 408 VAL A O 1
ATOM 3134 N N . VAL A 1 409 ? 1.597 -13.626 9.953 1.00 77.12 409 VAL A N 1
ATOM 3135 C CA . VAL A 1 409 ? 1.194 -13.929 11.325 1.00 77.12 409 VAL A CA 1
ATOM 3136 C C . VAL A 1 409 ? 1.939 -15.171 11.790 1.00 77.12 409 VAL A C 1
ATOM 3138 O O . VAL A 1 409 ? 1.725 -16.262 11.260 1.00 77.12 409 VAL A O 1
ATOM 3141 N N . ASN A 1 410 ? 2.788 -15.015 12.801 1.00 81.50 410 ASN A N 1
ATOM 3142 C CA . ASN A 1 410 ? 3.541 -16.121 13.377 1.00 81.50 410 ASN A CA 1
ATOM 3143 C C . ASN A 1 410 ? 2.863 -16.548 14.680 1.00 81.50 410 ASN A C 1
ATOM 3145 O O . ASN A 1 410 ? 3.127 -15.965 15.727 1.00 81.50 410 ASN A O 1
ATOM 3149 N N . ARG A 1 411 ? 1.972 -17.539 14.620 1.00 81.56 411 ARG A N 1
ATOM 3150 C CA . ARG A 1 411 ? 1.251 -18.072 15.791 1.00 81.56 411 ARG A CA 1
ATOM 3151 C C . ARG A 1 411 ? 1.551 -19.560 16.026 1.00 81.56 411 ARG A C 1
ATOM 3153 O O . ARG A 1 411 ? 2.017 -20.228 15.106 1.00 81.56 411 ARG A O 1
ATOM 3160 N N . PRO A 1 412 ? 1.315 -20.098 17.228 1.00 78.88 412 PRO A N 1
ATOM 3161 C CA . PRO A 1 412 ? 1.301 -21.544 17.449 1.00 78.88 412 PRO A CA 1
ATOM 3162 C C . PRO A 1 412 ? 0.206 -22.247 16.627 1.00 78.88 412 PRO A C 1
ATOM 3164 O O . PRO A 1 412 ? -0.770 -21.607 16.237 1.00 78.88 412 PRO A O 1
ATOM 3167 N N . ASP A 1 413 ? 0.349 -23.557 16.399 1.00 79.75 413 ASP A N 1
ATOM 3168 C CA . ASP A 1 413 ? -0.659 -24.374 15.694 1.00 79.75 413 ASP A CA 1
ATOM 3169 C C . ASP A 1 413 ? -1.961 -24.544 16.502 1.00 79.75 413 ASP A C 1
ATOM 3171 O O . ASP A 1 413 ? -3.037 -24.644 15.921 1.00 79.75 413 ASP A O 1
ATOM 3175 N N . ASP A 1 414 ? -1.861 -24.536 17.835 1.00 85.81 414 ASP A N 1
ATOM 3176 C CA . ASP A 1 414 ? -2.984 -24.581 18.785 1.00 85.81 414 ASP A CA 1
ATOM 3177 C C . ASP A 1 414 ? -2.851 -23.410 19.778 1.00 85.81 414 ASP A C 1
ATOM 3179 O O . ASP A 1 414 ? -2.368 -23.591 20.902 1.00 85.81 414 ASP A O 1
ATOM 3183 N N . PRO A 1 415 ? -3.132 -22.171 19.333 1.00 89.38 415 PRO A N 1
ATOM 3184 C CA . PRO A 1 415 ? -2.869 -20.984 20.127 1.00 89.38 415 PRO A CA 1
ATOM 3185 C C . PRO A 1 415 ? -3.898 -20.837 21.251 1.00 89.38 415 PRO A C 1
ATOM 3187 O O . PRO A 1 415 ? -5.107 -20.953 21.045 1.00 89.38 415 PRO A O 1
ATOM 3190 N N . ARG A 1 416 ? -3.420 -20.510 22.450 1.00 92.94 416 ARG A N 1
ATOM 3191 C CA . ARG A 1 416 ? -4.253 -20.125 23.592 1.00 92.94 416 ARG A CA 1
ATOM 3192 C C . ARG A 1 416 ? -4.307 -18.612 23.711 1.00 92.94 416 ARG A C 1
ATOM 3194 O O . ARG A 1 416 ? -3.362 -17.913 23.354 1.00 92.94 416 ARG A O 1
ATOM 3201 N N . ASP A 1 417 ? -5.410 -18.100 24.242 1.00 94.44 417 ASP A N 1
ATOM 3202 C CA . ASP A 1 417 ? -5.560 -16.669 24.510 1.00 94.44 417 ASP A CA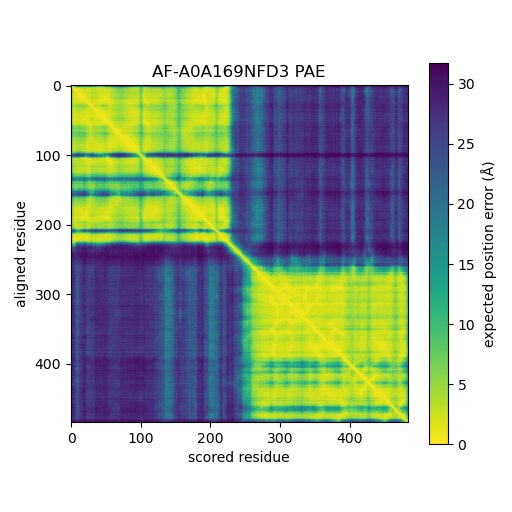 1
ATOM 3203 C C . ASP A 1 417 ? -4.386 -16.123 25.340 1.00 94.44 417 ASP A C 1
ATOM 3205 O O . ASP A 1 417 ? -4.068 -16.641 26.413 1.00 94.44 417 ASP A O 1
ATOM 3209 N N . GLY A 1 418 ? -3.738 -15.074 24.830 1.00 91.56 418 GLY A N 1
ATOM 3210 C CA . GLY A 1 418 ? -2.534 -14.471 25.405 1.00 91.56 418 GLY A CA 1
ATOM 3211 C C . GLY A 1 418 ? -1.208 -15.066 24.911 1.00 91.56 418 GLY A C 1
ATOM 3212 O O . GLY A 1 418 ? -0.141 -14.526 25.237 1.00 91.56 418 GLY A O 1
ATOM 3213 N N . ASP A 1 419 ? -1.226 -16.127 24.100 1.00 92.69 419 ASP A N 1
ATOM 3214 C CA . ASP A 1 419 ? -0.003 -16.675 23.512 1.00 92.69 419 ASP A CA 1
ATOM 3215 C C . ASP A 1 419 ? 0.684 -15.644 22.598 1.00 92.69 419 ASP A C 1
ATOM 3217 O O . ASP A 1 419 ? 0.013 -14.850 21.926 1.00 92.69 419 ASP A O 1
ATOM 3221 N N . PRO A 1 420 ? 2.031 -15.616 22.552 1.00 91.25 420 PRO A N 1
ATOM 3222 C CA . PRO A 1 420 ? 2.756 -14.799 21.588 1.00 91.25 420 PRO A CA 1
ATOM 3223 C C . PRO A 1 420 ? 2.342 -15.152 20.154 1.00 91.25 420 PRO A C 1
ATOM 3225 O O . PRO A 1 420 ? 2.442 -16.302 19.735 1.00 91.25 420 PRO A O 1
ATOM 3228 N N . SER A 1 421 ? 1.925 -14.144 19.394 1.00 89.69 421 SER A N 1
ATOM 3229 C CA . SER A 1 421 ? 1.584 -14.253 17.975 1.00 89.69 421 SER A CA 1
ATOM 3230 C C . SER A 1 421 ? 2.215 -13.097 17.181 1.00 89.69 421 SER A C 1
ATOM 3232 O O . SER A 1 421 ? 1.478 -12.301 16.592 1.00 89.69 421 SER A O 1
ATOM 3234 N N . PRO A 1 422 ? 3.554 -12.933 17.198 1.00 87.19 422 PRO A N 1
ATOM 3235 C CA . PRO A 1 422 ? 4.214 -11.780 16.595 1.00 87.19 422 PRO A CA 1
ATOM 3236 C C . PRO A 1 422 ? 3.917 -11.637 15.098 1.00 87.19 422 PRO A C 1
ATOM 3238 O O . PRO A 1 422 ? 3.805 -12.616 14.353 1.00 87.19 422 PRO A O 1
ATOM 3241 N N . LEU A 1 423 ? 3.835 -10.387 14.655 1.00 81.69 423 LEU A N 1
ATOM 3242 C CA . LEU A 1 423 ? 3.553 -10.017 13.272 1.00 81.69 423 LEU A CA 1
ATOM 3243 C C . LEU A 1 423 ? 4.860 -9.632 12.582 1.00 81.69 423 LEU A C 1
ATOM 3245 O O . LEU A 1 423 ? 5.565 -8.747 13.059 1.00 81.69 423 LEU A O 1
ATOM 3249 N N . THR A 1 424 ? 5.191 -10.267 11.460 1.00 76.19 424 THR A N 1
ATOM 3250 C CA . THR A 1 424 ? 6.379 -9.906 10.672 1.00 76.19 424 THR A CA 1
ATOM 3251 C C . THR A 1 424 ? 5.982 -9.064 9.469 1.00 76.19 424 THR A C 1
ATOM 3253 O O . THR A 1 424 ? 5.196 -9.501 8.629 1.00 76.19 424 THR A O 1
ATOM 3256 N N . ILE A 1 425 ? 6.559 -7.869 9.379 1.00 69.38 425 ILE A N 1
ATOM 3257 C CA . ILE A 1 425 ? 6.463 -6.957 8.244 1.00 69.38 425 ILE A CA 1
ATOM 3258 C C . ILE A 1 425 ? 7.625 -7.266 7.285 1.00 69.38 425 ILE A C 1
ATOM 3260 O O . ILE A 1 425 ? 8.773 -7.347 7.730 1.00 69.38 425 ILE A O 1
ATOM 3264 N N . PRO A 1 426 ? 7.374 -7.418 5.973 1.00 61.09 426 PRO A N 1
ATOM 3265 C CA . PRO A 1 426 ? 8.396 -7.717 4.971 1.00 61.09 426 PRO A CA 1
ATOM 3266 C C . PRO A 1 426 ? 9.224 -6.475 4.579 1.00 61.09 426 PRO A C 1
ATOM 3268 O O . PRO A 1 426 ? 9.426 -6.189 3.399 1.00 61.09 426 PRO A O 1
ATOM 3271 N N . THR A 1 427 ? 9.705 -5.718 5.564 1.00 57.78 427 THR A N 1
ATOM 3272 C CA . THR A 1 427 ? 10.745 -4.691 5.396 1.00 57.78 427 THR A CA 1
ATOM 3273 C C . THR A 1 427 ? 12.107 -5.347 5.124 1.00 57.78 427 THR A C 1
ATOM 3275 O O . THR A 1 427 ? 12.249 -6.573 5.135 1.00 57.78 427 THR A O 1
ATOM 3278 N N . THR A 1 428 ? 13.133 -4.556 4.801 1.00 51.41 428 THR A N 1
ATOM 3279 C CA . THR A 1 428 ? 14.501 -5.063 4.597 1.00 51.41 428 THR A CA 1
ATOM 3280 C C . THR A 1 428 ? 15.470 -4.333 5.533 1.00 51.41 428 THR A C 1
ATOM 3282 O O . THR A 1 428 ? 15.854 -3.212 5.206 1.00 51.41 428 THR A O 1
ATOM 3285 N N . PRO A 1 429 ? 15.906 -4.954 6.651 1.00 62.91 429 PRO A N 1
ATOM 3286 C CA . PRO A 1 429 ? 15.570 -6.311 7.115 1.00 62.91 429 PRO A CA 1
ATOM 3287 C C . PRO A 1 429 ? 14.116 -6.434 7.628 1.00 62.91 429 PRO A C 1
ATOM 3289 O O . PRO A 1 429 ? 13.520 -5.410 7.947 1.00 62.91 429 PRO A O 1
ATOM 3292 N N . PRO A 1 430 ? 13.539 -7.654 7.724 1.00 63.00 430 PRO A N 1
ATOM 3293 C CA . PRO A 1 430 ? 12.169 -7.841 8.203 1.00 63.00 430 PRO A CA 1
ATOM 3294 C C . PRO A 1 430 ? 11.971 -7.342 9.638 1.00 63.00 430 PRO A C 1
ATOM 3296 O O . PRO A 1 430 ? 12.683 -7.756 10.555 1.00 63.00 430 PRO A O 1
ATOM 3299 N N . THR A 1 431 ? 10.960 -6.505 9.841 1.00 71.94 431 THR A N 1
ATOM 3300 C CA . THR A 1 431 ? 10.598 -5.936 11.142 1.00 71.94 431 THR A CA 1
ATOM 3301 C C . THR A 1 431 ? 9.545 -6.820 11.796 1.00 71.94 431 THR A C 1
ATOM 3303 O O . THR A 1 431 ? 8.515 -7.110 11.195 1.00 71.94 431 THR A O 1
ATOM 3306 N N . THR A 1 432 ? 9.775 -7.256 13.035 1.00 79.00 432 THR A N 1
ATOM 3307 C CA . THR A 1 432 ? 8.807 -8.074 13.782 1.00 79.00 432 THR A CA 1
ATOM 3308 C C . THR A 1 432 ? 8.210 -7.276 14.929 1.00 79.00 432 THR A C 1
ATOM 3310 O O . THR A 1 432 ? 8.942 -6.788 15.788 1.00 79.00 432 THR A O 1
ATOM 3313 N N . LEU A 1 433 ? 6.884 -7.169 14.953 1.00 81.12 433 LEU A N 1
ATOM 3314 C CA . LEU A 1 433 ? 6.127 -6.503 16.005 1.00 81.12 433 LEU A CA 1
ATOM 3315 C C . LEU A 1 433 ? 5.615 -7.523 17.030 1.00 81.12 433 LEU A C 1
ATOM 3317 O O . LEU A 1 433 ? 5.091 -8.576 16.640 1.00 81.12 433 LEU A O 1
ATOM 3321 N N . PRO A 1 434 ? 5.729 -7.230 18.337 1.00 85.56 434 PRO A N 1
ATOM 3322 C CA . PRO A 1 434 ? 5.129 -8.061 19.367 1.00 85.56 434 PRO A CA 1
ATOM 3323 C C . PRO A 1 434 ? 3.605 -7.983 19.270 1.00 85.56 434 PRO A C 1
ATOM 3325 O O . PRO A 1 434 ? 3.032 -6.906 19.166 1.00 85.56 434 PRO A O 1
ATOM 3328 N N . ALA A 1 435 ? 2.946 -9.131 19.326 1.00 90.06 435 ALA A N 1
ATOM 3329 C CA . ALA A 1 435 ? 1.494 -9.232 19.331 1.00 90.06 435 ALA A CA 1
ATOM 3330 C C . ALA A 1 435 ? 1.079 -10.497 20.084 1.00 90.06 435 ALA A C 1
ATOM 3332 O O . ALA A 1 435 ? 1.867 -11.443 20.205 1.00 90.06 435 ALA A O 1
ATOM 3333 N N . ARG A 1 436 ? -0.148 -10.511 20.598 1.00 92.69 436 ARG A N 1
ATOM 3334 C CA . ARG A 1 436 ? -0.769 -11.648 21.277 1.00 92.69 436 ARG A CA 1
ATOM 3335 C C . ARG A 1 436 ? -1.955 -12.169 20.489 1.00 92.69 436 ARG A C 1
ATOM 3337 O O . ARG A 1 436 ? -2.668 -11.412 19.831 1.00 92.69 436 ARG A O 1
ATOM 3344 N N . TYR A 1 437 ? -2.141 -13.479 20.560 1.00 93.19 437 TYR A N 1
ATOM 3345 C CA . TYR A 1 437 ? -3.333 -14.129 20.048 1.00 93.19 437 TYR A CA 1
ATOM 3346 C C . TYR A 1 437 ? -4.504 -13.910 21.010 1.00 93.19 437 TYR A C 1
ATOM 3348 O O . TYR A 1 437 ? -4.376 -14.146 22.212 1.00 93.19 437 TYR A O 1
ATOM 3356 N N . TRP A 1 438 ? -5.641 -13.497 20.456 1.00 94.50 438 TRP A N 1
ATOM 3357 C CA . TRP A 1 438 ? -6.924 -13.417 21.146 1.00 94.50 438 TRP A CA 1
ATOM 3358 C C . TRP A 1 438 ? -8.001 -13.991 20.229 1.00 94.50 438 TRP A C 1
ATOM 3360 O O . TRP A 1 438 ? -8.152 -13.544 19.091 1.00 94.50 438 TRP A O 1
ATOM 3370 N N . SER A 1 439 ? -8.724 -14.987 20.722 1.00 94.44 439 SER A N 1
ATOM 3371 C CA . SER A 1 439 ? -9.871 -15.603 20.067 1.00 94.44 439 SER A CA 1
ATOM 3372 C C . SER A 1 439 ? -11.030 -14.611 19.924 1.00 94.44 439 SER A C 1
ATOM 3374 O O . SER A 1 439 ? -11.133 -13.634 20.676 1.00 94.44 439 SER A O 1
ATOM 3376 N N . CYS A 1 440 ? -11.922 -14.860 18.958 1.00 94.06 440 CYS A N 1
ATOM 3377 C CA . CYS A 1 440 ? -13.137 -14.056 18.801 1.00 94.06 440 CYS A CA 1
ATOM 3378 C C . CYS A 1 440 ? -13.969 -14.088 20.090 1.00 94.06 440 CYS A C 1
ATOM 3380 O O . CYS A 1 440 ? -14.421 -13.046 20.552 1.00 94.06 440 CYS A O 1
ATOM 3382 N N . GLU A 1 441 ? -14.079 -15.263 20.707 1.00 95.19 441 GLU A N 1
ATOM 3383 C CA . GLU A 1 441 ? -14.837 -15.528 21.925 1.00 95.19 441 GLU A CA 1
ATOM 3384 C C . GLU A 1 441 ? -14.312 -14.709 23.111 1.00 95.19 441 GLU A C 1
ATOM 3386 O O . GLU A 1 441 ? -15.092 -14.123 23.862 1.00 95.19 441 GLU A O 1
ATOM 3391 N N . THR A 1 442 ? -12.988 -14.613 23.274 1.00 96.06 442 THR A N 1
ATOM 3392 C CA . THR A 1 442 ? -12.398 -13.809 24.354 1.00 96.06 442 THR A CA 1
ATOM 3393 C C . THR A 1 442 ? -12.562 -12.310 24.112 1.00 96.06 442 THR A C 1
ATOM 3395 O O . THR A 1 442 ? -12.824 -11.575 25.066 1.00 96.06 442 THR A O 1
ATOM 3398 N N . ILE A 1 443 ? -12.462 -11.841 22.863 1.00 95.50 443 ILE A N 1
ATOM 3399 C CA . ILE A 1 443 ? -12.714 -10.429 22.531 1.00 95.50 443 ILE A CA 1
ATOM 3400 C C . ILE A 1 443 ? -14.188 -10.071 22.780 1.00 95.50 443 ILE A C 1
ATOM 3402 O O . ILE A 1 443 ? -14.470 -9.046 23.399 1.00 95.50 443 ILE A O 1
ATOM 3406 N N . GLU A 1 444 ? -15.122 -10.924 22.353 1.00 95.88 444 GLU A N 1
ATOM 3407 C CA . GLU A 1 444 ? -16.562 -10.759 22.585 1.00 95.88 444 GLU A CA 1
ATOM 3408 C C . GLU A 1 444 ? -16.905 -10.733 24.076 1.00 95.88 444 GLU A C 1
ATOM 3410 O O . GLU A 1 444 ? -17.609 -9.830 24.531 1.00 95.88 444 GLU A O 1
ATOM 3415 N N . ALA A 1 445 ? -16.366 -11.680 24.852 1.00 95.75 445 ALA A N 1
ATOM 3416 C CA . ALA A 1 445 ? -16.571 -11.728 26.295 1.00 95.75 445 ALA A CA 1
ATOM 3417 C C . ALA A 1 445 ? -16.046 -10.456 26.978 1.00 95.75 445 ALA A C 1
ATOM 3419 O O . ALA A 1 445 ? -16.756 -9.851 27.778 1.00 95.75 445 ALA A O 1
ATOM 3420 N N . ALA A 1 446 ? -14.840 -10.003 26.622 1.00 96.00 446 ALA A N 1
ATOM 3421 C CA . ALA A 1 446 ? -14.255 -8.797 27.200 1.00 96.00 446 ALA A CA 1
ATOM 3422 C C . ALA A 1 446 ? -15.042 -7.522 26.833 1.00 96.00 446 ALA A C 1
ATOM 3424 O O . ALA A 1 446 ? -15.162 -6.615 27.658 1.00 96.00 446 ALA A O 1
ATOM 3425 N N . LEU A 1 447 ? -15.615 -7.446 25.627 1.00 95.62 447 LEU A N 1
ATOM 3426 C CA . LEU A 1 447 ? -16.517 -6.359 25.230 1.00 95.62 447 LEU A CA 1
ATOM 3427 C C . LEU A 1 447 ? -17.810 -6.371 26.062 1.00 95.62 447 LEU A C 1
ATOM 3429 O O . LEU A 1 447 ? -18.174 -5.343 26.633 1.00 95.62 447 LEU A O 1
ATOM 3433 N N . GLY A 1 448 ? -18.454 -7.531 26.209 1.00 94.88 448 GLY A N 1
ATOM 3434 C CA . GLY A 1 448 ? -19.664 -7.670 27.028 1.00 94.88 448 GLY A CA 1
ATOM 3435 C C . GLY A 1 448 ? -19.429 -7.318 28.502 1.00 94.88 448 GLY A C 1
ATOM 3436 O O . GLY A 1 448 ? -20.173 -6.538 29.091 1.00 94.88 448 GLY A O 1
ATOM 3437 N N . GLU A 1 449 ? -18.331 -7.804 29.088 1.00 94.25 449 GLU A N 1
ATOM 3438 C CA . GLU A 1 449 ? -17.920 -7.501 30.470 1.00 94.25 449 GLU A CA 1
ATOM 3439 C C . GLU A 1 449 ? -17.622 -6.005 30.704 1.00 94.25 449 GLU A C 1
ATOM 3441 O O . GLU A 1 449 ? -17.581 -5.546 31.849 1.00 94.25 449 GLU A O 1
ATOM 3446 N N . THR A 1 450 ? -17.391 -5.234 29.637 1.00 93.88 450 THR A N 1
ATOM 3447 C CA . THR A 1 450 ? -17.041 -3.808 29.707 1.00 93.88 450 THR A CA 1
ATOM 3448 C C . THR A 1 450 ? -18.170 -2.875 29.277 1.00 93.88 450 THR A C 1
ATOM 3450 O O . THR A 1 450 ? -17.938 -1.674 29.171 1.00 93.88 450 THR A O 1
ATOM 3453 N N . GLY A 1 451 ? -19.398 -3.382 29.118 1.00 93.69 451 GLY A N 1
ATOM 3454 C CA . GLY A 1 451 ? -20.588 -2.563 28.857 1.00 93.69 451 GLY A CA 1
ATOM 3455 C C . GLY A 1 451 ? -20.794 -2.218 27.382 1.00 93.69 451 GLY A C 1
ATOM 3456 O O . GLY A 1 451 ? -21.333 -1.150 27.062 1.00 93.69 451 GLY A O 1
ATOM 3457 N N . PHE A 1 452 ? -20.335 -3.090 26.483 1.00 96.19 452 PHE A N 1
ATOM 3458 C CA . PHE A 1 452 ? -20.742 -3.098 25.083 1.00 96.19 452 PHE A CA 1
ATOM 3459 C C . PHE A 1 452 ? -21.840 -4.136 24.851 1.00 96.19 452 PHE A C 1
ATOM 3461 O O . PHE A 1 452 ? -21.820 -5.216 25.435 1.00 96.19 452 PHE A O 1
ATOM 3468 N N . GLY A 1 453 ? -22.776 -3.809 23.963 1.00 92.94 453 GLY A N 1
ATOM 3469 C CA . GLY A 1 453 ? -23.812 -4.731 23.516 1.00 92.94 453 GLY A CA 1
ATOM 3470 C C . GLY A 1 453 ? -23.278 -5.795 22.545 1.00 92.94 453 GLY A C 1
ATOM 3471 O O . GLY A 1 453 ? -22.065 -5.967 22.402 1.00 92.94 453 GLY A O 1
ATOM 3472 N N . PRO A 1 454 ? -24.178 -6.491 21.823 1.00 92.88 454 PRO A N 1
ATOM 3473 C CA . PRO A 1 454 ? -23.802 -7.553 20.893 1.00 92.88 454 PRO A CA 1
ATOM 3474 C C . PRO A 1 454 ? -22.756 -7.110 19.863 1.00 92.88 454 PRO A C 1
ATOM 3476 O O . PRO A 1 454 ? -22.876 -6.041 19.257 1.00 92.88 454 PRO A O 1
ATOM 3479 N N . VAL A 1 455 ? -21.751 -7.962 19.655 1.00 94.31 455 VAL A N 1
ATOM 3480 C CA . VAL A 1 455 ? -20.658 -7.738 18.702 1.00 94.31 455 VAL A CA 1
ATOM 3481 C C . VAL A 1 455 ? -21.059 -8.251 17.324 1.00 94.31 455 VAL A C 1
ATOM 3483 O O . VAL A 1 455 ? -21.603 -9.347 17.187 1.00 94.31 455 VAL A O 1
ATOM 3486 N N . VAL A 1 456 ? -20.764 -7.467 16.292 1.00 93.81 456 VAL A N 1
ATOM 3487 C CA . VAL A 1 456 ? -20.938 -7.854 14.891 1.00 93.81 456 VAL A CA 1
ATOM 3488 C C . VAL A 1 456 ? -19.568 -7.979 14.242 1.00 93.81 456 VAL A C 1
ATOM 3490 O O . VAL A 1 456 ? -18.797 -7.020 14.231 1.00 93.81 456 VAL A O 1
ATOM 3493 N N . TRP A 1 457 ? -19.291 -9.155 13.682 1.00 92.31 457 TRP A N 1
ATOM 3494 C CA . TRP A 1 457 ? -18.084 -9.438 12.913 1.00 92.31 457 TRP A CA 1
ATOM 3495 C C . TRP A 1 457 ? -18.382 -9.403 11.421 1.00 92.31 457 TRP A C 1
ATOM 3497 O O . TRP A 1 457 ? -19.270 -10.110 10.946 1.00 92.31 457 TRP A O 1
ATOM 3507 N N . GLU A 1 458 ? -17.601 -8.632 10.676 1.00 88.88 458 GLU A N 1
ATOM 3508 C CA . GLU A 1 458 ? -17.730 -8.515 9.228 1.00 88.88 458 GLU A CA 1
ATOM 3509 C C . GLU A 1 458 ? -16.379 -8.754 8.545 1.00 88.88 458 GLU A C 1
ATOM 3511 O O . GLU A 1 458 ? -15.350 -8.249 9.005 1.00 88.88 458 GLU A O 1
ATOM 3516 N N . PRO A 1 459 ? -16.338 -9.504 7.432 1.00 84.44 459 PRO A N 1
ATOM 3517 C CA . PRO A 1 459 ? -15.136 -9.579 6.620 1.00 84.44 459 PRO A CA 1
ATOM 3518 C C . PRO A 1 459 ? -14.841 -8.213 6.004 1.00 84.44 459 PRO A C 1
ATOM 3520 O O . PRO A 1 459 ? -15.744 -7.521 5.525 1.00 84.44 459 PRO A O 1
ATOM 3523 N N . MET A 1 460 ? -13.561 -7.850 5.930 1.00 77.19 460 MET A N 1
ATOM 3524 C CA . MET A 1 460 ? -13.171 -6.756 5.044 1.00 77.19 460 MET A CA 1
ATOM 3525 C C . MET A 1 460 ? -13.572 -7.091 3.599 1.00 77.19 460 MET A C 1
ATOM 3527 O O . MET A 1 460 ? -13.518 -8.243 3.158 1.00 77.19 460 MET A O 1
ATOM 3531 N N . LYS A 1 461 ? -14.006 -6.081 2.847 1.00 67.94 461 LYS A N 1
ATOM 3532 C CA . LYS A 1 461 ? -14.435 -6.239 1.456 1.00 67.94 461 LYS A CA 1
ATOM 3533 C C . LYS A 1 461 ? -13.223 -6.259 0.531 1.00 67.94 461 LYS A C 1
ATOM 3535 O O . LYS A 1 461 ? -12.259 -5.534 0.743 1.00 67.94 461 LYS A O 1
ATOM 3540 N N . GLY A 1 462 ? -13.293 -7.075 -0.520 1.00 54.88 462 GLY A N 1
ATOM 3541 C CA . GLY A 1 462 ? -12.223 -7.179 -1.520 1.00 54.88 462 GLY A CA 1
ATOM 3542 C C . GLY A 1 462 ? -11.027 -8.037 -1.095 1.00 54.88 462 GLY A C 1
ATOM 3543 O O . GLY A 1 462 ? -10.008 -8.020 -1.778 1.00 54.88 462 GLY A O 1
ATOM 3544 N N . VAL A 1 463 ? -11.141 -8.792 0.004 1.00 52.03 463 VAL A N 1
ATOM 3545 C CA . VAL A 1 463 ? -10.100 -9.714 0.490 1.00 52.03 463 VAL A CA 1
ATOM 3546 C C . VAL A 1 463 ? -10.451 -11.149 0.083 1.00 52.03 463 VAL A C 1
ATOM 3548 O O . VAL A 1 463 ? -11.605 -11.547 0.260 1.00 52.03 463 VAL A O 1
ATOM 3551 N N . PRO A 1 464 ? -9.510 -11.944 -0.466 1.00 46.03 464 PRO A N 1
ATOM 3552 C CA . PRO A 1 464 ? -9.735 -13.362 -0.702 1.00 46.03 464 PRO A CA 1
ATOM 3553 C C . PRO A 1 464 ? -9.945 -14.090 0.627 1.00 46.03 464 PRO A C 1
ATOM 3555 O O . PRO A 1 464 ? -9.462 -13.662 1.678 1.00 46.03 464 PRO A O 1
ATOM 3558 N N . SER A 1 465 ? -10.656 -15.211 0.572 1.00 50.16 465 SER A N 1
ATOM 3559 C CA . SER A 1 465 ? -10.750 -16.135 1.694 1.00 50.16 465 SER A CA 1
ATOM 3560 C C . SER A 1 465 ? -9.621 -17.166 1.638 1.00 50.16 465 SER A C 1
ATOM 3562 O O . SER A 1 465 ? -9.194 -17.594 0.564 1.00 50.16 465 SER A O 1
ATOM 3564 N N . TYR A 1 466 ? -9.141 -17.581 2.806 1.00 46.91 466 TYR A N 1
ATOM 3565 C CA . TYR A 1 466 ? -8.246 -18.718 2.972 1.00 46.91 466 TYR A CA 1
ATOM 3566 C C . TYR A 1 466 ? -9.037 -19.862 3.606 1.00 46.91 466 TYR A C 1
ATOM 3568 O O . TYR A 1 466 ? -9.587 -19.704 4.690 1.00 46.91 466 TYR A O 1
ATOM 3576 N N . ALA A 1 467 ? -9.139 -21.002 2.916 1.00 55.72 467 ALA A N 1
ATOM 3577 C CA . ALA A 1 467 ? -9.940 -22.150 3.363 1.00 55.72 467 ALA A CA 1
ATOM 3578 C C . ALA A 1 467 ? -11.404 -21.805 3.741 1.00 55.72 467 ALA A C 1
ATOM 3580 O O . ALA A 1 467 ? -12.004 -22.465 4.581 1.00 55.72 467 ALA A O 1
ATOM 3581 N N . GLY A 1 468 ? -11.987 -20.778 3.108 1.00 58.56 468 GLY A N 1
ATOM 3582 C CA . GLY A 1 468 ? -13.347 -20.303 3.397 1.00 58.56 468 GLY A CA 1
ATOM 3583 C C . GLY A 1 468 ? -13.439 -19.209 4.467 1.00 58.56 468 GLY A C 1
ATOM 3584 O O . GLY A 1 468 ? -14.477 -18.560 4.553 1.00 58.56 468 GLY A O 1
ATOM 3585 N N . GLU A 1 469 ? -12.360 -18.927 5.201 1.00 68.75 469 GLU A N 1
ATOM 3586 C CA . GLU A 1 469 ? -12.296 -17.860 6.206 1.00 68.75 469 GLU A CA 1
ATOM 3587 C C . GLU A 1 469 ? -11.742 -16.557 5.602 1.00 68.75 469 GLU A C 1
ATOM 3589 O O . GLU A 1 469 ? -10.756 -16.590 4.858 1.00 68.75 469 GLU A O 1
ATOM 3594 N N . PRO A 1 470 ? -12.332 -15.385 5.889 1.00 69.06 470 PRO A N 1
ATOM 3595 C CA . PRO A 1 470 ? -11.798 -14.108 5.426 1.00 69.06 470 PRO A CA 1
ATOM 3596 C C . PRO A 1 470 ? -10.447 -13.819 6.079 1.00 69.06 470 PRO A C 1
ATOM 3598 O O . PRO A 1 470 ? -10.238 -14.100 7.253 1.00 69.06 470 PRO A O 1
ATOM 3601 N N . VAL A 1 471 ? -9.519 -13.215 5.343 1.00 65.69 471 VAL A N 1
ATOM 3602 C CA . VAL A 1 471 ? -8.171 -12.968 5.880 1.00 65.69 471 VAL A CA 1
ATOM 3603 C C . VAL A 1 471 ? -8.177 -11.924 7.015 1.00 65.69 471 VAL A C 1
ATOM 3605 O O . VAL A 1 471 ? -7.442 -12.061 7.992 1.00 65.69 471 VAL A O 1
ATOM 3608 N N . ASN A 1 472 ? -9.073 -10.935 6.943 1.00 77.44 472 ASN A N 1
ATOM 3609 C CA . ASN A 1 472 ? -9.198 -9.860 7.927 1.00 77.44 472 ASN A CA 1
ATOM 3610 C C . ASN A 1 472 ? -10.647 -9.600 8.331 1.00 77.44 472 ASN A C 1
ATOM 3612 O O . ASN A 1 472 ? -11.558 -9.703 7.502 1.00 77.44 472 ASN A O 1
ATOM 3616 N N . LEU A 1 473 ? -10.832 -9.239 9.604 1.00 85.31 473 LEU A N 1
ATOM 3617 C CA . LEU A 1 473 ? -12.136 -9.018 10.213 1.00 85.31 473 LEU A CA 1
ATOM 3618 C C . LEU A 1 473 ? -12.240 -7.618 10.819 1.00 85.31 473 LEU A C 1
ATOM 3620 O O . LEU A 1 473 ? -11.337 -7.122 11.491 1.00 85.31 473 LEU A O 1
ATOM 3624 N N . LEU A 1 474 ? -13.392 -7.003 10.611 1.00 89.94 474 LEU A N 1
ATOM 3625 C CA . LEU A 1 474 ? -13.840 -5.846 11.361 1.00 89.94 474 LEU A CA 1
ATOM 3626 C C . LEU A 1 474 ? -14.800 -6.332 12.439 1.00 89.94 474 LEU A C 1
ATOM 3628 O O . LEU A 1 474 ? -15.662 -7.168 12.171 1.00 89.94 474 LEU A O 1
ATOM 3632 N N . LEU A 1 475 ? -14.653 -5.803 13.647 1.00 94.38 475 LEU A N 1
ATOM 3633 C CA . LEU A 1 475 ? -15.629 -5.982 14.712 1.00 94.38 475 LEU A CA 1
ATOM 3634 C C . LEU A 1 475 ? -16.248 -4.635 15.039 1.00 94.38 475 LEU A C 1
ATOM 3636 O O . LEU A 1 475 ? -15.539 -3.636 15.173 1.00 94.38 475 LEU A O 1
ATOM 3640 N N . SER A 1 476 ? -17.564 -4.612 15.183 1.00 94.50 476 SER A N 1
ATOM 3641 C CA . SER A 1 476 ? -18.301 -3.435 15.622 1.00 94.50 476 SER A CA 1
ATOM 3642 C C . SER A 1 476 ? -19.186 -3.768 16.816 1.00 94.50 476 SER A C 1
ATOM 3644 O O . SER A 1 476 ? -19.735 -4.865 16.917 1.00 94.50 476 SER A O 1
ATOM 3646 N N . ALA A 1 477 ? -19.302 -2.818 17.736 1.00 95.25 477 ALA A N 1
ATOM 3647 C CA . ALA A 1 477 ? -20.149 -2.922 18.914 1.00 95.25 477 ALA A CA 1
ATOM 3648 C C . ALA A 1 477 ? -20.707 -1.544 19.287 1.00 95.25 477 ALA A C 1
ATOM 3650 O O . ALA A 1 477 ? -20.190 -0.503 18.868 1.00 95.25 477 ALA A O 1
ATOM 3651 N N . ARG A 1 478 ? -21.770 -1.520 20.092 1.00 94.62 478 ARG A N 1
ATOM 3652 C CA . ARG A 1 478 ? -22.335 -0.281 20.646 1.00 94.62 478 ARG A CA 1
ATOM 3653 C C . ARG A 1 478 ? -22.162 -0.248 22.152 1.00 94.62 478 ARG A C 1
ATOM 3655 O O . ARG A 1 478 ? -22.355 -1.266 22.806 1.00 94.62 478 ARG A O 1
ATOM 3662 N N . ALA A 1 479 ? -21.830 0.918 22.689 1.00 91.94 479 ALA A N 1
ATOM 3663 C CA . ALA A 1 479 ? -21.861 1.164 24.120 1.00 91.94 479 ALA A CA 1
ATOM 3664 C C . ALA A 1 479 ? -23.301 1.003 24.629 1.00 91.94 479 ALA A C 1
ATOM 3666 O O . ALA A 1 479 ? -24.215 1.650 24.107 1.00 91.94 479 ALA A O 1
ATOM 3667 N N . GLU A 1 480 ? -23.515 0.146 25.627 1.00 88.12 480 GLU A N 1
ATOM 3668 C CA . GLU A 1 480 ? -24.835 -0.007 26.235 1.00 88.12 480 GLU A CA 1
ATOM 3669 C C . GLU A 1 480 ? -25.251 1.302 26.902 1.00 88.12 480 GLU A C 1
ATOM 3671 O O . GLU A 1 480 ? -24.454 1.951 27.584 1.00 88.12 480 GLU A O 1
ATOM 3676 N N . THR A 1 481 ? -26.504 1.699 26.697 1.00 77.50 481 THR A N 1
ATOM 3677 C CA . THR A 1 481 ? -27.100 2.835 27.398 1.00 77.50 481 THR A CA 1
ATOM 3678 C C . THR A 1 481 ? -27.313 2.440 28.851 1.00 77.50 481 THR A C 1
ATOM 3680 O O . THR A 1 481 ? -28.069 1.503 29.116 1.00 77.50 481 THR A O 1
ATOM 3683 N N . VAL A 1 482 ? -26.680 3.144 29.788 1.00 59.41 482 VAL A N 1
ATOM 3684 C CA . VAL A 1 482 ? -27.006 2.973 31.207 1.00 59.41 482 VAL A CA 1
ATOM 3685 C C . VAL A 1 482 ? -28.434 3.501 31.396 1.00 59.41 482 VAL A C 1
ATOM 3687 O O . VAL A 1 482 ? -28.688 4.651 31.035 1.00 59.41 482 VAL A O 1
ATOM 3690 N N . PRO A 1 483 ? -29.397 2.694 31.881 1.00 49.94 483 PRO A N 1
ATOM 3691 C CA . PRO A 1 483 ? -30.717 3.214 32.215 1.00 49.94 483 PRO A CA 1
ATOM 3692 C C . PRO A 1 483 ? -30.553 4.343 33.238 1.00 49.94 483 PRO A C 1
ATOM 3694 O O . PRO A 1 483 ? -29.866 4.151 34.242 1.00 49.94 483 PRO A O 1
ATOM 3697 N N . ALA A 1 484 ? -31.128 5.506 32.927 1.00 42.47 484 ALA A N 1
ATOM 3698 C CA . ALA A 1 484 ? -31.064 6.709 33.757 1.00 42.47 484 ALA A CA 1
ATOM 3699 C C . ALA A 1 484 ? -31.664 6.511 35.156 1.00 42.47 484 ALA A C 1
ATOM 3701 O O . ALA A 1 484 ? -32.648 5.740 35.275 1.00 42.47 484 ALA A O 1
#

Solvent-accessible surface area (backbone atoms only — not comparable to full-atom values): 26149 Å² total; per-residue (Å²): 131,85,64,61,43,74,43,48,74,37,75,64,18,40,57,36,51,75,66,22,48,28,37,38,40,63,42,67,62,78,46,77,79,70,36,52,68,52,44,28,47,51,50,51,47,45,64,74,55,30,65,32,39,39,39,37,33,58,71,62,54,55,39,56,36,36,31,45,73,71,38,53,70,71,56,15,49,53,49,43,56,51,36,52,55,47,50,55,50,37,50,54,60,18,46,65,74,62,59,88,69,73,71,88,39,60,44,78,44,50,45,64,65,50,66,74,34,70,40,35,48,51,44,43,65,66,41,46,68,45,62,76,67,34,69,59,64,48,49,25,43,47,54,42,32,48,54,55,46,46,74,77,52,82,71,68,90,89,70,73,48,74,59,38,49,53,29,34,51,53,47,53,60,71,53,43,39,52,74,28,33,39,21,67,46,71,73,41,93,28,21,26,33,37,35,69,61,88,46,51,49,53,46,38,69,65,72,44,91,57,88,64,88,53,43,88,42,35,22,43,32,31,46,34,74,58,77,81,76,79,71,94,82,72,80,78,69,81,76,72,82,82,70,97,71,90,77,56,71,57,62,56,50,55,56,42,59,79,46,42,70,57,56,48,63,56,35,51,64,38,36,67,69,27,49,47,56,30,46,50,60,76,66,46,89,40,61,68,28,34,35,38,23,40,56,26,50,58,29,66,62,36,52,49,46,38,73,56,41,24,68,39,33,41,24,27,19,67,38,62,60,31,37,54,48,21,49,52,51,35,73,75,57,75,78,77,69,44,71,45,74,32,45,61,56,72,39,75,78,87,50,68,17,50,29,38,38,28,61,70,41,74,40,63,32,80,36,72,66,45,39,35,35,24,46,34,35,53,42,60,26,34,29,74,60,12,39,39,38,33,37,43,75,37,62,89,60,66,51,67,46,68,36,91,53,55,33,31,38,47,43,54,95,81,70,50,77,48,35,72,25,35,36,34,38,82,46,93,75,67,46,74,44,83,28,25,37,58,46,69,68,59,53,50,50,38,39,47,78,37,50,27,48,78,74,46,77,42,65,46,51,95,60,69,60,60,100,81,42,52,59,38,31,35,39,36,33,32,30,50,64,75,83,128

Secondary structure (DSSP, 8-state):
----EEEESSHHHHHHHHH-SEEEEEE-TT-TTS-HHHHHHHHHHHHHH-SEEEEEE--SSHHHHHHHTT--HHHHHHHHHHHHHHHHHHHHHHHTTTTTS-GGGEEEEEHHHHHTSHHHHHHHHHHHHHHHH-HHHHHHHHHHHHHHHHHHS---TT---HHHHHHHHHHHHHHHHHHHHHHHHHT-S-EEEEESS--HHHHHHHHS---S---TTEEEEEEEPPPPPPPSS-PPPPPPP--S----HHHHHHHHGGGHHHHHHHHHHHIIIIIHHHHHHHH---TT-EEEEET-TTTHHHHHHHHTT-SEEEEEES-HHHHHHHHHHHHHS----EEEE--TTT------EEEEEEES-GGG-SSHHHHHHHHHHHHHHEEEEEEEEEEEE-TTSPTT-B-TTS-EE---SSPPTT-B-PEEE--SSPEEE--B---HHHHHHHHHHTTB---EEEEPTTPPEETTEESEEEEEEEBPPPP-

Nearest PDB structures (foldseek):
  8rdl-assembly1_A  TM=8.878E-01  e=8.306E-20  Xenorhabdus doucetiae FRM16 = DSM 17909
  5je3-assembly2_B  TM=8.444E-01  e=1.028E-18  Burkholderia glumae
  5je6-assembly1_A  TM=8.023E-01  e=1.701E-18  Burkholderia glumae
  5jdz-assembly1_B  TM=8.353E-01  e=3.720E-18  Burkholderia glumae
  3oqi-assembly2_B  TM=8.586E-01  e=4.773E-15  Bacillus licheniformis DSM 13 = ATCC 14580

Radius of gyration: 26.55 Å; Cα contacts (8 Å, |Δi|>4): 836; chains: 1; bounding box: 66×52×70 Å

Mean predicted aligned error: 16.66 Å

pLDDT: mean 77.75, std 19.74, range [22.56, 98.75]

InterPro domains:
  IPR029063 S-adenosyl-L-methionine-dependent methyltransferase superfamily [G3DSA:3.40.50.150] (271-464)
  IPR029063 S-adenosyl-L-methionine-dependent methyltransferase superfamily [SSF53335] (251-469)
  IPR030903 Cyclodipeptide synthase [PF16715] (4-225)
  IPR030903 Cyclodipeptide synthase [TIGR04539] (4-225)
  IPR038622 Cyclodipeptide synthase superfamily [G3DSA:3.40.50.11710] (1-229)
  IPR041698 Methyltransferase domain 25 [PF13649] (291-386)

Foldseek 3Di:
DQDKPKDWLDPLLVVLQQVQAEEEEEDEQPDPCLALVNLLSVVQVNVVRHQAYEYEYELPLQLLLVVLLPDDSVRSVVVSVVSVVVVVVSNVSSVVNVPPDDDPRYHYDYLVVLCPFPLLVVLLVQCVVLCVVPVQLVVLLVVQLQVVSCVVPNDDPPPRDPSSSVSSSVVVSSCVSLLAPPCSSVVIPAYEYEDQDDGSSSCCSPVAPRPRRGDSRYTYINIHGDDPDPPPDDDPDDDPDDDDDDDDQQVLVVVCLVVVVQLCVLQVRCCVPWVVVLQCVVQDQQAQWEEEEEQCFLNPVQLVSLVSHHPAYEYEHQHPSRQVNNVVVCVVPPSHYHYDYDDLLGDDQPAAGLEYEYEAHLQPQQDLNSSLSSLLSVLSNHDAQHKYKYKDFALPDAAQDQFSSRKGFHADRDFDFNGWTWIWHVGVVIDIHTGTRDHPVSNQVSNVVNQWDGKDKDATPPADADVNHHRIIMIMITRHGDDD

Organism: Streptomyces laurentii (NCBI:txid39478)